Protein AF-0000000066065986 (afdb_homodimer)

Radius of gyration: 29.53 Å; Cα contacts (8 Å, |Δi|>4): 1581; chains: 2; bounding box: 66×91×66 Å

Sequence (728 aa):
MKKLAISIGDINSIGLEILVRSHEELSKICTPFYFIHESLLNKALKLLNLKLFNAKIVAFKDDKDYEFNFIKKENSLEIYSFCLPLGFKVDENFEIQAGEIDAKSGLYGFLSFKAASYFVYEKHAHALLTLPIHKKAWEDAGLKYKGHTDALRDFFKKNAIMMLGCKELFVGLFSEHIPLAKVSKKITFKNLSIFLKDFYKETHFKKMGLLGFNPHAGDYGVIGGEEEKIMEKAIAFVNAFLHSKKDEKFFKKALKDENLQKELLLNFKGKGVYLPYPLVADTAFTKTGLKNCNRLVAMYHDLALAPLKALYFDKSINVSLNLPIIRVSVDHGTAFDKAYKNAKINTKSYFEAAKFAINLHSKAMKKLAISIGDINSIGLEILVRSHEELSKICTPFYFIHESLLNKALKLLNLKLFNAKIVAFKDDKDYEFNFIKKENSLEIYSFCLPLGFKVDENFEIQAGEIDAKSGLYGFLSFKAASYFVYEKHAHALLTLPIHKKAWEDAGLKYKGHTDALRDFFKKNAIMMLGCKELFVGLFSEHIPLAKVSKKITFKNLSIFLKDFYKETHFKKMGLLGFNPHAGDYGVIGGEEEKIMEKAIAFVNAFLHSKKDEKFFKKALKDENLQKELLLNFKGKGVYLPYPLVADTAFTKTGLKNCNRLVAMYHDLALAPLKALYFDKSINVSLNLPIIRVSVDHGTAFDKAYKNAKINTKSYFEAAKFAINLHSKA

pLDDT: mean 95.21, std 4.47, range [52.62, 98.81]

Secondary structure (DSSP, 8-state):
--EEEEE---TTSSHHHHHHHHHHHHTTTSEEEEE--HHHHHHHHHHHT----SEEEEEEEE-SS-EEEEEEEETTEEEEEEEE--SS---------TTS--HHHHHHHHHHHHHHHHHHHTTSSSEEEEPP--HHHHHHTT---SSHHHHHHHHHTS-PEEEEEETTEEEEESS-SS-GGGHHHH--HHHHHHHHHHHHHHH--SSBEEBPSSGGGGGTTBTB-HHHHHHHHHHHHHHHHHHHT--HHHHHHHTT-HHHHHHHHHH--S--SB-SSPBPHHHHTSHHHHHH--EEEESSHHHHHHHHHHHHGGG-EEEEESSSS-EEEESS---TTTTTTT-----HHHHHHHHHHHHSPP--/--EEEEE---TTSSHHHHHHHHHHHHTTTSEEEEE--HHHHHHHHHHHT----SEEEEEEEE-SS-EEEEEEEETTEEEEEEEE--SS---------TTS--HHHHHHHHHHHHHHHHHHHTTSSSEEEEPP--HHHHHHTT---SSHHHHHHHHHTS-PEEEEEETTEEEEESS-SS-GGGHHHH--HHHHHHHHHHHHHHH--SSBEEBPSSGGGGGTTTT--HHHHHHHHHHHHHHHHHHHT--HHHHHHHTT-HHHHHHHHHT--S--SB-SSPBPHHHHTSHHHHHH--EEEESSHHHHHHHHHHHHGGG-EEEEESSSS-EEEESS---TTTTTTT-----HHHHHHHHHHHHSPP--

Structure (mmCIF, N/CA/C/O backbone):
data_AF-0000000066065986-model_v1
#
loop_
_entity.id
_entity.type
_entity.pdbx_description
1 polymer '4-hydroxythreonine-4-phosphate dehydrogenase'
#
loop_
_atom_site.group_PDB
_atom_site.id
_atom_site.type_symbol
_atom_site.label_atom_id
_atom_site.label_alt_id
_atom_site.label_comp_id
_atom_site.label_asym_id
_atom_site.label_entity_id
_atom_site.label_seq_id
_atom_site.pdbx_PDB_ins_code
_atom_site.Cartn_x
_atom_site.Cartn_y
_atom_site.Cartn_z
_atom_site.occupancy
_atom_site.B_iso_or_equiv
_atom_site.auth_seq_id
_atom_site.auth_comp_id
_atom_site.auth_asym_id
_atom_site.auth_atom_id
_atom_site.pdbx_PDB_model_num
ATOM 1 N N . MET A 1 1 ? -2.863 -39.375 1.196 1 88.81 1 MET A N 1
ATOM 2 C CA . MET A 1 1 ? -2.451 -37.969 1.182 1 88.81 1 MET A CA 1
ATOM 3 C C . MET A 1 1 ? -2.547 -37.406 -0.225 1 88.81 1 MET A C 1
ATOM 5 O O . MET A 1 1 ? -2.273 -38.094 -1.207 1 88.81 1 MET A O 1
ATOM 9 N N . LYS A 1 2 ? -2.893 -36.125 -0.32 1 95.62 2 LYS A N 1
ATOM 10 C CA . LYS A 1 2 ? -3.004 -35.469 -1.625 1 95.62 2 LYS A CA 1
ATOM 11 C C . LYS A 1 2 ? -1.639 -35.344 -2.297 1 95.62 2 LYS A C 1
ATOM 13 O O . LYS A 1 2 ? -0.636 -35.094 -1.635 1 95.62 2 LYS A O 1
ATOM 18 N N . LYS A 1 3 ? -1.626 -35.594 -3.561 1 97.81 3 LYS A N 1
ATOM 19 C CA . LYS A 1 3 ? -0.413 -35.5 -4.363 1 97.81 3 LYS A CA 1
ATOM 20 C C . LYS A 1 3 ? -0.21 -34.062 -4.844 1 97.81 3 LYS A C 1
ATOM 22 O O . LYS A 1 3 ? -1.145 -33.406 -5.344 1 97.81 3 LYS A O 1
ATOM 27 N N . LEU A 1 4 ? 0.998 -33.5 -4.676 1 98.25 4 LEU A N 1
ATOM 28 C CA . LEU A 1 4 ? 1.35 -32.188 -5.168 1 98.25 4 LEU A CA 1
ATOM 29 C C . LEU A 1 4 ? 2.441 -32.25 -6.23 1 98.25 4 LEU A C 1
ATOM 31 O O . LEU A 1 4 ? 3.469 -32.906 -6.02 1 98.25 4 LEU A O 1
ATOM 35 N N . ALA A 1 5 ? 2.146 -31.75 -7.371 1 98.75 5 ALA A N 1
ATOM 36 C CA . ALA A 1 5 ? 3.195 -31.562 -8.375 1 98.75 5 ALA A CA 1
ATOM 37 C C . ALA A 1 5 ? 4.008 -30.297 -8.086 1 98.75 5 ALA A C 1
ATOM 39 O O . ALA A 1 5 ? 3.445 -29.219 -7.957 1 98.75 5 ALA A O 1
ATOM 40 N N . ILE A 1 6 ? 5.305 -30.422 -7.996 1 98.81 6 ILE A N 1
ATOM 41 C CA . ILE A 1 6 ? 6.145 -29.281 -7.645 1 98.81 6 ILE A CA 1
ATOM 42 C C . ILE A 1 6 ? 7.152 -29.016 -8.758 1 98.81 6 ILE A C 1
ATOM 44 O O . ILE A 1 6 ? 7.992 -29.859 -9.062 1 98.81 6 ILE A O 1
ATOM 48 N N . SER A 1 7 ? 6.992 -27.906 -9.414 1 98.56 7 SER A N 1
ATOM 49 C CA . SER A 1 7 ? 8.008 -27.469 -10.359 1 98.56 7 SER A CA 1
ATOM 50 C C . SER A 1 7 ? 9.188 -26.812 -9.648 1 98.56 7 SER A C 1
ATOM 52 O O . SER A 1 7 ? 8.992 -26.109 -8.648 1 98.56 7 SER A O 1
ATOM 54 N N . ILE A 1 8 ? 10.359 -26.953 -10.094 1 96.69 8 ILE A N 1
ATOM 55 C CA . ILE A 1 8 ? 11.547 -26.594 -9.328 1 96.69 8 ILE A CA 1
ATOM 56 C C . ILE A 1 8 ? 11.906 -25.125 -9.578 1 96.69 8 ILE A C 1
ATOM 58 O O . ILE A 1 8 ? 12.703 -24.547 -8.852 1 96.69 8 ILE A O 1
ATOM 62 N N . GLY A 1 9 ? 11.344 -24.547 -10.656 1 97.12 9 GLY A N 1
ATOM 63 C CA . GLY A 1 9 ? 11.734 -23.188 -11 1 97.12 9 GLY A CA 1
ATOM 64 C C . GLY A 1 9 ? 13.133 -23.094 -11.57 1 97.12 9 GLY A C 1
ATOM 65 O O . GLY A 1 9 ? 13.578 -23.984 -12.297 1 97.12 9 GLY A O 1
ATOM 66 N N . ASP A 1 10 ? 13.773 -22 -11.305 1 97.56 10 ASP A N 1
ATOM 67 C CA . ASP A 1 10 ? 15.141 -21.812 -11.781 1 97.56 10 ASP A CA 1
ATOM 68 C C . ASP A 1 10 ? 16.125 -22.625 -10.961 1 97.56 10 ASP A C 1
ATOM 70 O O . ASP A 1 10 ? 16.25 -22.438 -9.75 1 97.56 10 ASP A O 1
ATOM 74 N N . ILE A 1 11 ? 16.844 -23.438 -11.664 1 96.94 11 ILE A N 1
ATOM 75 C CA . ILE A 1 11 ? 17.734 -24.375 -10.992 1 96.94 11 ILE A CA 1
ATOM 76 C C . ILE A 1 11 ? 18.859 -23.609 -10.281 1 96.94 11 ILE A C 1
ATOM 78 O O . ILE A 1 11 ? 19.438 -24.109 -9.32 1 96.94 11 ILE A O 1
ATOM 82 N N . ASN A 1 12 ? 19.141 -22.406 -10.719 1 97.75 12 ASN A N 1
ATOM 83 C CA . ASN A 1 12 ? 20.219 -21.594 -10.148 1 97.75 12 ASN A CA 1
ATOM 84 C C . ASN A 1 12 ? 19.75 -20.797 -8.945 1 97.75 12 ASN A C 1
ATOM 86 O O . ASN A 1 12 ? 20.516 -20.031 -8.359 1 97.75 12 ASN A O 1
ATOM 90 N N . SER A 1 13 ? 18.5 -20.922 -8.562 1 97.62 13 SER A N 1
ATOM 91 C CA . SER A 1 13 ? 17.891 -20.172 -7.469 1 97.62 13 SER A CA 1
ATOM 92 C C . SER A 1 13 ? 17.875 -20.984 -6.176 1 97.62 13 SER A C 1
ATOM 94 O O . SER A 1 13 ? 18.5 -22.047 -6.102 1 97.62 13 SER A O 1
ATOM 96 N N . ILE A 1 14 ? 17.188 -20.484 -5.176 1 96.56 14 ILE A N 1
ATOM 97 C CA . ILE A 1 14 ? 17.109 -21.141 -3.875 1 96.56 14 ILE A CA 1
ATOM 98 C C . ILE A 1 14 ? 16.031 -22.219 -3.914 1 96.56 14 ILE A C 1
ATOM 100 O O . ILE A 1 14 ? 15.859 -22.969 -2.943 1 96.56 14 ILE A O 1
ATOM 104 N N . GLY A 1 15 ? 15.344 -22.422 -4.996 1 96.12 15 GLY A N 1
ATOM 105 C CA . GLY A 1 15 ? 14.203 -23.312 -5.102 1 96.12 15 GLY A CA 1
ATOM 106 C C . GLY A 1 15 ? 14.516 -24.734 -4.695 1 96.12 15 GLY A C 1
ATOM 107 O O . GLY A 1 15 ? 13.844 -25.312 -3.836 1 96.12 15 GLY A O 1
ATOM 108 N N . LEU A 1 16 ? 15.555 -25.312 -5.281 1 96.31 16 LEU A N 1
ATOM 109 C CA . LEU A 1 16 ? 15.914 -26.703 -5.012 1 96.31 16 LEU A CA 1
ATOM 110 C C . LEU A 1 16 ? 16.312 -26.891 -3.551 1 96.31 16 LEU A C 1
ATOM 112 O O . LEU A 1 16 ? 16.016 -27.922 -2.943 1 96.31 16 LEU A O 1
ATOM 116 N N . GLU A 1 17 ? 17.016 -25.938 -3.041 1 96.94 17 GLU A N 1
ATOM 117 C CA . GLU A 1 17 ? 17.406 -26 -1.638 1 96.94 17 GLU A CA 1
ATOM 118 C C . GLU A 1 17 ? 16.188 -26.031 -0.721 1 96.94 17 GLU A C 1
ATOM 120 O O . GLU A 1 17 ? 16.141 -26.812 0.235 1 96.94 17 GLU A O 1
ATOM 125 N N . ILE A 1 18 ? 15.203 -25.188 -1.047 1 96.56 18 ILE A N 1
ATOM 126 C CA . ILE A 1 18 ? 13.969 -25.109 -0.279 1 96.56 18 ILE A CA 1
ATOM 127 C C . ILE A 1 18 ? 13.258 -26.469 -0.323 1 96.56 18 ILE A C 1
ATOM 129 O O . ILE A 1 18 ? 12.836 -26.984 0.711 1 96.56 18 ILE A O 1
ATOM 133 N N . LEU A 1 19 ? 13.18 -27.031 -1.468 1 96.19 19 LEU A N 1
ATOM 134 C CA . LEU A 1 19 ? 12.484 -28.297 -1.651 1 96.19 19 LEU A CA 1
ATOM 135 C C . LEU A 1 19 ? 13.172 -29.406 -0.876 1 96.19 19 LEU A C 1
ATOM 137 O O . LEU A 1 19 ? 12.508 -30.203 -0.204 1 96.19 19 LEU A O 1
ATOM 141 N N . VAL A 1 20 ? 14.5 -29.5 -0.947 1 96.69 20 VAL A N 1
ATOM 142 C CA . VAL A 1 20 ? 15.258 -30.578 -0.328 1 96.69 20 VAL A CA 1
ATOM 143 C C . VAL A 1 20 ? 15.18 -30.469 1.192 1 96.69 20 VAL A C 1
ATOM 145 O O . VAL A 1 20 ? 14.898 -31.453 1.881 1 96.69 20 VAL A O 1
ATOM 148 N N . ARG A 1 21 ? 15.328 -29.297 1.672 1 96.56 21 ARG A N 1
ATOM 149 C CA . ARG A 1 21 ? 15.336 -29.078 3.115 1 96.56 21 ARG A CA 1
ATOM 150 C C . ARG A 1 21 ? 13.945 -29.281 3.709 1 96.56 21 ARG A C 1
ATOM 152 O O . ARG A 1 21 ? 13.812 -29.609 4.887 1 96.56 21 ARG A O 1
ATOM 159 N N . SER A 1 22 ? 12.938 -29.109 2.914 1 97.75 22 SER A N 1
ATOM 160 C CA . SER A 1 22 ? 11.562 -29.141 3.414 1 97.75 22 SER A CA 1
ATOM 161 C C . SER A 1 22 ? 10.906 -30.484 3.158 1 97.75 22 SER A C 1
ATOM 163 O O . SER A 1 22 ? 9.797 -30.734 3.629 1 97.75 22 SER A O 1
ATOM 165 N N . HIS A 1 23 ? 11.531 -31.406 2.492 1 98.19 23 HIS A N 1
ATOM 166 C CA . HIS A 1 23 ? 10.891 -32.625 1.971 1 98.19 23 HIS A CA 1
ATOM 167 C C . HIS A 1 23 ? 10.352 -33.469 3.102 1 98.19 23 HIS A C 1
ATOM 169 O O . HIS A 1 23 ? 9.211 -33.969 3.031 1 98.19 23 HIS A O 1
ATOM 175 N N . GLU A 1 24 ? 11.141 -33.719 4.07 1 97.38 24 GLU A N 1
ATOM 176 C CA . GLU A 1 24 ? 10.727 -34.594 5.156 1 97.38 24 GLU A CA 1
ATOM 177 C C . GLU A 1 24 ? 9.453 -34.094 5.82 1 97.38 24 GLU A C 1
ATOM 179 O O . GLU A 1 24 ? 8.5 -34.844 6.02 1 97.38 24 GLU A O 1
ATOM 184 N N . GLU A 1 25 ? 9.492 -32.844 6.145 1 97.81 25 GLU A N 1
ATOM 185 C CA . GLU A 1 25 ? 8.336 -32.25 6.805 1 97.81 25 GLU A CA 1
ATOM 186 C C . GLU A 1 25 ? 7.141 -32.156 5.855 1 97.81 25 GLU A C 1
ATOM 188 O O . GLU A 1 25 ? 5.996 -32.375 6.266 1 97.81 25 GLU A O 1
ATOM 193 N N . LEU A 1 26 ? 7.395 -31.812 4.637 1 98.06 26 LEU A N 1
ATOM 194 C CA . LEU A 1 26 ? 6.328 -31.703 3.65 1 98.06 26 LEU A CA 1
ATOM 195 C C . LEU A 1 26 ? 5.664 -33.062 3.4 1 98.06 26 LEU A C 1
ATOM 197 O O . LEU A 1 26 ? 4.445 -33.125 3.227 1 98.06 26 LEU A O 1
ATOM 201 N N . SER A 1 27 ? 6.426 -34.094 3.406 1 97.94 27 SER A N 1
ATOM 202 C CA . SER A 1 27 ? 5.957 -35.438 3.107 1 97.94 27 SER A CA 1
ATOM 203 C C . SER A 1 27 ? 5.023 -35.938 4.195 1 97.94 27 SER A C 1
ATOM 205 O O . SER A 1 27 ? 4.312 -36.938 4 1 97.94 27 SER A O 1
ATOM 207 N N . LYS A 1 28 ? 4.977 -35.25 5.273 1 97.69 28 LYS A N 1
ATOM 208 C CA . LYS A 1 28 ? 4.078 -35.625 6.359 1 97.69 28 LYS A CA 1
ATOM 209 C C . LYS A 1 28 ? 2.646 -35.188 6.066 1 97.69 28 LYS A C 1
ATOM 211 O O . LYS A 1 28 ? 1.696 -35.719 6.648 1 97.69 28 LYS A O 1
ATOM 216 N N . ILE A 1 29 ? 2.486 -34.281 5.172 1 96.81 29 ILE A N 1
ATOM 217 C CA . ILE A 1 29 ? 1.15 -33.719 5.016 1 96.81 29 ILE A CA 1
ATOM 218 C C . ILE A 1 29 ? 0.665 -33.938 3.582 1 96.81 29 ILE A C 1
ATOM 220 O O . ILE A 1 29 ? -0.517 -33.75 3.285 1 96.81 29 ILE A O 1
ATOM 224 N N . CYS A 1 30 ? 1.562 -34.312 2.705 1 97.69 30 CYS A N 1
ATOM 225 C CA . CYS A 1 30 ? 1.198 -34.594 1.319 1 97.69 30 CYS A CA 1
ATOM 226 C C . CYS A 1 30 ? 2.227 -35.5 0.651 1 97.69 30 CYS A C 1
ATOM 228 O O . CYS A 1 30 ? 3.18 -35.938 1.294 1 97.69 30 CYS A O 1
ATOM 230 N N . THR A 1 31 ? 1.963 -35.844 -0.629 1 98.25 31 THR A N 1
ATOM 231 C CA . THR A 1 31 ? 2.898 -36.594 -1.446 1 98.25 31 THR A CA 1
ATOM 232 C C . THR A 1 31 ? 3.459 -35.75 -2.576 1 98.25 31 THR A C 1
ATOM 234 O O . THR A 1 31 ? 2.844 -35.625 -3.639 1 98.25 31 THR A O 1
ATOM 237 N N . PRO A 1 32 ? 4.633 -35.25 -2.348 1 98.5 32 PRO A N 1
ATOM 238 C CA . PRO A 1 32 ? 5.211 -34.375 -3.373 1 98.5 32 PRO A CA 1
ATOM 239 C C . PRO A 1 32 ? 5.816 -35.156 -4.539 1 98.5 32 PRO A C 1
ATOM 241 O O . PRO A 1 32 ? 6.441 -36.188 -4.328 1 98.5 32 PRO A O 1
ATOM 244 N N . PHE A 1 33 ? 5.527 -34.719 -5.727 1 98.75 33 PHE A N 1
ATOM 245 C CA . PHE A 1 33 ? 6.199 -35.125 -6.953 1 98.75 33 PHE A CA 1
ATOM 246 C C . PHE A 1 33 ? 7.047 -34 -7.512 1 98.75 33 PHE A C 1
ATOM 248 O O . PHE A 1 33 ? 6.516 -33 -7.969 1 98.75 33 PHE A O 1
ATOM 255 N N . TYR A 1 34 ? 8.375 -34.188 -7.449 1 98.81 34 TYR A N 1
ATOM 256 C CA . TYR A 1 34 ? 9.281 -33.125 -7.891 1 98.81 34 TYR A CA 1
ATOM 257 C C . TYR A 1 34 ? 9.641 -33.281 -9.359 1 98.81 34 TYR A C 1
ATOM 259 O O . TYR A 1 34 ? 10.133 -34.344 -9.773 1 98.81 34 TYR A O 1
ATOM 267 N N . PHE A 1 35 ? 9.453 -32.281 -10.109 1 98.75 35 PHE A N 1
ATOM 268 C CA . PHE A 1 35 ? 9.719 -32.344 -11.539 1 98.75 35 PHE A CA 1
ATOM 269 C C . PHE A 1 35 ? 11.156 -31.953 -11.844 1 98.75 35 PHE A C 1
ATOM 271 O O . PHE A 1 35 ? 11.422 -30.797 -12.188 1 98.75 35 PHE A O 1
ATOM 278 N N . ILE A 1 36 ? 11.992 -32.906 -11.844 1 98.5 36 ILE A N 1
ATOM 279 C CA . ILE A 1 36 ? 13.422 -32.719 -12.07 1 98.5 36 ILE A CA 1
ATOM 280 C C . ILE A 1 36 ? 14.062 -34.031 -12.484 1 98.5 36 ILE A C 1
ATOM 282 O O . ILE A 1 36 ? 13.656 -35.094 -12.016 1 98.5 36 ILE A O 1
ATOM 286 N N . HIS A 1 37 ? 15.023 -33.969 -13.391 1 97.69 37 HIS A N 1
ATOM 287 C CA . HIS A 1 37 ? 15.781 -35.125 -13.797 1 97.69 37 HIS A CA 1
ATOM 288 C C . HIS A 1 37 ? 16.844 -35.5 -12.758 1 97.69 37 HIS A C 1
ATOM 290 O O . HIS A 1 37 ? 17.438 -34.594 -12.141 1 97.69 37 HIS A O 1
ATOM 296 N N . GLU A 1 38 ? 17.078 -36.75 -12.664 1 96.25 38 GLU A N 1
ATOM 297 C CA . GLU A 1 38 ? 18.016 -37.281 -11.672 1 96.25 38 GLU A CA 1
ATOM 298 C C . GLU A 1 38 ? 19.406 -36.656 -11.836 1 96.25 38 GLU A C 1
ATOM 300 O O . GLU A 1 38 ? 20.062 -36.344 -10.844 1 96.25 38 GLU A O 1
ATOM 305 N N . SER A 1 39 ? 19.828 -36.469 -13.047 1 95.31 39 SER A N 1
ATOM 306 C CA . SER A 1 39 ? 21.156 -35.938 -13.328 1 95.31 39 SER A CA 1
ATOM 307 C C . SER A 1 39 ? 21.328 -34.531 -12.727 1 95.31 39 SER A C 1
ATOM 309 O O . SER A 1 39 ? 22.312 -34.281 -12.039 1 95.31 39 SER A O 1
ATOM 311 N N . LEU A 1 40 ? 20.375 -33.688 -12.953 1 96.44 40 LEU A N 1
ATOM 312 C CA . LEU A 1 40 ? 20.453 -32.312 -12.461 1 96.44 40 LEU A CA 1
ATOM 313 C C . LEU A 1 40 ? 20.25 -32.281 -10.945 1 96.44 40 LEU A C 1
ATOM 315 O O . LEU A 1 40 ? 20.875 -31.453 -10.258 1 96.44 40 LEU A O 1
ATOM 319 N N . LEU A 1 41 ? 19.359 -33.125 -10.453 1 97.12 41 LEU A N 1
ATOM 320 C CA . LEU A 1 41 ? 19.172 -33.219 -9.016 1 97.12 41 LEU A CA 1
ATOM 321 C C . LEU A 1 41 ? 20.484 -33.562 -8.312 1 97.12 41 LEU A C 1
ATOM 323 O O . LEU A 1 41 ? 20.844 -32.938 -7.32 1 97.12 41 LEU A O 1
ATOM 327 N N . ASN A 1 42 ? 21.188 -34.5 -8.852 1 95.88 42 ASN A N 1
ATOM 328 C CA . ASN A 1 42 ? 22.438 -34.969 -8.242 1 95.88 42 ASN A CA 1
ATOM 329 C C . ASN A 1 42 ? 23.484 -33.844 -8.242 1 95.88 42 ASN A C 1
ATOM 331 O O . ASN A 1 42 ? 24.219 -33.688 -7.266 1 95.88 42 ASN A O 1
ATOM 335 N N . LYS A 1 43 ? 23.531 -33.156 -9.328 1 96.62 43 LYS A N 1
ATOM 336 C CA . LYS A 1 43 ? 24.469 -32.031 -9.391 1 96.62 43 LYS A CA 1
ATOM 337 C C . LYS A 1 43 ? 24.141 -30.984 -8.32 1 96.62 43 LYS A C 1
ATOM 339 O O . LYS A 1 43 ? 25.047 -30.484 -7.645 1 96.62 43 LYS A O 1
ATOM 344 N N . ALA A 1 44 ? 22.891 -30.719 -8.203 1 96.81 44 ALA A N 1
ATOM 345 C CA . ALA A 1 44 ? 22.453 -29.734 -7.23 1 96.81 44 ALA A CA 1
ATOM 346 C C . ALA A 1 44 ? 22.734 -30.188 -5.805 1 96.81 44 ALA A C 1
ATOM 348 O O . ALA A 1 44 ? 2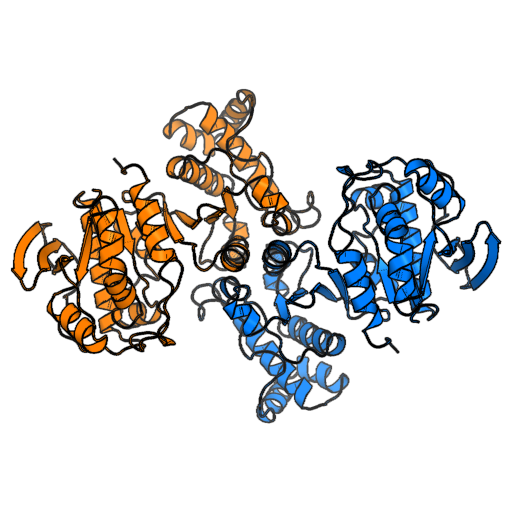3.234 -29.422 -4.977 1 96.81 44 ALA A O 1
ATOM 349 N N . LEU A 1 45 ? 22.453 -31.438 -5.488 1 96.69 45 LEU A N 1
ATOM 350 C CA . LEU A 1 45 ? 22.672 -32 -4.16 1 96.69 45 LEU A CA 1
ATOM 351 C C . LEU A 1 45 ? 24.141 -31.953 -3.787 1 96.69 45 LEU A C 1
ATOM 353 O O . LEU A 1 45 ? 24.5 -31.656 -2.643 1 96.69 45 LEU A O 1
ATOM 357 N N . LYS A 1 46 ? 24.922 -32.25 -4.746 1 96.56 46 LYS A N 1
ATOM 358 C CA . LYS A 1 46 ? 26.359 -32.188 -4.52 1 96.56 46 LYS A CA 1
ATOM 359 C C . LYS A 1 46 ? 26.812 -30.781 -4.18 1 96.56 46 LYS A C 1
ATOM 361 O O . LYS A 1 46 ? 27.562 -30.578 -3.229 1 96.56 46 LYS A O 1
ATOM 366 N N . LEU A 1 47 ? 26.359 -29.844 -4.938 1 96.44 47 LEU A N 1
ATOM 367 C CA . LEU A 1 47 ? 26.734 -28.453 -4.73 1 96.44 47 LEU A CA 1
ATOM 368 C C . LEU A 1 47 ? 26.25 -27.953 -3.377 1 96.44 47 LEU A C 1
ATOM 370 O O . LEU A 1 47 ? 26.906 -27.141 -2.725 1 96.44 47 LEU A O 1
ATOM 374 N N . LEU A 1 48 ? 25.078 -28.438 -2.975 1 96.69 48 LEU A N 1
ATOM 375 C CA . LEU A 1 48 ? 24.453 -27.984 -1.738 1 96.69 48 LEU A CA 1
ATOM 376 C C . LEU A 1 48 ? 24.969 -28.781 -0.544 1 96.69 48 LEU A C 1
ATOM 378 O O . LEU A 1 48 ? 24.766 -28.391 0.606 1 96.69 48 LEU A O 1
ATOM 382 N N . ASN A 1 49 ? 25.625 -29.859 -0.801 1 96.62 49 ASN A N 1
ATOM 383 C CA . ASN A 1 49 ? 26.031 -30.797 0.235 1 96.62 49 ASN A CA 1
ATOM 384 C C . ASN A 1 49 ? 24.828 -31.281 1.057 1 96.62 49 ASN A C 1
ATOM 386 O O . ASN A 1 49 ? 24.844 -31.203 2.287 1 96.62 49 ASN A O 1
ATOM 390 N N . LEU A 1 50 ? 23.781 -31.656 0.327 1 96.06 50 LEU A N 1
ATOM 391 C CA . LEU A 1 50 ? 22.562 -32.188 0.923 1 96.06 50 LEU A CA 1
ATOM 392 C C . LEU A 1 50 ? 22.188 -33.531 0.324 1 96.06 50 LEU A C 1
ATOM 394 O O . LEU A 1 50 ? 22.766 -33.938 -0.68 1 96.06 50 LEU A O 1
ATOM 398 N N . LYS A 1 51 ? 21.312 -34.156 1.003 1 95.5 51 LYS A N 1
ATOM 399 C CA . LYS A 1 51 ? 20.766 -35.438 0.525 1 95.5 51 LYS A CA 1
ATOM 400 C C . LYS A 1 51 ? 19.25 -35.406 0.509 1 95.5 51 LYS A C 1
ATOM 402 O O . LYS A 1 51 ? 18.625 -34.75 1.322 1 95.5 51 LYS A O 1
ATOM 407 N N . LEU A 1 52 ? 18.688 -36.031 -0.417 1 96.69 52 LEU A N 1
ATOM 408 C CA . LEU A 1 52 ? 17.234 -36.156 -0.536 1 96.69 52 LEU A CA 1
ATOM 409 C C . LEU A 1 52 ? 16.844 -37.625 -0.499 1 96.69 52 LEU A C 1
ATOM 411 O O . LEU A 1 52 ? 17.266 -38.438 -1.349 1 96.69 52 LEU A O 1
ATOM 415 N N . PHE A 1 53 ? 16.094 -37.969 0.521 1 95.5 53 PHE A N 1
ATOM 416 C CA . PHE A 1 53 ? 15.688 -39.344 0.698 1 95.5 53 PHE A CA 1
ATOM 417 C C . PHE A 1 53 ? 14.172 -39.5 0.58 1 95.5 53 PHE A C 1
ATOM 419 O O . PHE A 1 53 ? 13.43 -38.562 0.923 1 95.5 53 PHE A O 1
ATOM 426 N N . ASN A 1 54 ? 13.812 -40.688 0.065 1 97.06 54 ASN A N 1
ATOM 427 C CA . ASN A 1 54 ? 12.406 -41.062 0.039 1 97.06 54 ASN A CA 1
ATOM 428 C C . ASN A 1 54 ? 11.555 -40.031 -0.71 1 97.06 54 ASN A C 1
ATOM 430 O O . ASN A 1 54 ? 10.523 -39.594 -0.205 1 97.06 54 ASN A O 1
ATOM 434 N N . ALA A 1 55 ? 12.086 -39.625 -1.8 1 98.06 55 ALA A N 1
ATOM 435 C CA . ALA A 1 55 ? 11.391 -38.625 -2.602 1 98.06 55 ALA A CA 1
ATOM 436 C C . ALA A 1 55 ? 10.984 -39.188 -3.961 1 98.06 55 ALA A C 1
ATOM 438 O O . ALA A 1 55 ? 11.555 -40.188 -4.418 1 98.06 55 ALA A O 1
ATOM 439 N N . LYS A 1 56 ? 9.938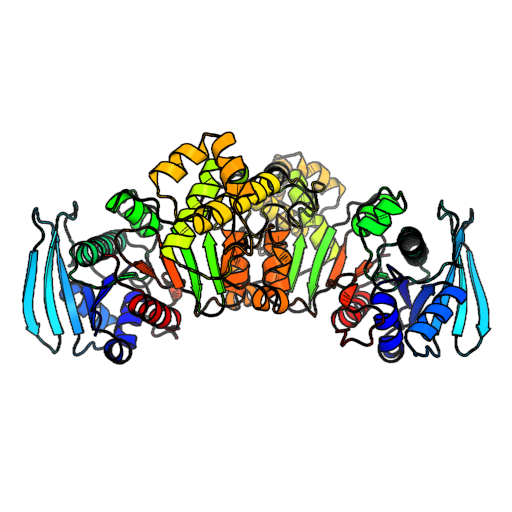 -38.656 -4.52 1 98.62 56 LYS A N 1
ATOM 440 C CA . LYS A 1 56 ? 9.5 -39 -5.871 1 98.62 56 LYS A CA 1
ATOM 441 C C . LYS A 1 56 ? 9.891 -37.906 -6.859 1 98.62 56 LYS A C 1
ATOM 443 O O . LYS A 1 56 ? 9.562 -36.719 -6.656 1 98.62 56 LYS A O 1
ATOM 448 N N . ILE A 1 57 ? 10.633 -38.25 -7.855 1 98.5 57 ILE A N 1
ATOM 449 C CA . ILE A 1 57 ? 11.008 -37.281 -8.883 1 98.5 57 ILE A CA 1
ATOM 450 C C . ILE A 1 57 ? 10.438 -37.719 -10.234 1 98.5 57 ILE A C 1
ATOM 452 O O . ILE A 1 57 ? 10.25 -38.906 -10.477 1 98.5 57 ILE A O 1
ATOM 456 N N . VAL A 1 58 ? 10.086 -36.75 -11.031 1 98.69 58 VAL A N 1
ATOM 457 C CA . VAL A 1 58 ? 9.469 -37.031 -12.328 1 98.69 58 VAL A CA 1
ATOM 458 C C . VAL A 1 58 ? 10.32 -36.406 -13.438 1 98.69 58 VAL A C 1
ATOM 460 O O . VAL A 1 58 ? 10.391 -35.188 -13.586 1 98.69 58 VAL A O 1
ATOM 463 N N . ALA A 1 59 ? 10.945 -37.281 -14.211 1 97.94 59 ALA A N 1
ATOM 464 C CA . ALA A 1 59 ? 11.609 -36.844 -15.438 1 97.94 59 ALA A CA 1
ATOM 465 C C . ALA A 1 59 ? 10.586 -36.531 -16.531 1 97.94 59 ALA A C 1
ATOM 467 O O . ALA A 1 59 ? 9.656 -37.312 -16.75 1 97.94 59 ALA A O 1
ATOM 468 N N . PHE A 1 60 ? 10.68 -35.375 -17.141 1 97.69 60 PHE A N 1
ATOM 469 C CA . PHE A 1 60 ? 9.742 -35 -18.203 1 97.69 60 PHE A CA 1
ATOM 470 C C . PHE A 1 60 ? 10.43 -35 -19.562 1 97.69 60 PHE A C 1
ATOM 472 O O . PHE A 1 60 ? 11.609 -34.656 -19.656 1 97.69 60 PHE A O 1
ATOM 479 N N . LYS A 1 61 ? 9.672 -35.406 -20.562 1 95.38 61 LYS A N 1
ATOM 480 C CA . LYS A 1 61 ? 10.195 -35.531 -21.922 1 95.38 61 LYS A CA 1
ATOM 481 C C . LYS A 1 61 ? 9.18 -35.094 -22.953 1 95.38 61 LYS A C 1
ATOM 483 O O . LYS A 1 61 ? 7.973 -35.219 -22.766 1 95.38 61 LYS A O 1
ATOM 488 N N . ASP A 1 62 ? 9.773 -34.5 -24 1 95.81 62 ASP A N 1
ATOM 489 C CA . ASP A 1 62 ? 8.922 -34.094 -25.109 1 95.81 62 ASP A CA 1
ATOM 490 C C . ASP A 1 62 ? 8.43 -35.312 -25.906 1 95.81 62 ASP A C 1
ATOM 492 O O . ASP A 1 62 ? 9.227 -36.125 -26.328 1 95.81 62 ASP A O 1
ATOM 496 N N . ASP A 1 63 ? 7.141 -35.438 -26 1 93.94 63 ASP A N 1
ATOM 497 C CA . ASP A 1 63 ? 6.473 -36.469 -26.766 1 93.94 63 ASP A CA 1
ATOM 498 C C . ASP A 1 63 ? 5.094 -36.031 -27.234 1 93.94 63 ASP A C 1
ATOM 500 O O . ASP A 1 63 ? 4.582 -35 -26.781 1 93.94 63 ASP A O 1
ATOM 504 N N . LYS A 1 64 ? 4.523 -36.75 -28.141 1 93.44 64 LYS A N 1
ATOM 505 C CA . LYS A 1 64 ? 3.227 -36.375 -28.688 1 93.44 64 LYS A CA 1
ATOM 506 C C . LYS A 1 64 ? 2.1 -36.688 -27.719 1 93.44 64 LYS A C 1
ATOM 508 O O . LYS A 1 64 ? 1.139 -35.938 -27.594 1 93.44 64 LYS A O 1
ATOM 513 N N . ASP A 1 65 ? 2.273 -37.812 -27 1 93.81 65 ASP A N 1
ATOM 514 C CA . ASP A 1 65 ? 1.192 -38.281 -26.141 1 93.81 65 ASP A CA 1
ATOM 515 C C . ASP A 1 65 ? 1.561 -38.125 -24.656 1 93.81 65 ASP A C 1
ATOM 517 O O . ASP A 1 65 ? 2.742 -38.125 -24.312 1 93.81 65 ASP A O 1
ATOM 521 N N . TYR A 1 66 ? 0.549 -37.938 -23.875 1 95.69 66 TYR A N 1
ATOM 522 C CA . TYR A 1 66 ? 0.727 -37.969 -22.422 1 95.69 66 TYR A CA 1
ATOM 523 C C . TYR A 1 66 ? 0.958 -39.375 -21.906 1 95.69 66 TYR A C 1
ATOM 525 O O . TYR A 1 66 ? 0.174 -40.281 -22.188 1 95.69 66 TYR A O 1
ATOM 533 N N . GLU A 1 67 ? 2.035 -39.562 -21.172 1 97.19 67 GLU A N 1
ATOM 534 C CA . GLU A 1 67 ? 2.314 -40.844 -20.562 1 97.19 67 GLU A CA 1
ATOM 535 C C . GLU A 1 67 ? 3.053 -40.688 -19.234 1 97.19 67 GLU A C 1
ATOM 537 O O . GLU A 1 67 ? 4.078 -40 -19.172 1 97.19 67 GLU A O 1
ATOM 542 N N . PHE A 1 68 ? 2.525 -41.188 -18.219 1 97.88 68 PHE A N 1
ATOM 543 C CA . PHE A 1 68 ? 3.129 -41.188 -16.891 1 97.88 68 PHE A CA 1
ATOM 544 C C . PHE A 1 68 ? 3.516 -42.594 -16.469 1 97.88 68 PHE A C 1
ATOM 546 O O . PHE A 1 68 ? 2.66 -43.5 -16.375 1 97.88 68 PHE A O 1
ATOM 553 N N . ASN A 1 69 ? 4.852 -42.844 -16.203 1 97.81 69 ASN A N 1
ATOM 554 C CA . ASN A 1 69 ? 5.324 -44.188 -15.914 1 97.81 69 ASN A CA 1
ATOM 555 C C . ASN A 1 69 ? 6.324 -44.188 -14.758 1 97.81 69 ASN A C 1
ATOM 557 O O . ASN A 1 69 ? 7.109 -43.25 -14.609 1 97.81 69 ASN A O 1
ATOM 561 N N . PHE A 1 70 ? 6.266 -45.219 -14.008 1 97.88 70 PHE A N 1
ATOM 562 C CA . PHE A 1 70 ? 7.332 -45.5 -13.055 1 97.88 70 PHE A CA 1
ATOM 563 C C . PHE A 1 70 ? 8.555 -46.062 -13.766 1 97.88 70 PHE A C 1
ATOM 565 O O . PHE A 1 70 ? 8.438 -46.938 -14.617 1 97.88 70 PHE A O 1
ATOM 572 N N . ILE A 1 71 ? 9.648 -45.594 -13.477 1 96.81 71 ILE A N 1
ATOM 573 C CA . ILE A 1 71 ? 10.875 -46.031 -14.141 1 96.81 71 ILE A CA 1
ATOM 574 C C . ILE A 1 71 ? 11.641 -46.969 -13.234 1 96.81 71 ILE A C 1
ATOM 576 O O . ILE A 1 71 ? 11.859 -48.125 -13.578 1 96.81 71 ILE A O 1
ATOM 580 N N . LYS A 1 72 ? 12.086 -46.438 -12.078 1 96.94 72 LYS A N 1
ATOM 581 C CA . LYS A 1 72 ? 12.883 -47.219 -11.156 1 96.94 72 LYS A CA 1
ATOM 582 C C . LYS A 1 72 ? 12.914 -46.594 -9.766 1 96.94 72 LYS A C 1
ATOM 584 O O . LYS A 1 72 ? 12.469 -45.469 -9.586 1 96.94 72 LYS A O 1
ATOM 589 N N . LYS A 1 73 ? 13.281 -47.406 -8.844 1 96.19 73 LYS A N 1
ATOM 590 C CA . LYS A 1 73 ? 13.633 -46.938 -7.508 1 96.19 73 LYS A CA 1
ATOM 591 C C . LYS A 1 73 ? 15.141 -47.062 -7.262 1 96.19 73 LYS A C 1
ATOM 593 O O . LYS A 1 73 ? 15.719 -48.125 -7.469 1 96.19 73 LYS A O 1
ATOM 598 N N . GLU A 1 74 ? 15.766 -45.938 -6.969 1 92.31 74 GLU A N 1
ATOM 599 C CA . GLU A 1 74 ? 17.203 -45.938 -6.762 1 92.31 74 GLU A CA 1
ATOM 600 C C . GLU A 1 74 ? 17.609 -44.906 -5.711 1 92.31 74 GLU A C 1
ATOM 602 O O . GLU A 1 74 ? 17.141 -43.75 -5.738 1 92.31 74 GLU A O 1
ATOM 607 N N . ASN A 1 75 ? 18.484 -45.281 -4.781 1 89.5 75 ASN A N 1
ATOM 608 C CA . ASN A 1 75 ? 19.031 -44.406 -3.762 1 89.5 75 ASN A CA 1
ATOM 609 C C . ASN A 1 75 ? 17.922 -43.688 -2.986 1 89.5 75 ASN A C 1
ATOM 611 O O . ASN A 1 75 ? 17.969 -42.469 -2.82 1 89.5 75 ASN A O 1
ATOM 615 N N . SER A 1 76 ? 16.844 -44.375 -2.672 1 92.19 76 SER A N 1
ATOM 616 C CA . SER A 1 76 ? 15.711 -43.938 -1.866 1 92.19 76 SER A CA 1
ATOM 617 C C . SER A 1 76 ? 14.836 -42.938 -2.643 1 92.19 76 SER A C 1
ATOM 619 O O . SER A 1 76 ? 14 -42.25 -2.057 1 92.19 76 SER A O 1
ATOM 621 N N . LEU A 1 77 ? 15.125 -42.875 -3.924 1 96.44 77 LEU A N 1
ATOM 622 C CA . LEU A 1 77 ? 14.297 -42.062 -4.797 1 96.44 77 LEU A CA 1
ATOM 623 C C . LEU A 1 77 ? 13.406 -42.938 -5.672 1 96.44 77 LEU A C 1
ATOM 625 O O . LEU A 1 77 ? 13.828 -43.969 -6.145 1 96.44 77 LEU A O 1
ATOM 629 N N . GLU A 1 78 ? 12.188 -42.594 -5.758 1 98.25 78 GLU A N 1
ATOM 630 C CA . GLU A 1 78 ? 11.32 -43.125 -6.801 1 98.25 78 GLU A CA 1
ATOM 631 C C . GLU A 1 78 ? 11.328 -42.25 -8.039 1 98.25 78 GLU A C 1
ATOM 633 O O . GLU A 1 78 ? 10.953 -41.062 -7.977 1 98.25 78 GLU A O 1
ATOM 638 N N . ILE A 1 79 ? 11.75 -42.812 -9.148 1 98 79 ILE A N 1
ATOM 639 C CA . ILE A 1 79 ? 11.914 -42.062 -10.375 1 98 79 ILE A CA 1
ATOM 640 C C . ILE A 1 79 ? 10.789 -42.406 -11.352 1 98 79 ILE A C 1
ATOM 642 O O . ILE A 1 79 ? 10.578 -43.562 -11.672 1 98 79 ILE A O 1
ATOM 646 N N . TYR A 1 80 ? 10.125 -41.375 -11.734 1 98.5 80 TYR A N 1
ATOM 647 C CA . TYR A 1 80 ? 9.039 -41.5 -12.711 1 98.5 80 TYR A CA 1
ATOM 648 C C . TYR A 1 80 ? 9.367 -40.719 -13.984 1 98.5 80 TYR A C 1
ATOM 650 O O . TYR A 1 80 ? 10.312 -39.938 -14.016 1 98.5 80 TYR A O 1
ATOM 658 N N . SER A 1 81 ? 8.617 -41.031 -15.016 1 97.94 81 SER A N 1
ATOM 659 C CA . SER A 1 81 ? 8.672 -40.25 -16.25 1 97.94 81 SER A CA 1
ATOM 660 C C . SER A 1 81 ? 7.297 -39.719 -16.641 1 97.94 81 SER A C 1
ATOM 662 O O . SER A 1 81 ? 6.281 -40.375 -16.391 1 97.94 81 SER A O 1
ATOM 664 N N . PHE A 1 82 ? 7.262 -38.562 -17.125 1 98.19 82 PHE A N 1
ATOM 665 C CA . PHE A 1 82 ? 6.047 -37.969 -17.672 1 98.19 82 PHE A CA 1
ATOM 666 C C . PHE A 1 82 ? 6.305 -37.375 -19.062 1 98.19 82 PHE A C 1
ATOM 668 O O . PHE A 1 82 ? 7.105 -36.469 -19.203 1 98.19 82 PHE A O 1
ATOM 675 N N . CYS A 1 83 ? 5.672 -38 -20.062 1 97 83 CYS A N 1
ATOM 676 C CA . CYS A 1 83 ? 5.793 -37.531 -21.453 1 97 83 CYS A CA 1
ATOM 677 C C . CYS A 1 83 ? 4.609 -36.656 -21.844 1 97 83 CYS A C 1
ATOM 679 O O . CYS A 1 83 ? 3.477 -36.938 -21.438 1 97 83 CYS A O 1
ATOM 681 N N . LEU A 1 84 ? 4.883 -35.594 -22.531 1 96.44 84 LEU A N 1
ATOM 682 C CA . LEU A 1 84 ? 3.867 -34.688 -23.031 1 96.44 84 LEU A CA 1
ATOM 683 C C . LEU A 1 84 ? 4.426 -33.812 -24.141 1 96.44 84 LEU A C 1
ATOM 685 O O . LEU A 1 84 ? 5.645 -33.719 -24.312 1 96.44 84 LEU A O 1
ATOM 689 N N . PRO A 1 85 ? 3.564 -33.125 -24.859 1 95.5 85 PRO A N 1
ATOM 690 C CA . PRO A 1 85 ? 4.062 -32.156 -25.844 1 95.5 85 PRO A CA 1
ATOM 691 C C . PRO A 1 85 ? 4.645 -30.906 -25.203 1 95.5 85 PRO A C 1
ATOM 693 O O . PRO A 1 85 ? 3.908 -29.953 -24.922 1 95.5 85 PRO A O 1
ATOM 696 N N . LEU A 1 86 ? 5.891 -30.875 -25 1 95.25 86 LEU A N 1
ATOM 697 C CA . LEU A 1 86 ? 6.57 -29.75 -24.359 1 95.25 86 LEU A CA 1
ATOM 698 C C . LEU A 1 86 ? 6.895 -28.656 -25.375 1 95.25 86 LEU A C 1
ATOM 700 O O . LEU A 1 86 ? 6.918 -27.469 -25.047 1 95.25 86 LEU A O 1
ATOM 704 N N . GLY A 1 87 ? 7.137 -29.031 -26.578 1 91.88 87 GLY A N 1
ATOM 705 C CA . GLY A 1 87 ? 7.449 -28.094 -27.625 1 91.88 87 GLY A CA 1
ATOM 706 C C . GLY A 1 87 ? 8.922 -27.703 -27.672 1 91.88 87 GLY A C 1
ATOM 707 O O . GLY A 1 87 ? 9.344 -26.953 -28.547 1 91.88 87 GLY A O 1
ATOM 708 N N . PHE A 1 88 ? 9.758 -28.109 -26.734 1 91.94 88 PHE A N 1
ATOM 709 C CA . PHE A 1 88 ? 11.195 -27.875 -26.672 1 91.94 88 PHE A CA 1
ATOM 710 C C . PHE A 1 88 ? 11.938 -29.156 -26.312 1 91.94 88 PHE A C 1
ATOM 712 O O . PHE A 1 88 ? 11.383 -30.047 -25.656 1 91.94 88 PHE A O 1
ATOM 719 N N . LYS A 1 89 ? 13.141 -29.156 -26.781 1 89.75 89 LYS A N 1
ATOM 720 C CA . LYS A 1 89 ? 14.008 -30.25 -26.344 1 89.75 89 LYS A CA 1
ATOM 721 C C . LYS A 1 89 ? 14.5 -30.031 -24.922 1 89.75 89 LYS A C 1
ATOM 723 O O . LYS A 1 89 ? 14.914 -28.922 -24.578 1 89.75 89 LYS A O 1
ATOM 728 N N . VAL A 1 90 ? 14.414 -31.031 -24.141 1 92.81 90 VAL A N 1
ATOM 729 C CA . VAL A 1 90 ? 14.836 -30.953 -22.734 1 92.81 90 VAL A CA 1
ATOM 730 C C . VAL A 1 90 ? 16.328 -31.203 -22.625 1 92.81 90 VAL A C 1
ATOM 732 O O . VAL A 1 90 ? 16.844 -32.219 -23.125 1 92.81 90 VAL A O 1
ATOM 735 N N . ASP A 1 91 ? 17.031 -30.25 -22.078 1 93.5 91 ASP A N 1
ATOM 736 C CA . ASP A 1 91 ? 18.438 -30.438 -21.719 1 93.5 91 ASP A CA 1
ATOM 737 C C . ASP A 1 91 ? 18.609 -30.609 -20.219 1 93.5 91 ASP A C 1
ATOM 739 O O . ASP A 1 91 ? 18.484 -29.641 -19.469 1 93.5 91 ASP A O 1
ATOM 743 N N . GLU A 1 92 ? 18.938 -31.797 -19.859 1 90.75 92 GLU A N 1
ATOM 744 C CA . GLU A 1 92 ? 19.094 -32.062 -18.438 1 90.75 92 GLU A CA 1
ATOM 745 C C . GLU A 1 92 ? 20.578 -32.188 -18.062 1 90.75 92 GLU A C 1
ATOM 747 O O . GLU A 1 92 ? 20.906 -32.594 -16.938 1 90.75 92 GLU A O 1
ATOM 752 N N . ASN A 1 93 ? 21.391 -31.922 -19.016 1 90.81 93 ASN A N 1
ATOM 753 C CA . ASN A 1 93 ? 22.812 -32.094 -18.781 1 90.81 93 ASN A CA 1
ATOM 754 C C . ASN A 1 93 ? 23.562 -30.766 -18.938 1 90.81 93 ASN A C 1
ATOM 756 O O . ASN A 1 93 ? 24.406 -30.625 -19.828 1 90.81 93 ASN A O 1
ATOM 760 N N . PHE A 1 94 ? 23.297 -29.812 -18.141 1 93.06 94 PHE A N 1
ATOM 761 C CA . PHE A 1 94 ? 24.047 -28.562 -18.109 1 93.06 94 PHE A CA 1
ATOM 762 C C . PHE A 1 94 ? 24.578 -28.266 -16.719 1 93.06 94 PHE A C 1
ATOM 764 O O . PHE A 1 94 ? 24.156 -28.906 -15.742 1 93.06 94 PHE A O 1
ATOM 771 N N . GLU A 1 95 ? 25.516 -27.375 -16.656 1 95.5 95 GLU A N 1
ATOM 772 C CA . GLU A 1 95 ? 26.125 -27.031 -15.383 1 95.5 95 GLU A CA 1
ATOM 773 C C . GLU A 1 95 ? 25.281 -26 -14.633 1 95.5 95 GLU A C 1
ATOM 775 O O . GLU A 1 95 ? 24.719 -25.094 -15.242 1 95.5 95 GLU A O 1
ATOM 780 N N . ILE A 1 96 ? 25.203 -26.219 -13.406 1 96.75 96 ILE A N 1
ATOM 781 C CA . ILE A 1 96 ? 24.5 -25.281 -12.547 1 96.75 96 ILE A CA 1
ATOM 782 C C . ILE A 1 96 ? 25.406 -24.062 -12.258 1 96.75 96 ILE A C 1
ATOM 784 O O . ILE A 1 96 ? 26.547 -24.219 -11.82 1 96.75 96 ILE A O 1
ATOM 788 N N . GLN A 1 97 ? 24.938 -22.922 -12.57 1 96.88 97 GLN A N 1
ATOM 789 C CA . GLN A 1 97 ? 25.609 -21.656 -12.25 1 96.88 97 GLN A CA 1
ATOM 790 C C . GLN A 1 97 ? 24.875 -20.906 -11.156 1 96.88 97 GLN A C 1
ATOM 792 O O . GLN A 1 97 ? 24.125 -19.969 -11.445 1 96.88 97 GLN A O 1
ATOM 797 N N . ALA A 1 98 ? 25.266 -21.203 -9.938 1 95.75 98 ALA A N 1
ATOM 798 C CA . ALA A 1 98 ? 24.516 -20.75 -8.766 1 95.75 98 ALA A CA 1
ATOM 799 C C . ALA A 1 98 ? 24.406 -19.219 -8.742 1 95.75 98 ALA A C 1
ATOM 801 O O . ALA A 1 98 ? 25.422 -18.516 -8.805 1 95.75 98 ALA A O 1
ATOM 802 N N . GLY A 1 99 ? 23.203 -18.812 -8.719 1 95.56 99 GLY A N 1
ATOM 803 C CA . GLY A 1 99 ? 22.953 -17.391 -8.531 1 95.56 99 GLY A CA 1
ATOM 804 C C . GLY A 1 99 ? 23.172 -16.578 -9.797 1 95.56 99 GLY A C 1
ATOM 805 O O . GLY A 1 99 ? 23.297 -15.359 -9.742 1 95.56 99 GLY A O 1
ATOM 806 N N . GLU A 1 100 ? 23.25 -17.219 -10.922 1 96 100 GLU A N 1
ATOM 807 C CA . GLU A 1 100 ? 23.484 -16.531 -12.188 1 96 100 GLU A CA 1
ATOM 808 C C . GLU A 1 100 ? 22.312 -16.719 -13.141 1 96 100 GLU A C 1
ATOM 810 O O . GLU A 1 100 ? 21.641 -17.75 -13.109 1 96 100 GLU A O 1
ATOM 815 N N . ILE A 1 101 ? 22.172 -15.688 -13.898 1 95.69 101 ILE A N 1
ATOM 816 C CA . ILE A 1 101 ? 21.188 -15.773 -14.961 1 95.69 101 ILE A CA 1
ATOM 817 C C . ILE A 1 101 ? 21.719 -16.656 -16.094 1 95.69 101 ILE A C 1
ATOM 819 O O . ILE A 1 101 ? 22.828 -16.453 -16.594 1 95.69 101 ILE A O 1
ATOM 823 N N . ASP A 1 102 ? 20.953 -17.656 -16.422 1 96.69 102 ASP A N 1
ATOM 824 C CA . ASP A 1 102 ? 21.359 -18.641 -17.438 1 96.69 102 ASP A CA 1
ATOM 825 C C . ASP A 1 102 ? 20.172 -19.094 -18.266 1 96.69 102 ASP A C 1
ATOM 827 O O . ASP A 1 102 ? 19.141 -19.484 -17.719 1 96.69 102 ASP A O 1
ATOM 831 N N . ALA A 1 103 ? 20.328 -19.047 -19.562 1 96.19 103 ALA A N 1
ATOM 832 C CA . ALA A 1 103 ? 19.234 -19.375 -20.484 1 96.19 103 ALA A CA 1
ATOM 833 C C . ALA A 1 103 ? 18.844 -20.844 -20.344 1 96.19 103 ALA A C 1
ATOM 835 O O . ALA A 1 103 ? 17.656 -21.188 -20.453 1 96.19 103 ALA A O 1
ATOM 836 N N . LYS A 1 104 ? 19.797 -21.672 -20.172 1 97 104 LYS A N 1
ATOM 837 C CA . LYS A 1 104 ? 19.5 -23.094 -20.047 1 97 104 LYS A CA 1
ATOM 838 C C . LYS A 1 104 ? 18.688 -23.375 -18.797 1 97 104 LYS A C 1
ATOM 840 O O . LYS A 1 104 ? 17.734 -24.172 -18.828 1 97 104 LYS A O 1
ATOM 845 N N . SER A 1 105 ? 19.047 -22.75 -17.719 1 96.88 105 SER A N 1
ATOM 846 C CA . SER A 1 105 ? 18.297 -22.891 -16.469 1 96.88 105 SER A CA 1
ATOM 847 C C . SER A 1 105 ? 16.875 -22.375 -16.625 1 96.88 105 SER A C 1
ATOM 849 O O . SER A 1 105 ? 15.93 -22.969 -16.109 1 96.88 105 SER A O 1
ATOM 851 N N . GLY A 1 106 ? 16.766 -21.266 -17.297 1 96.75 106 GLY A N 1
ATOM 852 C CA . GLY A 1 106 ? 15.461 -20.703 -17.562 1 96.75 106 GLY A CA 1
ATOM 853 C C . GLY A 1 106 ? 14.547 -21.641 -18.328 1 96.75 106 GLY A C 1
ATOM 854 O O . GLY A 1 106 ? 13.398 -21.844 -17.938 1 96.75 106 GLY A O 1
ATOM 855 N N . LEU A 1 107 ? 15.086 -22.109 -19.391 1 97.12 107 LEU A N 1
ATOM 856 C CA . LEU A 1 107 ? 14.305 -23.031 -20.219 1 97.12 107 LEU A CA 1
ATOM 857 C C . LEU A 1 107 ? 13.93 -24.281 -19.438 1 97.12 107 LEU A C 1
ATOM 859 O O . LEU A 1 107 ? 12.789 -24.75 -19.5 1 97.12 107 LEU A O 1
ATOM 863 N N . TYR A 1 108 ? 14.875 -24.828 -18.75 1 97.75 108 TYR A N 1
ATOM 864 C CA . TYR A 1 108 ? 14.625 -26.047 -17.953 1 97.75 108 TYR A CA 1
ATOM 865 C C . TYR A 1 108 ? 13.523 -25.797 -16.938 1 97.75 108 TYR A C 1
ATOM 867 O O . TYR A 1 108 ? 12.633 -26.641 -16.766 1 97.75 108 TYR A O 1
ATOM 875 N N . GLY A 1 109 ? 13.641 -24.703 -16.203 1 97.62 109 GLY A N 1
ATOM 876 C CA . GLY A 1 109 ? 12.609 -24.344 -15.242 1 97.62 109 GLY A CA 1
ATOM 877 C C . GLY A 1 109 ? 11.227 -24.234 -15.859 1 97.62 109 GLY A C 1
ATOM 878 O O . GLY A 1 109 ? 10.234 -24.641 -15.266 1 97.62 109 GLY A O 1
ATOM 879 N N . PHE A 1 110 ? 11.172 -23.656 -17.047 1 97.69 110 PHE A N 1
ATOM 880 C CA . PHE A 1 110 ? 9.914 -23.531 -17.766 1 97.69 110 PHE A CA 1
ATOM 881 C C . PHE A 1 110 ? 9.336 -24.891 -18.109 1 97.69 110 PHE A C 1
ATOM 883 O O . PHE A 1 110 ? 8.141 -25.125 -17.938 1 97.69 110 PHE A O 1
ATOM 890 N N . LEU A 1 111 ? 10.172 -25.719 -18.609 1 98.06 111 LEU A N 1
ATOM 891 C CA . LEU A 1 111 ? 9.719 -27.047 -19.016 1 98.06 111 LEU A CA 1
ATOM 892 C C . LEU A 1 111 ? 9.266 -27.859 -17.812 1 98.06 111 LEU A C 1
ATOM 894 O O . LEU A 1 111 ? 8.297 -28.625 -17.891 1 98.06 111 LEU A O 1
ATOM 898 N N . SER A 1 112 ? 10.008 -27.734 -16.688 1 98.31 112 SER A N 1
ATOM 899 C CA . SER A 1 112 ? 9.578 -28.328 -15.43 1 98.31 112 SER A CA 1
ATOM 900 C C . SER A 1 112 ? 8.172 -27.875 -15.055 1 98.31 112 SER A C 1
ATOM 902 O O . SER A 1 112 ? 7.316 -28.688 -14.703 1 98.31 112 SER A O 1
ATOM 904 N N . PHE A 1 113 ? 7.969 -26.594 -15.156 1 98.38 113 PHE A N 1
ATOM 905 C CA . PHE A 1 113 ? 6.699 -25.953 -14.852 1 98.38 113 PHE A CA 1
ATOM 906 C C . PHE A 1 113 ? 5.602 -26.422 -15.789 1 98.38 113 PHE A C 1
ATOM 908 O O . PHE A 1 113 ? 4.508 -26.781 -15.344 1 98.38 113 PHE A O 1
ATOM 915 N N . LYS A 1 114 ? 5.848 -26.422 -17.047 1 98.38 114 LYS A N 1
ATOM 916 C CA . LYS A 1 114 ? 4.871 -26.875 -18.031 1 98.38 114 LYS A CA 1
ATOM 917 C C . LYS A 1 114 ? 4.469 -28.328 -17.797 1 98.38 114 LYS A C 1
ATOM 919 O O . LYS A 1 114 ? 3.281 -28.656 -17.75 1 98.38 114 LYS A O 1
ATOM 924 N N . ALA A 1 115 ? 5.449 -29.172 -17.594 1 98.56 115 ALA A N 1
ATOM 925 C CA . ALA A 1 115 ? 5.188 -30.594 -17.344 1 98.56 115 ALA A CA 1
ATOM 926 C C . ALA A 1 115 ? 4.344 -30.781 -16.094 1 98.56 115 ALA A C 1
ATOM 928 O O . ALA A 1 115 ? 3.367 -31.531 -16.094 1 98.56 115 ALA A O 1
ATOM 929 N N . ALA A 1 116 ? 4.746 -30.109 -15.047 1 98.69 116 ALA A N 1
ATOM 930 C CA . ALA A 1 116 ? 4.016 -30.219 -13.781 1 98.69 116 ALA A CA 1
ATOM 931 C C . ALA A 1 116 ? 2.58 -29.719 -13.938 1 98.69 116 ALA A C 1
ATOM 933 O O . ALA A 1 116 ? 1.656 -30.281 -13.352 1 98.69 116 ALA A O 1
ATOM 934 N N . SER A 1 117 ? 2.385 -28.656 -14.68 1 98.38 117 SER A N 1
ATOM 935 C CA . SER A 1 117 ? 1.057 -28.109 -14.914 1 98.38 117 SER A CA 1
ATOM 936 C C . SER A 1 117 ? 0.137 -29.125 -15.57 1 98.38 117 SER A C 1
ATOM 938 O O . SER A 1 117 ? -0.988 -29.344 -15.117 1 98.38 117 SER A O 1
ATOM 940 N N . TYR A 1 118 ? 0.631 -29.719 -16.594 1 98.12 118 TYR A N 1
ATOM 941 C CA . TYR A 1 118 ? -0.188 -30.688 -17.328 1 98.12 118 TYR A CA 1
ATOM 942 C C . TYR A 1 118 ? -0.332 -31.984 -16.547 1 98.12 118 TYR A C 1
ATOM 944 O O . TYR A 1 118 ? -1.315 -32.719 -16.719 1 98.12 118 TYR A O 1
ATOM 952 N N . PHE A 1 119 ? 0.671 -32.312 -15.711 1 98.38 119 PHE A N 1
ATOM 953 C CA . PHE A 1 119 ? 0.555 -33.438 -14.805 1 98.38 119 PHE A CA 1
ATOM 954 C C . PHE A 1 119 ? -0.688 -33.312 -13.93 1 98.38 119 PHE A C 1
ATOM 956 O O . PHE A 1 119 ? -1.414 -34.281 -13.727 1 98.38 119 PHE A O 1
ATOM 963 N N . VAL A 1 120 ? -0.947 -32.125 -13.422 1 97.69 120 VAL A N 1
ATOM 964 C CA . VAL A 1 120 ? -2.125 -31.844 -12.609 1 97.69 120 VAL A CA 1
ATOM 965 C C . VAL A 1 120 ? -3.369 -31.812 -13.492 1 97.69 120 VAL A C 1
ATOM 967 O O . VAL A 1 120 ? -4.422 -32.344 -13.117 1 97.69 120 VAL A O 1
ATOM 970 N N . TYR A 1 121 ? -3.201 -31.219 -14.672 1 97 121 TYR A N 1
ATOM 971 C CA . TYR A 1 121 ? -4.312 -31.125 -15.609 1 97 121 TYR A CA 1
ATOM 972 C C . TYR A 1 121 ? -4.836 -32.531 -15.969 1 97 121 TYR A C 1
ATOM 974 O O . TYR A 1 121 ? -6.043 -32.719 -16.125 1 97 121 TYR A O 1
ATOM 982 N N . GLU A 1 122 ? -3.943 -33.5 -16.109 1 96.44 122 GLU A N 1
ATOM 983 C CA . GLU A 1 122 ? -4.289 -34.875 -16.438 1 96.44 122 GLU A CA 1
ATOM 984 C C . GLU A 1 122 ? -4.715 -35.656 -15.188 1 96.44 122 GLU A C 1
ATOM 986 O O . GLU A 1 122 ? -4.848 -36.875 -15.219 1 96.44 122 GLU A O 1
ATOM 991 N N . LYS A 1 123 ? -4.82 -35 -14.055 1 95.75 123 LYS A N 1
ATOM 992 C CA . LYS A 1 123 ? -5.387 -35.5 -12.805 1 95.75 123 LYS A CA 1
ATOM 993 C C . LYS A 1 123 ? -4.441 -36.5 -12.125 1 95.75 123 LYS A C 1
ATOM 995 O O . LYS A 1 123 ? -4.883 -37.406 -11.406 1 95.75 123 LYS A O 1
ATOM 1000 N N . HIS A 1 124 ? -3.133 -36.344 -12.398 1 97.25 124 HIS A N 1
ATOM 1001 C CA . HIS A 1 124 ? -2.16 -37.188 -11.719 1 97.25 124 HIS A CA 1
ATOM 1002 C C . HIS A 1 124 ? -1.797 -36.625 -10.352 1 97.25 124 HIS A C 1
ATOM 1004 O O . HIS A 1 124 ? -1.229 -37.344 -9.516 1 97.25 124 HIS A O 1
ATOM 1010 N N . ALA A 1 125 ? -2.092 -35.375 -10.141 1 97.56 125 ALA A N 1
ATOM 1011 C CA . ALA A 1 125 ? -1.874 -34.719 -8.852 1 97.56 125 ALA A CA 1
ATOM 1012 C C . ALA A 1 125 ? -3.01 -33.781 -8.523 1 97.56 125 ALA A C 1
ATOM 1014 O O . ALA A 1 125 ? -3.775 -33.375 -9.406 1 97.56 125 ALA A O 1
ATOM 1015 N N . HIS A 1 126 ? -3.066 -33.406 -7.285 1 96.88 126 HIS A N 1
ATOM 1016 C CA . HIS A 1 126 ? -4.145 -32.562 -6.777 1 96.88 126 HIS A CA 1
ATOM 1017 C C . HIS A 1 126 ? -3.92 -31.094 -7.137 1 96.88 126 HIS A C 1
ATOM 1019 O O . HIS A 1 126 ? -4.867 -30.375 -7.457 1 96.88 126 HIS A O 1
ATOM 1025 N N . ALA A 1 127 ? -2.691 -30.656 -7.039 1 97.56 127 ALA A N 1
ATOM 1026 C CA . ALA A 1 127 ? -2.373 -29.25 -7.238 1 97.56 127 ALA A CA 1
ATOM 1027 C C . ALA A 1 127 ? -0.936 -29.078 -7.719 1 97.56 127 ALA A C 1
ATOM 1029 O O . ALA A 1 127 ? -0.119 -29.984 -7.602 1 97.56 127 ALA A O 1
ATOM 1030 N N . LEU A 1 128 ? -0.709 -27.922 -8.281 1 98.31 128 LEU A N 1
ATOM 1031 C CA . LEU A 1 128 ? 0.612 -27.484 -8.719 1 98.31 128 LEU A CA 1
ATOM 1032 C C . LEU A 1 128 ? 1.206 -26.469 -7.75 1 98.31 128 LEU A C 1
ATOM 1034 O O . LEU A 1 128 ? 0.555 -25.484 -7.398 1 98.31 128 LEU A O 1
ATOM 1038 N N . LEU A 1 129 ? 2.359 -26.719 -7.227 1 98.5 129 LEU A N 1
ATOM 1039 C CA . LEU A 1 129 ? 3.148 -25.781 -6.445 1 98.5 129 LEU A CA 1
ATOM 1040 C C . LEU A 1 129 ? 4.406 -25.359 -7.199 1 98.5 129 LEU A C 1
ATOM 1042 O O . LEU A 1 129 ? 5.25 -26.203 -7.52 1 98.5 129 LEU A O 1
ATOM 1046 N N . THR A 1 130 ? 4.496 -24.125 -7.516 1 98.44 130 THR A N 1
ATOM 1047 C CA . THR A 1 130 ? 5.605 -23.656 -8.344 1 98.44 130 THR A CA 1
ATOM 1048 C C . THR A 1 130 ? 6.648 -22.938 -7.504 1 98.44 130 THR A C 1
ATOM 1050 O O . THR A 1 130 ? 6.301 -22.188 -6.586 1 98.44 130 THR A O 1
ATOM 1053 N N . LEU A 1 131 ? 7.859 -23.156 -7.781 1 97.94 131 LEU A N 1
ATOM 1054 C CA . LEU A 1 131 ? 8.977 -22.422 -7.191 1 97.94 131 LEU A CA 1
ATOM 1055 C C . LEU A 1 131 ? 9.445 -21.312 -8.125 1 97.94 131 LEU A C 1
ATOM 1057 O O . LEU A 1 131 ? 9.047 -21.266 -9.289 1 97.94 131 LEU A O 1
ATOM 1061 N N . PRO A 1 132 ? 10.234 -20.438 -7.676 1 95.75 132 PRO A N 1
ATOM 1062 C CA . PRO A 1 132 ? 10.477 -19.172 -8.383 1 95.75 132 PRO A CA 1
ATOM 1063 C C . PRO A 1 132 ? 11.258 -19.375 -9.68 1 95.75 132 PRO A C 1
ATOM 1065 O O . PRO A 1 132 ? 12.133 -20.234 -9.758 1 95.75 132 PRO A O 1
ATOM 1068 N N . ILE A 1 133 ? 10.93 -18.531 -10.609 1 95.38 133 ILE A N 1
ATOM 1069 C CA . ILE A 1 133 ? 11.648 -18.438 -11.875 1 95.38 133 ILE A CA 1
ATOM 1070 C C . ILE A 1 133 ? 12.25 -17.047 -12.023 1 95.38 133 ILE A C 1
ATOM 1072 O O . ILE A 1 133 ? 11.859 -16.109 -11.312 1 95.38 133 ILE A O 1
ATOM 1076 N N . HIS A 1 134 ? 13.195 -16.938 -12.898 1 92.19 134 HIS A N 1
ATOM 1077 C CA . HIS A 1 134 ? 13.781 -15.641 -13.227 1 92.19 134 HIS A CA 1
ATOM 1078 C C . HIS A 1 134 ? 13.32 -15.164 -14.602 1 92.19 134 HIS A C 1
ATOM 1080 O O . HIS A 1 134 ? 13.602 -15.805 -15.609 1 92.19 134 HIS A O 1
ATOM 1086 N N . LYS A 1 135 ? 12.656 -14.055 -14.688 1 86.25 135 LYS A N 1
ATOM 1087 C CA . LYS A 1 135 ? 12.039 -13.555 -15.906 1 86.25 135 LYS A CA 1
ATOM 1088 C C . LYS A 1 135 ? 13.078 -13.359 -17.016 1 86.25 135 LYS A C 1
ATOM 1090 O O . LYS A 1 135 ? 12.828 -13.711 -18.172 1 86.25 135 LYS A O 1
ATOM 1095 N N . LYS A 1 136 ? 14.219 -12.773 -16.672 1 89.06 136 LYS A N 1
ATOM 1096 C CA . LYS A 1 136 ? 15.266 -12.547 -17.672 1 89.06 136 LYS A CA 1
ATOM 1097 C C . LYS A 1 136 ? 15.805 -13.875 -18.203 1 89.06 136 LYS A C 1
ATOM 1099 O O . LYS A 1 136 ? 16.156 -13.977 -19.375 1 89.06 136 LYS A O 1
ATOM 1104 N N . ALA A 1 137 ? 15.938 -14.875 -17.359 1 94.56 137 ALA A N 1
ATOM 1105 C CA . ALA A 1 137 ? 16.375 -16.203 -17.812 1 94.56 137 ALA A CA 1
ATOM 1106 C C . ALA A 1 137 ? 15.398 -16.766 -18.828 1 94.56 137 ALA A C 1
ATOM 1108 O O . ALA A 1 137 ? 15.812 -17.406 -19.797 1 94.56 137 ALA A O 1
ATOM 1109 N N . TRP A 1 138 ? 14.078 -16.562 -18.594 1 95 138 TRP A N 1
ATOM 1110 C CA . TRP A 1 138 ? 13.062 -16.984 -19.562 1 95 138 TRP A CA 1
ATOM 1111 C C . TRP A 1 138 ? 13.219 -16.234 -20.875 1 95 138 TRP A C 1
ATOM 1113 O O . TRP A 1 138 ? 13.148 -16.844 -21.953 1 95 138 TRP A O 1
ATOM 1123 N N . GLU A 1 139 ? 13.438 -14.969 -20.781 1 91.62 139 GLU A N 1
ATOM 1124 C CA . GLU A 1 139 ? 13.625 -14.148 -21.969 1 91.62 139 GLU A CA 1
ATOM 1125 C C . GLU A 1 139 ? 14.852 -14.602 -22.766 1 91.62 139 GLU A C 1
ATOM 1127 O O . GLU A 1 139 ? 14.789 -14.75 -23.984 1 91.62 139 GLU A O 1
ATOM 1132 N N . ASP A 1 140 ? 15.945 -14.797 -22.062 1 94.12 140 ASP A N 1
ATOM 1133 C CA . ASP A 1 140 ? 17.188 -15.234 -22.688 1 94.12 140 ASP A CA 1
ATOM 1134 C C . ASP A 1 140 ? 17.016 -16.594 -23.359 1 94.12 140 ASP A C 1
ATOM 1136 O O . ASP A 1 140 ? 17.703 -16.906 -24.328 1 94.12 140 ASP A O 1
ATOM 1140 N N . ALA A 1 141 ? 16.109 -17.344 -22.844 1 95.19 141 ALA A N 1
ATOM 1141 C CA . ALA A 1 141 ? 15.82 -18.672 -23.391 1 95.19 141 ALA A CA 1
ATOM 1142 C C . ALA A 1 141 ? 14.891 -18.562 -24.609 1 95.19 141 ALA A C 1
ATOM 1144 O O . ALA A 1 141 ? 14.602 -19.578 -25.25 1 95.19 141 ALA A O 1
ATOM 1145 N N . GLY A 1 142 ? 14.352 -17.375 -24.891 1 94 142 GLY A N 1
ATOM 1146 C CA . GLY A 1 142 ? 13.492 -17.156 -26.031 1 94 142 GLY A CA 1
ATOM 1147 C C . GLY A 1 142 ? 12.031 -17.484 -25.766 1 94 142 GLY A C 1
ATOM 1148 O O . GLY A 1 142 ? 11.25 -17.672 -26.688 1 94 142 GLY A O 1
ATOM 1149 N N . LEU A 1 143 ? 11.703 -17.594 -24.531 1 94.44 143 LEU A N 1
ATOM 1150 C CA . LEU A 1 143 ? 10.32 -17.891 -24.172 1 94.44 143 LEU A CA 1
ATOM 1151 C C . LEU A 1 143 ? 9.453 -16.641 -24.312 1 94.44 143 LEU A C 1
ATOM 1153 O O . LEU A 1 143 ? 9.891 -15.531 -24 1 94.44 143 LEU A O 1
ATOM 1157 N N . LYS A 1 144 ? 8.203 -16.797 -24.703 1 91.94 144 LYS A N 1
ATOM 1158 C CA . LYS A 1 144 ? 7.328 -15.664 -25 1 91.94 144 LYS A CA 1
ATOM 1159 C C . LYS A 1 144 ? 6.566 -15.219 -23.75 1 91.94 144 LYS A C 1
ATOM 1161 O O . LYS A 1 144 ? 5.863 -14.203 -23.781 1 91.94 144 LYS A O 1
ATOM 1166 N N . TYR A 1 145 ? 6.66 -15.969 -22.703 1 91.56 145 TYR A N 1
ATOM 1167 C CA . TYR A 1 145 ? 5.859 -15.695 -21.516 1 91.56 145 TYR A CA 1
ATOM 1168 C C . TYR A 1 145 ? 6.633 -14.828 -20.531 1 91.56 145 TYR A C 1
ATOM 1170 O O . TYR A 1 145 ? 7.855 -14.945 -20.422 1 91.56 145 TYR A O 1
ATOM 1178 N N . LYS A 1 146 ? 5.934 -14.086 -19.734 1 80.94 146 LYS A N 1
ATOM 1179 C CA . LYS A 1 146 ? 6.531 -13.18 -18.75 1 80.94 146 LYS A CA 1
ATOM 1180 C C . LYS A 1 146 ? 6.629 -13.844 -17.391 1 80.94 146 LYS A C 1
ATOM 1182 O O . LYS A 1 146 ? 7.371 -13.375 -16.516 1 80.94 146 LYS A O 1
ATOM 1187 N N . GLY A 1 147 ? 5.891 -14.914 -17.25 1 89.5 147 GLY A N 1
ATOM 1188 C CA . GLY A 1 147 ? 5.871 -15.625 -15.984 1 89.5 147 GLY A CA 1
ATOM 1189 C C . GLY A 1 147 ? 4.879 -16.766 -15.961 1 89.5 147 GLY A C 1
ATOM 1190 O O . GLY A 1 147 ? 4.273 -17.094 -16.984 1 89.5 147 GLY A O 1
ATOM 1191 N N . HIS A 1 148 ? 4.707 -17.359 -14.781 1 94.56 148 HIS A N 1
ATOM 1192 C CA . HIS A 1 148 ? 3.875 -18.547 -14.625 1 94.56 148 HIS A CA 1
ATOM 1193 C C . HIS A 1 148 ? 2.424 -18.25 -14.992 1 94.56 148 HIS A C 1
ATOM 1195 O O . HIS A 1 148 ? 1.816 -18.984 -15.781 1 94.56 148 HIS A O 1
ATOM 1201 N N . THR A 1 149 ? 1.901 -17.188 -14.43 1 90.25 149 THR A N 1
ATOM 1202 C CA . THR A 1 149 ? 0.488 -16.891 -14.617 1 90.25 149 THR A CA 1
ATOM 1203 C C . THR A 1 149 ? 0.189 -16.594 -16.078 1 90.25 149 THR A C 1
ATOM 1205 O O . THR A 1 149 ? -0.834 -17.031 -16.609 1 90.25 149 THR A O 1
ATOM 1208 N N . ASP A 1 150 ? 1.053 -15.891 -16.672 1 89.81 150 ASP A N 1
ATOM 1209 C CA . ASP A 1 150 ? 0.937 -15.602 -18.094 1 89.81 150 ASP A CA 1
ATOM 1210 C C . ASP A 1 150 ? 0.94 -16.891 -18.922 1 89.81 150 ASP A C 1
ATOM 1212 O O . ASP A 1 150 ? 0.111 -17.062 -19.812 1 89.81 150 ASP A O 1
ATOM 1216 N N . ALA A 1 151 ? 1.794 -17.766 -18.656 1 95.25 151 ALA A N 1
ATOM 1217 C CA . ALA A 1 151 ? 1.886 -19.047 -19.359 1 95.25 151 ALA A CA 1
ATOM 1218 C C . ALA A 1 151 ? 0.639 -19.891 -19.109 1 95.25 151 ALA A C 1
ATOM 1220 O O . ALA A 1 151 ? 0.092 -20.484 -20.047 1 95.25 151 ALA A O 1
ATOM 1221 N N . LEU A 1 152 ? 0.184 -19.922 -17.891 1 96.75 152 LEU A N 1
ATOM 1222 C CA . LEU A 1 152 ? -0.979 -20.719 -17.516 1 96.75 152 LEU A CA 1
ATOM 1223 C C . LEU A 1 152 ? -2.223 -20.25 -18.266 1 96.75 152 LEU A C 1
ATOM 1225 O O . LEU A 1 152 ? -3.062 -21.062 -18.656 1 96.75 152 LEU A O 1
ATOM 1229 N N . ARG A 1 153 ? -2.391 -18.906 -18.422 1 94.62 153 ARG A N 1
ATOM 1230 C CA . ARG A 1 153 ? -3.498 -18.375 -19.203 1 94.62 153 ARG A CA 1
ATOM 1231 C C . ARG A 1 153 ? -3.494 -18.953 -20.609 1 94.62 153 ARG A C 1
ATOM 1233 O O . ARG A 1 153 ? -4.547 -19.281 -21.156 1 94.62 153 ARG A O 1
ATOM 1240 N N . ASP A 1 154 ? -2.312 -19.016 -21.125 1 95.38 154 ASP A N 1
ATOM 1241 C CA . ASP A 1 154 ? -2.162 -19.531 -22.484 1 95.38 154 ASP A CA 1
ATOM 1242 C C . ASP A 1 154 ? -2.375 -21.031 -22.531 1 95.38 154 ASP A C 1
ATOM 1244 O O . ASP A 1 154 ? -3.057 -21.547 -23.422 1 95.38 154 ASP A O 1
ATOM 1248 N N . PHE A 1 155 ? -1.762 -21.797 -21.562 1 96.56 155 PHE A N 1
ATOM 1249 C CA . PHE A 1 155 ? -1.878 -23.25 -21.5 1 96.56 155 PHE A CA 1
ATOM 1250 C C . PHE A 1 155 ? -3.342 -23.672 -21.516 1 96.56 155 PHE A C 1
ATOM 1252 O O . PHE A 1 155 ? -3.717 -24.594 -22.234 1 96.56 155 PHE A O 1
ATOM 1259 N N . PHE A 1 156 ? -4.172 -22.969 -20.734 1 96.31 156 PHE A N 1
ATOM 1260 C CA . PHE A 1 156 ? -5.512 -23.484 -20.453 1 96.31 156 PHE A CA 1
ATOM 1261 C C . PHE A 1 156 ? -6.57 -22.578 -21.078 1 96.31 156 PHE A C 1
ATOM 1263 O O . PHE A 1 156 ? -7.77 -22.812 -20.922 1 96.31 156 PHE A O 1
ATOM 1270 N N . LYS A 1 157 ? -6.141 -21.5 -21.734 1 94.94 157 LYS A N 1
ATOM 1271 C CA . LYS A 1 157 ? -7.035 -20.578 -22.422 1 94.94 157 LYS A CA 1
ATOM 1272 C C . LYS A 1 157 ? -8.109 -20.031 -21.484 1 94.94 157 LYS A C 1
ATOM 1274 O O . LYS A 1 157 ? -9.297 -20.078 -21.797 1 94.94 157 LYS A O 1
ATOM 1279 N N . LYS A 1 158 ? -7.707 -19.703 -20.266 1 93.06 158 LYS A N 1
ATOM 1280 C CA . LYS A 1 158 ? -8.547 -19.125 -19.234 1 93.06 158 LYS A CA 1
ATOM 1281 C C . LYS A 1 158 ? -7.938 -17.828 -18.703 1 93.06 158 LYS A C 1
ATOM 1283 O O . LYS A 1 158 ? -6.723 -17.641 -18.75 1 93.06 158 LYS A O 1
ATOM 1288 N N . ASN A 1 159 ? -8.805 -17.047 -18.234 1 91.44 159 ASN A N 1
ATOM 1289 C CA . ASN A 1 159 ? -8.328 -15.82 -17.578 1 91.44 159 ASN A CA 1
ATOM 1290 C C . ASN A 1 159 ? -7.996 -16.062 -16.109 1 91.44 159 ASN A C 1
ATOM 1292 O O . ASN A 1 159 ? -8.859 -15.906 -15.242 1 91.44 159 ASN A O 1
ATOM 1296 N N . ALA A 1 160 ? -6.797 -16.328 -15.906 1 93.75 160 ALA A N 1
ATOM 1297 C CA . ALA A 1 160 ? -6.355 -16.594 -14.539 1 93.75 160 ALA A CA 1
ATOM 1298 C C . ALA A 1 160 ? -6.488 -15.344 -13.672 1 93.75 160 ALA A C 1
ATOM 1300 O O . ALA A 1 160 ? -6.227 -14.227 -14.133 1 93.75 160 ALA A O 1
ATOM 1301 N N . ILE A 1 161 ? -6.977 -15.531 -12.508 1 94.69 161 ILE A N 1
ATOM 1302 C CA . ILE A 1 161 ? -7.047 -14.477 -11.508 1 94.69 161 ILE A CA 1
ATOM 1303 C C . ILE A 1 161 ? -5.934 -14.664 -10.477 1 94.69 161 ILE A C 1
ATOM 1305 O O . ILE A 1 161 ? -5.77 -15.758 -9.93 1 94.69 161 ILE A O 1
ATOM 1309 N N . MET A 1 162 ? -5.141 -13.641 -10.25 1 95.12 162 MET A N 1
ATOM 1310 C CA . MET A 1 162 ? -4.047 -13.688 -9.281 1 95.12 162 MET A CA 1
ATOM 1311 C C . MET A 1 162 ? -4.527 -13.266 -7.895 1 95.12 162 MET A C 1
ATOM 1313 O O . MET A 1 162 ? -5.129 -12.203 -7.738 1 95.12 162 MET A O 1
ATOM 1317 N N . MET A 1 163 ? -4.352 -14.125 -6.969 1 96.5 163 MET A N 1
ATOM 1318 C CA . MET A 1 163 ? -4.613 -13.828 -5.562 1 96.5 163 MET A CA 1
ATOM 1319 C C . MET A 1 163 ? -3.375 -14.086 -4.711 1 96.5 163 MET A C 1
ATOM 1321 O O . MET A 1 163 ? -2.688 -15.094 -4.898 1 96.5 163 MET A O 1
ATOM 1325 N N . LEU A 1 164 ? -3.006 -13.164 -3.863 1 97.75 164 LEU A N 1
ATOM 1326 C CA . LEU A 1 164 ? -1.879 -13.328 -2.953 1 97.75 164 LEU A CA 1
ATOM 1327 C C . LEU A 1 164 ? -2.328 -13.188 -1.502 1 97.75 164 LEU A C 1
ATOM 1329 O O . LEU A 1 164 ? -3.293 -12.477 -1.213 1 97.75 164 LEU A O 1
ATOM 1333 N N . GLY A 1 165 ? -1.646 -13.891 -0.638 1 97.38 165 GLY A N 1
ATOM 1334 C CA . GLY A 1 165 ? -1.931 -13.672 0.771 1 97.38 165 GLY A CA 1
ATOM 1335 C C . GLY A 1 165 ? -1.6 -14.867 1.643 1 97.38 165 GLY A C 1
ATOM 1336 O O . GLY A 1 165 ? -0.748 -15.688 1.287 1 97.38 165 GLY A O 1
ATOM 1337 N N . CYS A 1 166 ? -2.166 -14.891 2.744 1 96.25 166 CYS A N 1
ATOM 1338 C CA . CYS A 1 166 ? -2.119 -15.93 3.768 1 96.25 166 CYS A CA 1
ATOM 1339 C C . CYS A 1 166 ? -3.406 -15.945 4.582 1 96.25 166 CYS A C 1
ATOM 1341 O O . CYS A 1 166 ? -4.371 -15.266 4.242 1 96.25 166 CYS A O 1
ATOM 1343 N N . LYS A 1 167 ? -3.428 -16.75 5.551 1 94.31 167 LYS A N 1
ATOM 1344 C CA . LYS A 1 167 ? -4.637 -16.938 6.348 1 94.31 167 LYS A CA 1
ATOM 1345 C C . LYS A 1 167 ? -5.16 -15.602 6.871 1 94.31 167 LYS A C 1
ATOM 1347 O O . LYS A 1 167 ? -6.371 -15.375 6.902 1 94.31 167 LYS A O 1
ATOM 1352 N N . GLU A 1 168 ? -4.301 -14.633 7.195 1 96.5 168 GLU A N 1
ATOM 1353 C CA . GLU A 1 168 ? -4.656 -13.375 7.832 1 96.5 168 GLU A CA 1
ATOM 1354 C C . GLU A 1 168 ? -5.211 -12.375 6.816 1 96.5 168 GLU A C 1
ATOM 1356 O O . GLU A 1 168 ? -6.012 -11.508 7.168 1 96.5 168 GLU A O 1
ATOM 1361 N N . LEU A 1 169 ? -4.828 -12.562 5.57 1 98.12 169 LEU A N 1
ATOM 1362 C CA . LEU A 1 169 ? -5.203 -11.609 4.535 1 98.12 169 LEU A CA 1
ATOM 1363 C C . LEU A 1 169 ? -5.012 -12.211 3.146 1 98.12 169 LEU A C 1
ATOM 1365 O O . LEU A 1 169 ? -3.939 -12.727 2.834 1 98.12 169 LEU A O 1
ATOM 1369 N N . PHE A 1 170 ? -6.039 -12.195 2.34 1 98.19 170 PHE A N 1
ATOM 1370 C CA . PHE A 1 170 ? -5.93 -12.5 0.919 1 98.19 170 PHE A CA 1
ATOM 1371 C C . PHE A 1 170 ? -6.395 -11.328 0.071 1 98.19 170 PHE A C 1
ATOM 1373 O O . PHE A 1 170 ? -7.379 -10.664 0.406 1 98.19 170 PHE A O 1
ATOM 1380 N N . VAL A 1 171 ? -5.688 -11.094 -0.975 1 98.38 171 VAL A N 1
ATOM 1381 C CA . VAL A 1 171 ? -6.043 -10.016 -1.892 1 98.38 171 VAL A CA 1
ATOM 1382 C C . VAL A 1 171 ? -6.102 -10.547 -3.32 1 98.38 171 VAL A C 1
ATOM 1384 O O . VAL A 1 171 ? -5.156 -11.18 -3.793 1 98.38 171 VAL A O 1
ATOM 1387 N N . GLY A 1 172 ? -7.203 -10.398 -3.945 1 98 172 GLY A N 1
ATOM 1388 C CA . GLY A 1 172 ? -7.32 -10.641 -5.375 1 98 172 GLY A CA 1
ATOM 1389 C C . GLY A 1 172 ? -7.016 -9.422 -6.219 1 98 172 GLY A C 1
ATOM 1390 O O . GLY A 1 172 ? -7.375 -8.297 -5.852 1 98 172 GLY A O 1
ATOM 1391 N N . LEU A 1 173 ? -6.379 -9.617 -7.359 1 97.62 173 LEU A N 1
ATOM 1392 C CA . LEU A 1 173 ? -5.98 -8.5 -8.203 1 97.62 173 LEU A CA 1
ATOM 1393 C C . LEU A 1 173 ? -6.855 -8.422 -9.453 1 97.62 173 LEU A C 1
ATOM 1395 O O . LEU A 1 173 ? -6.832 -9.328 -10.289 1 97.62 173 LEU A O 1
ATOM 1399 N N . PHE A 1 174 ? -7.602 -7.34 -9.609 1 97.94 174 PHE A N 1
ATOM 1400 C CA . PHE A 1 174 ? -8.383 -7.086 -10.812 1 97.94 174 PHE A CA 1
ATOM 1401 C C . PHE A 1 174 ? -7.473 -6.828 -12.008 1 97.94 174 PHE A C 1
ATOM 1403 O O . PHE A 1 174 ? -7.773 -7.25 -13.125 1 97.94 174 PHE A O 1
ATOM 1410 N N . SER A 1 175 ? -6.438 -6.043 -11.688 1 95.31 175 SER A N 1
ATOM 1411 C CA . SER A 1 175 ? -5.367 -5.859 -12.656 1 95.31 175 SER A CA 1
ATOM 1412 C C . SER A 1 175 ? -4.004 -6.172 -12.047 1 95.31 175 SER A C 1
ATOM 1414 O O . SER A 1 175 ? -3.789 -5.953 -10.852 1 95.31 175 SER A O 1
ATOM 1416 N N . GLU A 1 176 ? -3.141 -6.688 -12.859 1 92.19 176 GLU A N 1
ATOM 1417 C CA . GLU A 1 176 ? -1.842 -7.145 -12.367 1 92.19 176 GLU A CA 1
ATOM 1418 C C . GLU A 1 176 ? -0.708 -6.316 -12.969 1 92.19 176 GLU A C 1
ATOM 1420 O O . GLU A 1 176 ? -0.548 -5.141 -12.633 1 92.19 176 GLU A O 1
ATOM 1425 N N . HIS A 1 177 ? -0.029 -6.875 -13.961 1 89.75 177 HIS A N 1
ATOM 1426 C CA . HIS A 1 177 ? 1.168 -6.258 -14.523 1 89.75 177 HIS A CA 1
ATOM 1427 C C . HIS A 1 177 ? 0.83 -5.395 -15.734 1 89.75 177 HIS A C 1
ATOM 1429 O O . HIS A 1 177 ? 1.325 -5.645 -16.844 1 89.75 177 HIS A O 1
ATOM 1435 N N . ILE A 1 178 ? 0.064 -4.328 -15.57 1 91.81 178 ILE A N 1
ATOM 1436 C CA . ILE A 1 178 ? -0.216 -3.348 -16.609 1 91.81 178 ILE A CA 1
ATOM 1437 C C . ILE A 1 178 ? 0.163 -1.952 -16.125 1 91.81 178 ILE A C 1
ATOM 1439 O O . ILE A 1 178 ? 0.21 -1.702 -14.914 1 91.81 178 ILE A O 1
ATOM 1443 N N . PRO A 1 179 ? 0.486 -1.097 -17.125 1 94.31 179 PRO A N 1
ATOM 1444 C CA . PRO A 1 179 ? 0.787 0.272 -16.688 1 94.31 179 PRO A CA 1
ATOM 1445 C C . PRO A 1 179 ? -0.346 0.9 -15.883 1 94.31 179 PRO A C 1
ATOM 1447 O O . PRO A 1 179 ? -1.516 0.776 -16.25 1 94.31 179 PRO A O 1
ATOM 1450 N N . LEU A 1 180 ? -0.014 1.543 -14.805 1 95.81 180 LEU A N 1
ATOM 1451 C CA . LEU A 1 180 ? -1.005 2.092 -13.883 1 95.81 180 LEU A CA 1
ATOM 1452 C C . LEU A 1 180 ? -1.939 3.059 -14.609 1 95.81 180 LEU A C 1
ATOM 1454 O O . LEU A 1 180 ? -3.143 3.084 -14.336 1 95.81 180 LEU A O 1
ATOM 1458 N N . ALA A 1 181 ? -1.472 3.803 -15.586 1 94.75 181 ALA A N 1
ATOM 1459 C CA . ALA A 1 181 ? -2.252 4.793 -16.328 1 94.75 181 ALA A CA 1
ATOM 1460 C C . ALA A 1 181 ? -3.365 4.125 -17.125 1 94.75 181 ALA A C 1
ATOM 1462 O O . ALA A 1 181 ? -4.32 4.785 -17.547 1 94.75 181 ALA A O 1
ATOM 1463 N N . LYS A 1 182 ? -3.311 2.838 -17.328 1 95.19 182 LYS A N 1
ATOM 1464 C CA . LYS A 1 182 ? -4.277 2.123 -18.156 1 95.19 182 LYS A CA 1
ATOM 1465 C C . LYS A 1 182 ? -5.344 1.45 -17.297 1 95.19 182 LYS A C 1
ATOM 1467 O O . LYS A 1 182 ? -6.352 0.963 -17.812 1 95.19 182 LYS A O 1
ATOM 1472 N N . VAL A 1 183 ? -5.184 1.426 -16.016 1 96.88 183 VAL A N 1
ATOM 1473 C CA . VAL A 1 183 ? -6.059 0.669 -15.133 1 96.88 183 VAL A CA 1
ATOM 1474 C C . VAL A 1 183 ? -7.453 1.294 -15.125 1 96.88 183 VAL A C 1
ATOM 1476 O O . VAL A 1 183 ? -8.461 0.582 -15.117 1 96.88 183 VAL A O 1
ATOM 1479 N N . SER A 1 184 ? -7.516 2.635 -15.094 1 96.94 184 SER A N 1
ATOM 1480 C CA . SER A 1 184 ? -8.797 3.326 -15.094 1 96.94 184 SER A CA 1
ATOM 1481 C C . SER A 1 184 ? -9.68 2.865 -16.25 1 96.94 184 SER A C 1
ATOM 1483 O O . SER A 1 184 ? -10.875 2.621 -16.062 1 96.94 184 SER A O 1
ATOM 1485 N N . LYS A 1 185 ? -9.102 2.707 -17.453 1 96.44 185 LYS A N 1
ATOM 1486 C CA . LYS A 1 185 ? -9.836 2.312 -18.656 1 96.44 185 LYS A CA 1
ATOM 1487 C C . LYS A 1 185 ? -10.312 0.868 -18.547 1 96.44 185 LYS A C 1
ATOM 1489 O O . LYS A 1 185 ? -11.328 0.502 -19.156 1 96.44 185 LYS A O 1
ATOM 1494 N N . LYS A 1 186 ? -9.617 0.05 -17.828 1 97.06 186 LYS A N 1
ATOM 1495 C CA . LYS A 1 186 ? -9.977 -1.356 -17.656 1 97.06 186 LYS A CA 1
ATOM 1496 C C . LYS A 1 186 ? -11.18 -1.517 -16.734 1 97.06 186 LYS A C 1
ATOM 1498 O O . LYS A 1 186 ? -11.906 -2.508 -16.828 1 97.06 186 LYS A O 1
ATOM 1503 N N . ILE A 1 187 ? -11.359 -0.54 -15.844 1 98.12 187 ILE A N 1
ATOM 1504 C CA . ILE A 1 187 ? -12.453 -0.605 -14.883 1 98.12 187 ILE A CA 1
ATOM 1505 C C . ILE A 1 187 ? -13.773 -0.258 -15.578 1 98.12 187 ILE A C 1
ATOM 1507 O O . ILE A 1 187 ? -14.172 0.906 -15.609 1 98.12 187 ILE A O 1
ATOM 1511 N N . THR A 1 188 ? -14.438 -1.212 -16.109 1 98.12 188 THR A N 1
ATOM 1512 C CA . THR A 1 188 ? -15.773 -1.104 -16.672 1 98.12 188 THR A CA 1
ATOM 1513 C C . THR A 1 188 ? -16.75 -2.002 -15.938 1 98.12 188 THR A C 1
ATOM 1515 O O . THR A 1 188 ? -16.344 -2.934 -15.234 1 98.12 188 THR A O 1
ATOM 1518 N N . PHE A 1 189 ? -18.016 -1.713 -16.125 1 98.25 189 PHE A N 1
ATOM 1519 C CA . PHE A 1 189 ? -19.078 -2.5 -15.477 1 98.25 189 PHE A CA 1
ATOM 1520 C C . PHE A 1 189 ? -18.953 -3.969 -15.875 1 98.25 189 PHE A C 1
ATOM 1522 O O . PHE A 1 189 ? -19 -4.852 -15.016 1 98.25 189 PHE A O 1
ATOM 1529 N N . LYS A 1 190 ? -18.766 -4.215 -17.125 1 98.12 190 LYS A N 1
ATOM 1530 C CA . LYS A 1 190 ? -18.703 -5.574 -17.656 1 98.12 190 LYS A CA 1
ATOM 1531 C C . LYS A 1 190 ? -17.5 -6.324 -17.109 1 98.12 190 LYS A C 1
ATOM 1533 O O . LYS A 1 190 ? -17.641 -7.391 -16.516 1 98.12 190 LYS A O 1
ATOM 1538 N N . ASN A 1 191 ? -16.281 -5.73 -17.234 1 98.06 191 ASN A N 1
ATOM 1539 C CA . ASN A 1 191 ? -15.047 -6.391 -16.812 1 98.06 191 ASN A CA 1
ATOM 1540 C C . ASN A 1 191 ? -15.047 -6.695 -15.328 1 98.06 191 ASN A C 1
ATOM 1542 O O . ASN A 1 191 ? -14.68 -7.793 -14.906 1 98.06 191 ASN A O 1
ATOM 1546 N N . LEU A 1 192 ? -15.477 -5.727 -14.555 1 98.62 192 LEU A N 1
ATOM 1547 C CA . LEU A 1 192 ? -15.438 -5.871 -13.109 1 98.62 192 LEU A CA 1
ATOM 1548 C C . LEU A 1 192 ? -16.484 -6.879 -12.633 1 98.62 192 LEU A C 1
ATOM 1550 O O . LEU A 1 192 ? -16.219 -7.676 -11.727 1 98.62 192 LEU A O 1
ATOM 1554 N N . SER A 1 193 ? -17.672 -6.863 -13.242 1 98.62 193 SER A N 1
ATOM 1555 C CA . SER A 1 193 ? -18.719 -7.805 -12.859 1 98.62 193 SER A CA 1
ATOM 1556 C C . SER A 1 193 ? -18.297 -9.242 -13.117 1 98.62 193 SER A C 1
ATOM 1558 O O . SER A 1 193 ? -18.5 -10.117 -12.273 1 98.62 193 SER A O 1
ATOM 1560 N N . ILE A 1 194 ? -17.703 -9.445 -14.25 1 97.94 194 ILE A N 1
ATOM 1561 C CA . ILE A 1 194 ? -17.203 -10.781 -14.586 1 97.94 194 ILE A CA 1
ATOM 1562 C C . ILE A 1 194 ? -16.141 -11.211 -13.578 1 97.94 194 ILE A C 1
ATOM 1564 O O . ILE A 1 194 ? -16.203 -12.32 -13.047 1 97.94 194 ILE A O 1
ATOM 1568 N N . PHE A 1 195 ? -15.242 -10.359 -13.281 1 97.88 195 PHE A N 1
ATOM 1569 C CA . PHE A 1 195 ? -14.156 -10.648 -12.352 1 97.88 195 PHE A CA 1
ATOM 1570 C C . PHE A 1 195 ? -14.703 -11.016 -10.977 1 97.88 195 PHE A C 1
ATOM 1572 O O . PHE A 1 195 ? -14.305 -12.016 -10.383 1 97.88 195 PHE A O 1
ATOM 1579 N N . LEU A 1 196 ? -15.57 -10.156 -10.453 1 98.5 196 LEU A N 1
ATOM 1580 C CA . LEU A 1 196 ? -16.094 -10.352 -9.109 1 98.5 196 LEU A CA 1
ATOM 1581 C C . LEU A 1 196 ? -16.859 -11.68 -9.008 1 98.5 196 LEU A C 1
ATOM 1583 O O . LEU A 1 196 ? -16.719 -12.398 -8.023 1 98.5 196 LEU A O 1
ATOM 1587 N N . LYS A 1 197 ? -17.641 -11.961 -10.031 1 97.5 197 LYS A N 1
ATOM 1588 C CA . LYS A 1 197 ? -18.359 -13.234 -10.062 1 97.5 197 LYS A CA 1
ATOM 1589 C C . LYS A 1 197 ? -17.391 -14.414 -10.039 1 97.5 197 LYS A C 1
ATOM 1591 O O . LYS A 1 197 ? -17.547 -15.328 -9.219 1 97.5 197 LYS A O 1
ATOM 1596 N N . ASP A 1 198 ? -16.391 -14.367 -10.938 1 95.5 198 ASP A N 1
ATOM 1597 C CA . ASP A 1 198 ? -15.445 -15.477 -11.047 1 95.5 198 ASP A CA 1
ATOM 1598 C C . ASP A 1 198 ? -14.609 -15.609 -9.773 1 95.5 198 ASP A C 1
ATOM 1600 O O . ASP A 1 198 ? -14.305 -16.734 -9.344 1 95.5 198 ASP A O 1
ATOM 1604 N N . PHE A 1 199 ? -14.25 -14.531 -9.156 1 96.62 199 PHE A N 1
ATOM 1605 C CA . PHE A 1 199 ? -13.461 -14.539 -7.926 1 96.62 199 PHE A CA 1
ATOM 1606 C C . PHE A 1 199 ? -14.219 -15.234 -6.801 1 96.62 199 PHE A C 1
ATOM 1608 O O . PHE A 1 199 ? -13.656 -16.062 -6.086 1 96.62 199 PHE A O 1
ATOM 1615 N N . TYR A 1 200 ? -15.484 -14.93 -6.688 1 96.31 200 TYR A N 1
ATOM 1616 C CA . TYR A 1 200 ? -16.297 -15.578 -5.672 1 96.31 200 TYR A CA 1
ATOM 1617 C C . TYR A 1 200 ? -16.438 -17.078 -5.961 1 96.31 200 TYR A C 1
ATOM 1619 O O . TYR A 1 200 ? -16.328 -17.906 -5.055 1 96.31 200 TYR A O 1
ATOM 1627 N N . LYS A 1 201 ? -16.688 -17.391 -7.188 1 92.44 201 LYS A N 1
ATOM 1628 C CA . LYS A 1 201 ? -16.875 -18.781 -7.559 1 92.44 201 LYS A CA 1
ATOM 1629 C C . LYS A 1 201 ? -15.641 -19.609 -7.223 1 92.44 201 LYS A C 1
ATOM 1631 O O . LYS A 1 201 ? -15.75 -20.797 -6.875 1 92.44 201 LYS A O 1
ATOM 1636 N N . GLU A 1 202 ? -14.477 -18.922 -7.301 1 92 202 GLU A N 1
ATOM 1637 C CA . GLU A 1 202 ? -13.211 -19.609 -7.074 1 92 202 GLU A CA 1
ATOM 1638 C C . GLU A 1 202 ? -12.867 -19.656 -5.59 1 92 202 GLU A C 1
ATOM 1640 O O . GLU A 1 202 ? -12.195 -20.578 -5.129 1 92 202 GLU A O 1
ATOM 1645 N N . THR A 1 203 ? -13.289 -18.719 -4.781 1 92.94 203 THR A N 1
ATOM 1646 C CA . THR A 1 203 ? -12.797 -18.609 -3.414 1 92.94 203 THR A CA 1
ATOM 1647 C C . THR A 1 203 ? -13.883 -18.969 -2.41 1 92.94 203 THR A C 1
ATOM 1649 O O . THR A 1 203 ? -13.594 -19.484 -1.327 1 92.94 203 THR A O 1
ATOM 1652 N N . HIS A 1 204 ? -15.172 -18.562 -2.715 1 93.5 204 HIS A N 1
ATOM 1653 C CA . HIS A 1 204 ? -16.328 -18.734 -1.856 1 93.5 204 HIS A CA 1
ATOM 1654 C C . HIS A 1 204 ? -16.156 -18.016 -0.528 1 93.5 204 HIS A C 1
ATOM 1656 O O . HIS A 1 204 ? -16.625 -18.484 0.51 1 93.5 204 HIS A O 1
ATOM 1662 N N . PHE A 1 205 ? -15.312 -17 -0.538 1 94.81 205 PHE A N 1
ATOM 1663 C CA . PHE A 1 205 ? -15.18 -16.172 0.654 1 94.81 205 PHE A CA 1
ATOM 1664 C C . PHE A 1 205 ? -16.531 -15.602 1.079 1 94.81 205 PHE A C 1
ATOM 1666 O O . PHE A 1 205 ? -17.328 -15.211 0.235 1 94.81 205 PHE A O 1
ATOM 1673 N N . LYS A 1 206 ? -16.781 -15.461 2.336 1 95.25 206 LYS A N 1
ATOM 1674 C CA . LYS A 1 206 ? -18.094 -15.102 2.861 1 95.25 206 LYS A CA 1
ATOM 1675 C C . LYS A 1 206 ? -18.266 -13.586 2.93 1 95.25 206 LYS A C 1
ATOM 1677 O O . LYS A 1 206 ? -19.391 -13.086 2.971 1 95.25 206 LYS A O 1
ATOM 1682 N N . LYS A 1 207 ? -17.188 -12.875 3.074 1 97.75 207 LYS A N 1
ATOM 1683 C CA . LYS A 1 207 ? -17.172 -11.422 3.164 1 97.75 207 LYS A CA 1
ATOM 1684 C C . LYS A 1 207 ? -15.93 -10.844 2.473 1 97.75 207 LYS A C 1
ATOM 1686 O O . LYS A 1 207 ? -14.805 -11.094 2.893 1 97.75 207 LYS A O 1
ATOM 1691 N N . MET A 1 208 ? -16.188 -10.102 1.427 1 98.38 208 MET A N 1
ATOM 1692 C CA . MET A 1 208 ? -15.094 -9.547 0.645 1 98.38 208 MET A CA 1
ATOM 1693 C C . MET A 1 208 ? -15.258 -8.039 0.469 1 98.38 208 MET A C 1
ATOM 1695 O O . MET A 1 208 ? -16.375 -7.535 0.433 1 98.38 208 MET A O 1
ATOM 1699 N N . GLY A 1 209 ? -14.195 -7.297 0.436 1 98.56 209 GLY A N 1
ATOM 1700 C CA . GLY A 1 209 ? -14.203 -5.863 0.208 1 98.56 209 GLY A CA 1
ATOM 1701 C C . GLY A 1 209 ? -13.398 -5.453 -1.016 1 98.56 209 GLY A C 1
ATOM 1702 O O . GLY A 1 209 ? -12.336 -6.016 -1.288 1 98.56 209 GLY A O 1
ATOM 1703 N N . LEU A 1 210 ? -13.961 -4.543 -1.78 1 98.62 210 LEU A N 1
ATOM 1704 C CA . LEU A 1 210 ? -13.242 -3.939 -2.895 1 98.62 210 LEU A CA 1
ATOM 1705 C C . LEU A 1 210 ? -12.547 -2.652 -2.463 1 98.62 210 LEU A C 1
ATOM 1707 O O . LEU A 1 210 ? -13.172 -1.773 -1.868 1 98.62 210 LEU A O 1
ATOM 1711 N N . LEU A 1 211 ? -11.25 -2.578 -2.73 1 98.31 211 LEU A N 1
ATOM 1712 C CA . LEU A 1 211 ? -10.516 -1.354 -2.443 1 98.31 211 LEU A CA 1
ATOM 1713 C C . LEU A 1 211 ? -10.797 -0.287 -3.494 1 98.31 211 LEU A C 1
ATOM 1715 O O . LEU A 1 211 ? -10.828 -0.581 -4.691 1 98.31 211 LEU A O 1
ATOM 1719 N N . GLY A 1 212 ? -11.039 0.898 -3.035 1 97.88 212 GLY A N 1
ATOM 1720 C CA . GLY A 1 212 ? -11.25 1.998 -3.963 1 97.88 212 GLY A CA 1
ATOM 1721 C C . GLY A 1 212 ? -10.07 2.236 -4.887 1 97.88 212 GLY A C 1
ATOM 1722 O O . GLY A 1 212 ? -8.93 1.952 -4.523 1 97.88 212 GLY A O 1
ATOM 1723 N N . PHE A 1 213 ? -10.414 2.758 -6.082 1 97.56 213 PHE A N 1
ATOM 1724 C CA . PHE A 1 213 ? -9.406 3.057 -7.09 1 97.56 213 PHE A CA 1
ATOM 1725 C C . PHE A 1 213 ? -8.695 4.367 -6.77 1 97.56 213 PHE A C 1
ATOM 1727 O O . PHE A 1 213 ? -7.465 4.434 -6.785 1 97.56 213 PHE A O 1
ATOM 1734 N N . ASN A 1 214 ? -9.445 5.379 -6.438 1 96.31 214 ASN A N 1
ATOM 1735 C CA . ASN A 1 214 ? -8.922 6.703 -6.133 1 96.31 214 ASN A CA 1
ATOM 1736 C C . ASN A 1 214 ? -8.688 6.887 -4.637 1 96.31 214 ASN A C 1
ATOM 1738 O O . ASN A 1 214 ? -9.258 6.156 -3.822 1 96.31 214 ASN A O 1
ATOM 1742 N N . PRO A 1 215 ? -7.816 7.832 -4.293 1 93.69 215 PRO A N 1
ATOM 1743 C CA . PRO A 1 215 ? -7.676 8.164 -2.873 1 93.69 215 PRO A CA 1
ATOM 1744 C C . PRO A 1 215 ? -9.016 8.391 -2.184 1 93.69 215 PRO A C 1
ATOM 1746 O O . PRO A 1 215 ? -9.922 9 -2.764 1 93.69 215 PRO A O 1
ATOM 1749 N N . HIS A 1 216 ? -9.156 7.801 -0.977 1 90.81 216 HIS A N 1
ATOM 1750 C CA . HIS A 1 216 ? -10.367 7.934 -0.174 1 90.81 216 HIS A CA 1
ATOM 1751 C C . HIS A 1 216 ? -11.594 7.43 -0.933 1 90.81 216 HIS A C 1
ATOM 1753 O O . HIS A 1 216 ? -12.688 7.977 -0.785 1 90.81 216 HIS A O 1
ATOM 1759 N N . ALA A 1 217 ? -11.352 6.543 -1.876 1 90.69 217 ALA A N 1
ATOM 1760 C CA . ALA A 1 217 ? -12.414 5.965 -2.697 1 90.69 217 ALA A CA 1
ATOM 1761 C C . ALA A 1 217 ? -13.188 7.055 -3.428 1 90.69 217 ALA A C 1
ATOM 1763 O O . ALA A 1 217 ? -14.422 7.027 -3.465 1 90.69 217 ALA A O 1
ATOM 1764 N N . GLY A 1 218 ? -12.492 8.039 -3.844 1 85.25 218 GLY A N 1
ATOM 1765 C CA . GLY A 1 218 ? -13.086 9.117 -4.617 1 85.25 218 GLY A CA 1
ATOM 1766 C C . GLY A 1 218 ? -13.664 10.227 -3.756 1 85.25 218 GLY A C 1
ATOM 1767 O O . GLY A 1 218 ? -13.992 11.305 -4.258 1 85.25 218 GLY A O 1
ATOM 1768 N N . ASP A 1 219 ? -13.766 9.992 -2.449 1 81.81 219 ASP A N 1
ATOM 1769 C CA . ASP A 1 219 ? -14.289 10.977 -1.499 1 81.81 219 ASP A CA 1
ATOM 1770 C C . ASP A 1 219 ? -15.57 11.617 -2.018 1 81.81 219 ASP A C 1
ATOM 1772 O O . ASP A 1 219 ? -15.664 12.844 -2.115 1 81.81 219 ASP A O 1
ATOM 1776 N N . TYR A 1 220 ? -16.516 10.766 -2.432 1 78.12 220 TYR A N 1
ATOM 1777 C CA . TYR A 1 220 ? -17.844 11.164 -2.912 1 78.12 220 TYR A CA 1
ATOM 1778 C C . TYR A 1 220 ? -17.719 12.047 -4.152 1 78.12 220 TYR A C 1
ATOM 1780 O O . TYR A 1 220 ? -18.469 13.023 -4.297 1 78.12 220 TYR A O 1
ATOM 1788 N N . GLY A 1 221 ? -16.703 11.805 -4.949 1 78.44 221 GLY A N 1
ATOM 1789 C CA . GLY A 1 221 ? -16.609 12.469 -6.238 1 78.44 221 GLY A CA 1
ATOM 1790 C C . GLY A 1 221 ? -15.625 13.625 -6.238 1 78.44 221 GLY A C 1
ATOM 1791 O O . GLY A 1 221 ? -15.25 14.133 -7.297 1 78.44 221 GLY A O 1
ATOM 1792 N N . VAL A 1 222 ? -15 14.031 -5.133 1 78.31 222 VAL A N 1
ATOM 1793 C CA . VAL A 1 222 ? -14.109 15.188 -5 1 78.31 222 VAL A CA 1
ATOM 1794 C C . VAL A 1 222 ? -12.734 14.852 -5.574 1 78.31 222 VAL A C 1
ATOM 1796 O O . VAL A 1 222 ? -12.055 15.727 -6.117 1 78.31 222 VAL A O 1
ATOM 1799 N N . ILE A 1 223 ? -12.367 13.656 -5.469 1 87.56 223 ILE A N 1
ATOM 1800 C CA . ILE A 1 223 ? -11.078 13.172 -5.961 1 87.56 223 ILE A CA 1
ATOM 1801 C C . ILE A 1 223 ? -11.305 12.109 -7.035 1 87.56 223 ILE A C 1
ATOM 1803 O O . ILE A 1 223 ? -10.906 10.953 -6.867 1 87.56 223 ILE A O 1
ATOM 1807 N N . GLY A 1 224 ? -11.938 12.57 -8.031 1 84.19 224 GLY A N 1
ATOM 1808 C CA . GLY A 1 224 ? -12.391 11.578 -8.992 1 84.19 224 GLY A CA 1
ATOM 1809 C C . GLY A 1 224 ? -13.594 10.789 -8.508 1 84.19 224 GLY A C 1
ATOM 1810 O O . GLY A 1 224 ? -14.297 11.219 -7.594 1 84.19 224 GLY A O 1
ATOM 1811 N N . GLY A 1 225 ? -13.93 9.711 -9.18 1 87.81 225 GLY A N 1
ATOM 1812 C CA . GLY A 1 225 ? -15.055 8.953 -8.664 1 87.81 225 GLY A CA 1
ATOM 1813 C C . GLY A 1 225 ? -15.781 8.164 -9.727 1 87.81 225 GLY A C 1
ATOM 1814 O O . GLY A 1 225 ? -16.609 7.297 -9.406 1 87.81 225 GLY A O 1
ATOM 1815 N N . GLU A 1 226 ? -15.398 8.391 -10.883 1 94.44 226 GLU A N 1
ATOM 1816 C CA . GLU A 1 226 ? -16.062 7.648 -11.953 1 94.44 226 GLU A CA 1
ATOM 1817 C C . GLU A 1 226 ? -15.836 6.148 -11.82 1 94.44 226 GLU A C 1
ATOM 1819 O O . GLU A 1 226 ? -16.766 5.355 -11.992 1 94.44 226 GLU A O 1
ATOM 1824 N N . GLU A 1 227 ? -14.648 5.789 -11.539 1 97 227 GLU A N 1
ATOM 1825 C CA . GLU A 1 227 ? -14.344 4.375 -11.336 1 97 227 GLU A CA 1
ATOM 1826 C C . GLU A 1 227 ? -15.117 3.811 -10.148 1 97 227 GLU A C 1
ATOM 1828 O O . GLU A 1 227 ? -15.648 2.699 -10.219 1 97 227 GLU A O 1
ATOM 1833 N N . GLU A 1 228 ? -15.188 4.59 -9.039 1 97.44 228 GLU A N 1
ATOM 1834 C CA . GLU A 1 228 ? -15.891 4.125 -7.852 1 97.44 228 GLU A CA 1
ATOM 1835 C C . GLU A 1 228 ? -17.375 3.926 -8.133 1 97.44 228 GLU A C 1
ATOM 1837 O O . GLU A 1 228 ? -18 3.008 -7.594 1 97.44 228 GLU A O 1
ATOM 1842 N N . LYS A 1 229 ? -17.953 4.785 -8.945 1 96.62 229 LYS A N 1
ATOM 1843 C CA . LYS A 1 229 ? -19.359 4.605 -9.328 1 96.62 229 LYS A CA 1
ATOM 1844 C C . LYS A 1 229 ? -19.547 3.293 -10.078 1 96.62 229 LYS A C 1
ATOM 1846 O O . LYS A 1 229 ? -20.531 2.572 -9.828 1 96.62 229 LYS A O 1
ATOM 1851 N N . ILE A 1 230 ? -18.688 3.02 -10.992 1 97.75 230 ILE A N 1
ATOM 1852 C CA . ILE A 1 230 ? -18.719 1.763 -11.727 1 97.75 230 ILE A CA 1
ATOM 1853 C C . ILE A 1 230 ? -18.578 0.59 -10.758 1 97.75 230 ILE A C 1
ATOM 1855 O O . ILE A 1 230 ? -19.297 -0.409 -10.875 1 97.75 230 ILE A O 1
ATOM 1859 N N . MET A 1 231 ? -17.656 0.731 -9.82 1 98.25 231 MET A N 1
ATOM 1860 C CA . MET A 1 231 ? -17.406 -0.312 -8.828 1 98.25 231 MET A CA 1
ATOM 1861 C C . MET A 1 231 ? -18.672 -0.592 -8.008 1 98.25 231 MET A C 1
ATOM 1863 O O . MET A 1 231 ? -19.031 -1.751 -7.793 1 98.25 231 MET A O 1
ATOM 1867 N N . GLU A 1 232 ? -19.312 0.431 -7.531 1 97.44 232 GLU A N 1
ATOM 1868 C CA . GLU A 1 232 ? -20.531 0.277 -6.738 1 97.44 232 GLU A CA 1
ATOM 1869 C C . GLU A 1 232 ? -21.609 -0.446 -7.531 1 97.44 232 GLU A C 1
ATOM 1871 O O . GLU A 1 232 ? -22.297 -1.321 -7 1 97.44 232 GLU A O 1
ATOM 1876 N N . LYS A 1 233 ? -21.766 -0.062 -8.781 1 97.5 233 LYS A N 1
ATOM 1877 C CA . LYS A 1 233 ? -22.75 -0.708 -9.641 1 97.5 233 LYS A CA 1
ATOM 1878 C C . LYS A 1 233 ? -22.438 -2.189 -9.828 1 97.5 233 LYS A C 1
ATOM 1880 O O . LYS A 1 233 ? -23.328 -3.033 -9.758 1 97.5 233 LYS A O 1
ATOM 1885 N N . ALA A 1 234 ? -21.188 -2.514 -10.094 1 98.38 234 ALA A N 1
ATOM 1886 C CA . ALA A 1 234 ? -20.766 -3.898 -10.297 1 98.38 234 ALA A CA 1
ATOM 1887 C C . ALA A 1 234 ? -20.984 -4.727 -9.031 1 98.38 234 ALA A C 1
ATOM 1889 O O . ALA A 1 234 ? -21.469 -5.863 -9.102 1 98.38 234 ALA A O 1
ATOM 1890 N N . ILE A 1 235 ? -20.656 -4.141 -7.855 1 98.25 235 ILE A N 1
ATOM 1891 C CA . ILE A 1 235 ? -20.828 -4.812 -6.574 1 98.25 235 ILE A CA 1
ATOM 1892 C C . ILE A 1 235 ? -22.312 -5.172 -6.371 1 98.25 235 ILE A C 1
ATOM 1894 O O . ILE A 1 235 ? -22.641 -6.316 -6.059 1 98.25 235 ILE A O 1
ATOM 1898 N N . ALA A 1 236 ? -23.125 -4.203 -6.562 1 97.56 236 ALA A N 1
ATOM 1899 C CA . ALA A 1 236 ? -24.562 -4.41 -6.379 1 97.56 236 ALA A CA 1
ATOM 1900 C C . ALA A 1 236 ? -25.078 -5.496 -7.316 1 97.56 236 ALA A C 1
ATOM 1902 O O . ALA A 1 236 ? -25.812 -6.391 -6.891 1 97.56 236 ALA A O 1
ATOM 1903 N N . PHE A 1 237 ? -24.703 -5.434 -8.555 1 97.94 237 PHE A N 1
A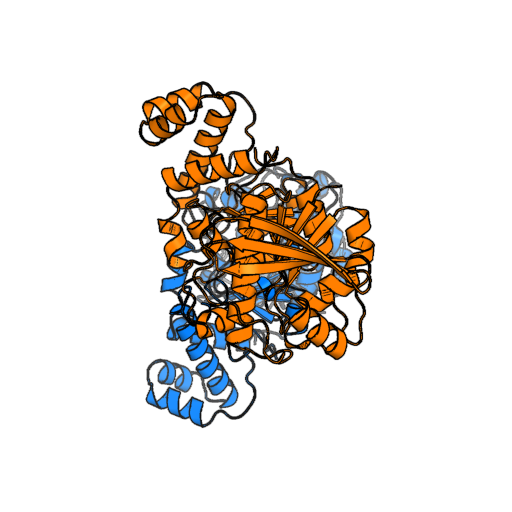TOM 1904 C CA . PHE A 1 237 ? -25.141 -6.371 -9.586 1 97.94 237 PHE A CA 1
ATOM 1905 C C . PHE A 1 237 ? -24.703 -7.789 -9.25 1 97.94 237 PHE A C 1
ATOM 1907 O O . PHE A 1 237 ? -25.516 -8.719 -9.273 1 97.94 237 PHE A O 1
ATOM 1914 N N . VAL A 1 238 ? -23.453 -7.965 -8.906 1 98 238 VAL A N 1
ATOM 1915 C CA . VAL A 1 238 ? -22.891 -9.289 -8.672 1 98 238 VAL A CA 1
ATOM 1916 C C . VAL A 1 238 ? -23.469 -9.875 -7.383 1 98 238 VAL A C 1
ATOM 1918 O O . VAL A 1 238 ? -23.797 -11.062 -7.32 1 98 238 VAL A O 1
ATOM 1921 N N . ASN A 1 239 ? -23.578 -9 -6.332 1 97.88 239 ASN A N 1
ATOM 1922 C CA . ASN A 1 239 ? -24.219 -9.453 -5.109 1 97.88 239 ASN A CA 1
ATOM 1923 C C . ASN A 1 239 ? -25.625 -9.992 -5.383 1 97.88 239 ASN A C 1
ATOM 1925 O O . ASN A 1 239 ? -25.984 -11.07 -4.91 1 97.88 239 ASN A O 1
ATOM 1929 N N . ALA A 1 240 ? -26.344 -9.281 -6.141 1 97.38 240 ALA A N 1
ATOM 1930 C CA . ALA A 1 240 ? -27.719 -9.68 -6.469 1 97.38 240 ALA A CA 1
ATOM 1931 C C . ALA A 1 240 ? -27.734 -10.969 -7.289 1 97.38 240 ALA A C 1
ATOM 1933 O O . ALA A 1 240 ? -28.547 -11.852 -7.039 1 97.38 240 ALA A O 1
ATOM 1934 N N . PHE A 1 241 ? -26.953 -11.07 -8.25 1 97.5 241 PHE A N 1
ATOM 1935 C CA . PHE A 1 241 ? -26.875 -12.258 -9.102 1 97.5 241 PHE A CA 1
ATOM 1936 C C . PHE A 1 241 ? -26.531 -13.492 -8.273 1 97.5 241 PHE A C 1
ATOM 1938 O O . PHE A 1 241 ? -27.172 -14.531 -8.414 1 97.5 241 PHE A O 1
ATOM 1945 N N . LEU A 1 242 ? -25.484 -13.336 -7.453 1 95.69 242 LEU A N 1
ATOM 1946 C CA . LEU A 1 242 ? -25.031 -14.477 -6.656 1 95.69 242 LEU A CA 1
ATOM 1947 C C . LEU A 1 242 ? -26.125 -14.953 -5.719 1 95.69 242 LEU A C 1
ATOM 1949 O O . LEU A 1 242 ? -26.234 -16.156 -5.441 1 95.69 242 LEU A O 1
ATOM 1953 N N . HIS A 1 243 ? -26.969 -14.039 -5.281 1 93.5 243 HIS A N 1
ATOM 1954 C CA . HIS A 1 243 ? -28.078 -14.375 -4.402 1 93.5 243 HIS A CA 1
ATOM 1955 C C . HIS A 1 243 ? -29.203 -15.055 -5.172 1 93.5 243 HIS A C 1
ATOM 1957 O O . HIS A 1 243 ? -29.922 -15.891 -4.617 1 93.5 243 HIS A O 1
ATOM 1963 N N . SER A 1 244 ? -29.469 -14.703 -6.406 1 93.12 244 SER A N 1
ATOM 1964 C CA . SER A 1 244 ? -30.578 -15.203 -7.223 1 93.12 244 SER A CA 1
ATOM 1965 C C . SER A 1 244 ? -30.359 -16.656 -7.625 1 93.12 244 SER A C 1
ATOM 1967 O O . SER A 1 244 ? -31.312 -17.359 -7.98 1 93.12 244 SER A O 1
ATOM 1969 N N . LYS A 1 245 ? -29.25 -17.156 -7.742 1 85.5 245 LYS A N 1
ATOM 1970 C CA . LYS A 1 245 ? -28.875 -18.516 -8.125 1 85.5 245 LYS A CA 1
ATOM 1971 C C . LYS A 1 245 ? -29.172 -18.766 -9.602 1 85.5 245 LYS A C 1
ATOM 1973 O O . LYS A 1 245 ? -29.391 -19.922 -10.008 1 85.5 245 LYS A O 1
ATOM 1978 N N . LYS A 1 246 ? -29.359 -17.656 -10.32 1 93.12 246 LYS A N 1
ATOM 1979 C CA . LYS A 1 246 ? -29.484 -17.781 -11.766 1 93.12 246 LYS A CA 1
ATOM 1980 C C . LYS A 1 246 ? -28.188 -18.312 -12.383 1 93.12 246 LYS A C 1
ATOM 1982 O O . LYS A 1 246 ? -27.156 -18.359 -11.719 1 93.12 246 LYS A O 1
ATOM 1987 N N . ASP A 1 247 ? -28.281 -18.75 -13.672 1 94.81 247 ASP A N 1
ATOM 1988 C CA . ASP A 1 247 ? -27.141 -19.453 -14.258 1 94.81 247 ASP A CA 1
ATOM 1989 C C . ASP A 1 247 ? -26.266 -18.484 -15.055 1 94.81 247 ASP A C 1
ATOM 1991 O O . ASP A 1 247 ? -26.531 -17.281 -15.109 1 94.81 247 ASP A O 1
ATOM 1995 N N . GLU A 1 248 ? -25.25 -19.016 -15.625 1 95.56 248 GLU A N 1
ATOM 1996 C CA . GLU A 1 248 ? -24.234 -18.25 -16.344 1 95.56 248 GLU A CA 1
ATOM 1997 C C . GLU A 1 248 ? -24.844 -17.578 -17.578 1 95.56 248 GLU A C 1
ATOM 1999 O O . GLU A 1 248 ? -24.453 -16.469 -17.938 1 95.56 248 GLU A O 1
ATOM 2004 N N . LYS A 1 249 ? -25.766 -18.25 -18.219 1 96.06 249 LYS A N 1
ATOM 2005 C CA . LYS A 1 249 ? -26.438 -17.703 -19.391 1 96.06 249 LYS A CA 1
ATOM 2006 C C . LYS A 1 249 ? -27.188 -16.422 -19.047 1 96.06 249 LYS A C 1
ATOM 2008 O O . LYS A 1 249 ? -27.125 -15.438 -19.781 1 96.06 249 LYS A O 1
ATOM 2013 N N . PHE A 1 250 ? -27.875 -16.469 -17.953 1 96.44 250 PHE A N 1
ATOM 2014 C CA . PHE A 1 250 ? -28.594 -15.289 -17.484 1 96.44 250 PHE A CA 1
ATOM 2015 C C . PHE A 1 250 ? -27.609 -14.156 -17.188 1 96.44 250 PHE A C 1
ATOM 2017 O O . PHE A 1 250 ? -27.875 -13.008 -17.547 1 96.44 250 PHE A O 1
ATOM 2024 N N . PHE A 1 251 ? -26.5 -14.469 -16.5 1 97.56 251 PHE A N 1
ATOM 2025 C CA . PHE A 1 251 ? -25.5 -13.469 -16.156 1 97.56 251 PHE A CA 1
ATOM 2026 C C . PHE A 1 251 ? -25.016 -12.727 -17.391 1 97.56 251 PHE A C 1
ATOM 2028 O O . PHE A 1 251 ? -24.969 -11.492 -17.406 1 97.56 251 PHE A O 1
ATOM 2035 N N . LYS A 1 252 ? -24.688 -13.469 -18.438 1 97.06 252 LYS A N 1
ATOM 2036 C CA . LYS A 1 252 ? -24.172 -12.898 -19.672 1 97.06 252 LYS A CA 1
ATOM 2037 C C . LYS A 1 252 ? -25.203 -11.992 -20.344 1 97.06 252 LYS A C 1
ATOM 2039 O O . LYS A 1 252 ? -24.859 -10.938 -20.891 1 97.06 252 LYS A O 1
ATOM 2044 N N . LYS A 1 253 ? -26.422 -12.406 -20.281 1 96.94 253 LYS A N 1
ATOM 2045 C CA . LYS A 1 253 ? -27.516 -11.602 -20.828 1 96.94 253 LYS A CA 1
ATOM 2046 C C . LYS A 1 253 ? -27.734 -10.328 -20.016 1 96.94 253 LYS A C 1
ATOM 2048 O O . LYS A 1 253 ? -27.891 -9.242 -20.578 1 96.94 253 LYS A O 1
ATOM 2053 N N . ALA A 1 254 ? -27.672 -10.484 -18.734 1 97.31 254 ALA A N 1
ATOM 2054 C CA . ALA A 1 254 ? -27.938 -9.375 -17.828 1 97.31 254 ALA A CA 1
ATOM 2055 C C . ALA A 1 254 ? -26.828 -8.336 -17.891 1 97.31 254 ALA A C 1
ATOM 2057 O O . ALA A 1 254 ? -27.062 -7.148 -17.656 1 97.31 254 ALA A O 1
ATOM 2058 N N . LEU A 1 255 ? -25.641 -8.75 -18.203 1 97.5 255 LEU A N 1
ATOM 2059 C CA . LEU A 1 255 ? -24.516 -7.828 -18.312 1 97.5 255 LEU A CA 1
ATOM 2060 C C . LEU A 1 255 ? -24.812 -6.75 -19.359 1 97.5 255 LEU A C 1
ATOM 2062 O O . LEU A 1 255 ? -24.328 -5.621 -19.234 1 97.5 255 LEU A O 1
ATOM 2066 N N . LYS A 1 256 ? -25.703 -7.102 -20.312 1 96.81 256 LYS A N 1
ATOM 2067 C CA . LYS A 1 256 ? -25.938 -6.211 -21.438 1 96.81 256 LYS A CA 1
ATOM 2068 C C . LYS A 1 256 ? -27.359 -5.66 -21.422 1 96.81 256 LYS A C 1
ATOM 2070 O O . LYS A 1 256 ? -27.766 -4.93 -22.328 1 96.81 256 LYS A O 1
ATOM 2075 N N . ASP A 1 257 ? -28.141 -6.008 -20.438 1 97.25 257 ASP A N 1
ATOM 2076 C CA . ASP A 1 257 ? -29.547 -5.648 -20.391 1 97.25 257 ASP A CA 1
ATOM 2077 C C . ASP A 1 257 ? -29.891 -4.926 -19.078 1 97.25 257 ASP A C 1
ATOM 2079 O O . ASP A 1 257 ? -30.062 -5.559 -18.047 1 97.25 257 ASP A O 1
ATOM 2083 N N . GLU A 1 258 ? -30.156 -3.723 -19.141 1 96.25 258 GLU A N 1
ATOM 2084 C CA . GLU A 1 258 ? -30.391 -2.893 -17.969 1 96.25 258 GLU A CA 1
ATOM 2085 C C . GLU A 1 258 ? -31.672 -3.301 -17.25 1 96.25 258 GLU A C 1
ATOM 2087 O O . GLU A 1 258 ? -31.781 -3.182 -16.031 1 96.25 258 GLU A O 1
ATOM 2092 N N . ASN A 1 259 ? -32.594 -3.762 -18 1 96.5 259 ASN A N 1
ATOM 2093 C CA . ASN A 1 259 ? -33.844 -4.195 -17.406 1 96.5 259 ASN A CA 1
ATOM 2094 C C . ASN A 1 259 ? -33.656 -5.438 -16.531 1 96.5 259 ASN A C 1
ATOM 2096 O O . ASN A 1 259 ? -34.219 -5.539 -15.453 1 96.5 259 ASN A O 1
ATOM 2100 N N . LEU A 1 260 ? -32.906 -6.305 -17.078 1 96.31 260 LEU A N 1
ATOM 2101 C CA . LEU A 1 260 ? -32.594 -7.5 -16.297 1 96.31 260 LEU A CA 1
ATOM 2102 C C . LEU A 1 260 ? -31.797 -7.148 -15.055 1 96.31 260 LEU A C 1
ATOM 2104 O O . LEU A 1 260 ? -31.984 -7.75 -13.992 1 96.31 260 LEU A O 1
ATOM 2108 N N . GLN A 1 261 ? -30.891 -6.25 -15.188 1 96.75 261 GLN A N 1
ATOM 2109 C CA . GLN A 1 261 ? -30.125 -5.781 -14.039 1 96.75 261 GLN A CA 1
ATOM 2110 C C . GLN A 1 261 ? -31.031 -5.195 -12.961 1 96.75 261 GLN A C 1
ATOM 2112 O O . GLN A 1 261 ? -30.891 -5.52 -11.781 1 96.75 261 GLN A O 1
ATOM 2117 N N . LYS A 1 262 ? -31.953 -4.328 -13.336 1 95.56 262 LYS A N 1
ATOM 2118 C CA . LYS A 1 262 ? -32.906 -3.697 -12.414 1 95.56 262 LYS A CA 1
ATOM 2119 C C . LYS A 1 262 ? -33.75 -4.742 -11.703 1 95.56 262 LYS A C 1
ATOM 2121 O O . LYS A 1 262 ? -34.031 -4.621 -10.508 1 95.56 262 LYS A O 1
ATOM 2126 N N . GLU A 1 263 ? -34.156 -5.688 -12.453 1 94.62 263 GLU A N 1
ATOM 2127 C CA . GLU A 1 263 ? -34.938 -6.773 -11.891 1 94.62 263 GLU A CA 1
ATOM 2128 C C . GLU A 1 263 ? -34.156 -7.52 -10.805 1 94.62 263 GLU A C 1
ATOM 2130 O O . GLU A 1 263 ? -34.719 -7.801 -9.734 1 94.62 263 GLU A O 1
ATOM 2135 N N . LEU A 1 264 ? -32.969 -7.832 -11.133 1 94.88 264 LEU A N 1
ATOM 2136 C CA . LEU A 1 264 ? -32.125 -8.523 -10.164 1 94.88 264 LEU A CA 1
ATOM 2137 C C . LEU A 1 264 ? -31.984 -7.699 -8.891 1 94.88 264 LEU A C 1
ATOM 2139 O O . LEU A 1 264 ? -32.062 -8.242 -7.785 1 94.88 264 LEU A O 1
ATOM 2143 N N . LEU A 1 265 ? -31.781 -6.43 -9.031 1 95.44 265 LEU A N 1
ATOM 2144 C CA . LEU A 1 265 ? -31.531 -5.539 -7.902 1 95.44 265 LEU A CA 1
ATOM 2145 C C . LEU A 1 265 ? -32.781 -5.395 -7.047 1 95.44 265 LEU A C 1
ATOM 2147 O O . LEU A 1 265 ? -32.688 -5.332 -5.816 1 95.44 265 LEU A O 1
ATOM 2151 N N . LEU A 1 266 ? -33.875 -5.355 -7.652 1 93.75 266 LEU A N 1
ATOM 2152 C CA . LEU A 1 266 ? -35.156 -5.211 -6.949 1 93.75 266 LEU A CA 1
ATOM 2153 C C . LEU A 1 266 ? -35.438 -6.445 -6.102 1 93.75 266 LEU A C 1
ATOM 2155 O O . LEU A 1 266 ? -36.062 -6.344 -5.039 1 93.75 266 LEU A O 1
ATOM 2159 N N . ASN A 1 267 ? -35.031 -7.523 -6.562 1 92.19 267 ASN A N 1
ATOM 2160 C CA . ASN A 1 267 ? -35.312 -8.789 -5.887 1 92.19 267 ASN A CA 1
ATOM 2161 C C . ASN A 1 267 ? -34.25 -9.102 -4.824 1 92.19 267 ASN A C 1
ATOM 2163 O O . ASN A 1 267 ? -34.375 -10.078 -4.086 1 92.19 267 ASN A O 1
ATOM 2167 N N . PHE A 1 268 ? -33.219 -8.391 -4.848 1 91.88 268 PHE A N 1
ATOM 2168 C CA . PHE A 1 268 ? -32.125 -8.641 -3.92 1 91.88 268 PHE A CA 1
ATOM 2169 C C . PHE A 1 268 ? -32.438 -8.055 -2.549 1 91.88 268 PHE A C 1
ATOM 2171 O O . PHE A 1 268 ? -32.594 -6.84 -2.408 1 91.88 268 PHE A O 1
ATOM 2178 N N . LYS A 1 269 ? -32.656 -9.031 -1.58 1 85.19 269 LYS A N 1
ATOM 2179 C CA . LYS A 1 269 ? -32.906 -8.648 -0.191 1 85.19 269 LYS A CA 1
ATOM 2180 C C . LYS A 1 269 ? -31.797 -9.164 0.722 1 85.19 269 LYS A C 1
ATOM 2182 O O . LYS A 1 269 ? -31.266 -10.266 0.513 1 85.19 269 LYS A O 1
ATOM 2187 N N . GLY A 1 270 ? -31.141 -8.359 1.444 1 84.19 270 GLY A N 1
ATOM 2188 C CA . GLY A 1 270 ? -30.203 -8.836 2.441 1 84.19 270 GLY A CA 1
ATOM 2189 C C . GLY A 1 270 ? -28.781 -8.352 2.205 1 84.19 270 GLY A C 1
ATOM 2190 O O . GLY A 1 270 ? -28.578 -7.258 1.68 1 84.19 270 GLY A O 1
ATOM 2191 N N . LYS A 1 271 ? -27.812 -9.266 2.842 1 90.25 271 LYS A N 1
ATOM 2192 C CA . LYS A 1 271 ? -26.406 -8.898 2.801 1 90.25 271 LYS A CA 1
ATOM 2193 C C . LYS A 1 271 ? -25.656 -9.688 1.73 1 90.25 271 LYS A C 1
ATOM 2195 O O . LYS A 1 271 ? -25.844 -10.898 1.599 1 90.25 271 LYS A O 1
ATOM 2200 N N . GLY A 1 272 ? -24.953 -9.039 0.876 1 94.5 272 GLY A N 1
ATOM 2201 C CA . GLY A 1 272 ? -24.125 -9.672 -0.146 1 94.5 272 GLY A CA 1
ATOM 2202 C C . GLY A 1 272 ? -22.797 -10.172 0.381 1 94.5 272 GLY A C 1
ATOM 2203 O O . GLY A 1 272 ? -22.453 -9.922 1.538 1 94.5 272 GLY A O 1
ATOM 2204 N N . VAL A 1 273 ? -22.109 -10.906 -0.47 1 96.38 273 VAL A N 1
ATOM 2205 C CA . VAL A 1 273 ? -20.797 -11.406 -0.111 1 96.38 273 VAL A CA 1
ATOM 2206 C C . VAL A 1 273 ? -19.766 -10.281 -0.22 1 96.38 273 VAL A C 1
ATOM 2208 O O . VAL A 1 273 ? -18.75 -10.289 0.48 1 96.38 273 VAL A O 1
ATOM 2211 N N . TYR A 1 274 ? -20.062 -9.367 -1.132 1 98 274 TYR A N 1
ATOM 2212 C CA . TYR A 1 274 ? -19.234 -8.172 -1.232 1 98 274 TYR A CA 1
ATOM 2213 C C . TYR A 1 274 ? -19.828 -7.031 -0.413 1 98 274 TYR A C 1
ATOM 2215 O O . TYR A 1 274 ? -21.047 -6.824 -0.407 1 98 274 TYR A O 1
ATOM 2223 N N . LEU A 1 275 ? -18.969 -6.344 0.343 1 97.62 275 LEU A N 1
ATOM 2224 C CA . LEU A 1 275 ? -19.406 -5.109 0.979 1 97.62 275 LEU A CA 1
ATOM 2225 C C . LEU A 1 275 ? -19.984 -4.145 -0.051 1 97.62 275 LEU A C 1
ATOM 2227 O O . LEU A 1 275 ? -19.453 -4.016 -1.156 1 97.62 275 LEU A O 1
ATOM 2231 N N . PRO A 1 276 ? -21.031 -3.461 0.227 1 95.62 276 PRO A N 1
ATOM 2232 C CA . PRO A 1 276 ? -21.812 -2.73 -0.766 1 95.62 276 PRO A CA 1
ATOM 2233 C C . PRO A 1 276 ? -21.141 -1.44 -1.224 1 95.62 276 PRO A C 1
ATOM 2235 O O . PRO A 1 276 ? -21.688 -0.712 -2.055 1 95.62 276 PRO A O 1
ATOM 2238 N N . TYR A 1 277 ? -19.969 -1.047 -0.727 1 95.12 277 TYR A N 1
ATOM 2239 C CA . TYR A 1 277 ? -19.234 0.15 -1.108 1 95.12 277 TYR A CA 1
ATOM 2240 C C . TYR A 1 277 ? -17.734 -0.139 -1.202 1 95.12 277 TYR A C 1
ATOM 2242 O O . TYR A 1 277 ? -17.234 -1.042 -0.532 1 95.12 277 TYR A O 1
ATOM 2250 N N . PRO A 1 278 ? -17.047 0.632 -2.119 1 97.12 278 PRO A N 1
ATOM 2251 C CA . PRO A 1 278 ? -15.594 0.514 -2.113 1 97.12 278 PRO A CA 1
ATOM 2252 C C . PRO A 1 278 ? -14.969 0.97 -0.796 1 97.12 278 PRO A C 1
ATOM 2254 O O . PRO A 1 278 ? -15.398 1.974 -0.221 1 97.12 278 PRO A O 1
ATOM 2257 N N . LEU A 1 279 ? -14.031 0.25 -0.337 1 97.25 279 LEU A N 1
ATOM 2258 C CA . LEU A 1 279 ? -13.328 0.576 0.9 1 97.25 279 LEU A CA 1
ATOM 2259 C C . LEU A 1 279 ? -12.258 1.635 0.655 1 97.25 279 LEU A C 1
ATOM 2261 O O . LEU A 1 279 ? -11.664 1.683 -0.423 1 97.25 279 LEU A O 1
ATOM 2265 N N . VAL A 1 280 ? -12.055 2.494 1.611 1 95 280 VAL A N 1
ATOM 2266 C CA . VAL A 1 280 ? -10.922 3.418 1.573 1 95 280 VAL A CA 1
ATOM 2267 C C . VAL A 1 280 ? -9.617 2.645 1.74 1 95 280 VAL A C 1
ATOM 2269 O O . VAL A 1 280 ? -9.367 2.055 2.795 1 95 280 VAL A O 1
ATOM 2272 N N . ALA A 1 281 ? -8.75 2.668 0.75 1 95.75 281 ALA A N 1
ATOM 2273 C CA . ALA A 1 281 ? -7.617 1.751 0.642 1 95.75 281 ALA A CA 1
ATOM 2274 C C . ALA A 1 281 ? -6.586 2.025 1.731 1 95.75 281 ALA A C 1
ATOM 2276 O O . ALA A 1 281 ? -5.992 1.095 2.283 1 95.75 281 ALA A O 1
ATOM 2277 N N . ASP A 1 282 ? -6.316 3.256 2.043 1 93.75 282 ASP A N 1
ATOM 2278 C CA . ASP A 1 282 ? -5.223 3.566 2.955 1 93.75 282 ASP A CA 1
ATOM 2279 C C . ASP A 1 282 ? -5.531 3.084 4.371 1 93.75 282 ASP A C 1
ATOM 2281 O O . ASP A 1 282 ? -4.621 2.889 5.18 1 93.75 282 ASP A O 1
ATOM 2285 N N . THR A 1 283 ? -6.836 2.877 4.707 1 94.25 283 THR A N 1
ATOM 2286 C CA . THR A 1 283 ? -7.152 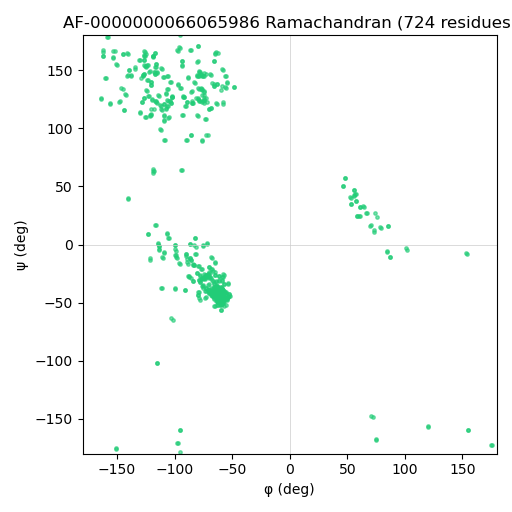2.434 6.059 1 94.25 283 THR A CA 1
ATOM 2287 C C . THR A 1 283 ? -7.629 0.983 6.055 1 94.25 283 THR A C 1
ATOM 2289 O O . THR A 1 283 ? -7.781 0.373 7.117 1 94.25 283 THR A O 1
ATOM 2292 N N . ALA A 1 284 ? -7.812 0.422 4.902 1 97.44 284 ALA A N 1
ATOM 2293 C CA . ALA A 1 284 ? -8.352 -0.929 4.777 1 97.44 284 ALA A CA 1
ATOM 2294 C C . ALA A 1 284 ? -7.395 -1.958 5.379 1 97.44 284 ALA A C 1
ATOM 2296 O O . ALA A 1 284 ? -7.828 -3.012 5.852 1 97.44 284 ALA A O 1
ATOM 2297 N N . PHE A 1 285 ? -6.09 -1.663 5.418 1 98.12 285 PHE A N 1
ATOM 2298 C CA . PHE A 1 285 ? -5.086 -2.643 5.82 1 98.12 285 PHE A CA 1
ATOM 2299 C C . PHE A 1 285 ? -4.676 -2.434 7.273 1 98.12 285 PHE A C 1
ATOM 2301 O O . PHE A 1 285 ? -3.818 -3.15 7.789 1 98.12 285 PHE A O 1
ATOM 2308 N N . THR A 1 286 ? -5.242 -1.426 7.969 1 96.31 286 THR A N 1
ATOM 2309 C CA . THR A 1 286 ? -4.992 -1.25 9.398 1 96.31 286 THR A CA 1
ATOM 2310 C C . THR A 1 286 ? -5.551 -2.424 10.195 1 96.31 286 THR A C 1
ATOM 2312 O O . THR A 1 286 ? -6.344 -3.211 9.672 1 96.31 286 THR A O 1
ATOM 2315 N N . LYS A 1 287 ? -5.105 -2.551 11.469 1 95.12 287 LYS A N 1
ATOM 2316 C CA . LYS A 1 287 ? -5.602 -3.621 12.328 1 95.12 287 LYS A CA 1
ATOM 2317 C C . LYS A 1 287 ? -7.129 -3.617 12.383 1 95.12 287 LYS A C 1
ATOM 2319 O O . LYS A 1 287 ? -7.766 -4.66 12.227 1 95.12 287 LYS A O 1
ATOM 2324 N N . THR A 1 288 ? -7.727 -2.457 12.539 1 92.88 288 THR A N 1
ATOM 2325 C CA . THR A 1 288 ? -9.172 -2.318 12.602 1 92.88 288 THR A CA 1
ATOM 2326 C C . THR A 1 288 ? -9.805 -2.654 11.258 1 92.88 288 THR A C 1
ATOM 2328 O O . THR A 1 288 ? -10.852 -3.312 11.195 1 92.88 288 THR A O 1
ATOM 2331 N N . GLY A 1 289 ? -9.203 -2.207 10.172 1 96 289 GLY A N 1
ATOM 2332 C CA . GLY A 1 289 ? -9.703 -2.508 8.844 1 96 289 GLY A CA 1
ATOM 2333 C C . GLY A 1 289 ? -9.734 -3.992 8.539 1 96 289 GLY A C 1
ATOM 2334 O O . GLY A 1 289 ? -10.742 -4.508 8.039 1 96 289 GLY A O 1
ATOM 2335 N N . LEU A 1 290 ? -8.672 -4.684 8.914 1 97.31 290 LEU A N 1
ATOM 2336 C CA . LEU A 1 290 ? -8.539 -6.102 8.609 1 97.31 290 LEU A CA 1
ATOM 2337 C C . LEU A 1 290 ? -9.43 -6.941 9.516 1 97.31 290 LEU A C 1
ATOM 2339 O O . LEU A 1 290 ? -9.844 -8.047 9.141 1 97.31 290 LEU A O 1
ATOM 2343 N N . LYS A 1 291 ? -9.695 -6.434 10.734 1 96.5 291 LYS A N 1
ATOM 2344 C CA . LYS A 1 291 ? -10.68 -7.102 11.586 1 96.5 291 LYS A CA 1
ATOM 2345 C C . LYS A 1 291 ? -12.07 -7.066 10.969 1 96.5 291 LYS A C 1
ATOM 2347 O O . LYS A 1 291 ? -12.844 -8.016 11.109 1 96.5 291 LYS A O 1
ATOM 2352 N N . ASN A 1 292 ? -12.273 -6.047 10.273 1 95.56 292 ASN A N 1
ATOM 2353 C CA . ASN A 1 292 ? -13.57 -5.883 9.617 1 95.56 292 ASN A CA 1
ATOM 2354 C C . ASN A 1 292 ? -13.664 -6.719 8.344 1 95.56 292 ASN A C 1
ATOM 2356 O O . ASN A 1 292 ? -14.688 -7.34 8.078 1 95.56 292 ASN A O 1
ATOM 2360 N N . CYS A 1 293 ? -12.641 -6.727 7.535 1 97.94 293 CYS A N 1
ATOM 2361 C CA . CYS A 1 293 ? -12.609 -7.453 6.27 1 97.94 293 CYS A CA 1
ATOM 2362 C C . CYS A 1 293 ? -11.18 -7.766 5.852 1 97.94 293 CYS A C 1
ATOM 2364 O O . CYS A 1 293 ? -10.367 -6.855 5.688 1 97.94 293 CYS A O 1
ATOM 2366 N N . ASN A 1 294 ? -10.875 -9.031 5.684 1 98.44 294 ASN A N 1
ATOM 2367 C CA . ASN A 1 294 ? -9.5 -9.398 5.363 1 98.44 294 ASN A CA 1
ATOM 2368 C C . ASN A 1 294 ? -9.422 -10.195 4.066 1 98.44 294 ASN A C 1
ATOM 2370 O O . ASN A 1 294 ? -8.406 -10.836 3.785 1 98.44 294 ASN A O 1
ATOM 2374 N N . ARG A 1 295 ? -10.516 -10.281 3.34 1 98.69 295 ARG A N 1
ATOM 2375 C CA . ARG A 1 295 ? -10.57 -10.742 1.956 1 98.69 295 ARG A CA 1
ATOM 2376 C C . ARG A 1 295 ? -10.867 -9.578 1.008 1 98.69 295 ARG A C 1
ATOM 2378 O O . ARG A 1 295 ? -11.992 -9.078 0.969 1 98.69 295 ARG A O 1
ATOM 2385 N N . LEU A 1 296 ? -9.867 -9.164 0.287 1 98.75 296 LEU A N 1
ATOM 2386 C CA . LEU A 1 296 ? -9.969 -7.898 -0.435 1 98.75 296 LEU A CA 1
ATOM 2387 C C . LEU A 1 296 ? -9.719 -8.102 -1.927 1 98.75 296 LEU A C 1
ATOM 2389 O O . LEU A 1 296 ? -9.102 -9.094 -2.328 1 98.75 296 LEU A O 1
ATOM 2393 N N . VAL A 1 297 ? -10.242 -7.246 -2.709 1 98.69 297 VAL A N 1
ATOM 2394 C CA . VAL A 1 297 ? -9.961 -7.137 -4.137 1 98.69 297 VAL A CA 1
ATOM 2395 C C . VAL A 1 297 ? -9.375 -5.762 -4.449 1 98.69 297 VAL A C 1
ATOM 2397 O O . VAL A 1 297 ? -9.93 -4.738 -4.043 1 98.69 297 VAL A O 1
ATOM 2400 N N . ALA A 1 298 ? -8.266 -5.754 -5.043 1 98.5 298 ALA A N 1
ATOM 2401 C CA . ALA A 1 298 ? -7.613 -4.5 -5.414 1 98.5 298 ALA A CA 1
ATOM 2402 C C . ALA A 1 298 ? -7.699 -4.262 -6.922 1 98.5 298 ALA A C 1
ATOM 2404 O O . ALA A 1 298 ? -7.562 -5.199 -7.711 1 98.5 298 ALA A O 1
ATOM 2405 N N . MET A 1 299 ? -7.824 -3.025 -7.289 1 97.94 299 MET A N 1
ATOM 2406 C CA . MET A 1 299 ? -7.957 -2.668 -8.695 1 97.94 299 MET A CA 1
ATOM 2407 C C . MET A 1 299 ? -6.605 -2.711 -9.398 1 97.94 299 MET A C 1
ATOM 2409 O O . MET A 1 299 ? -6.539 -2.854 -10.625 1 97.94 299 MET A O 1
ATOM 2413 N N . TYR A 1 300 ? -5.535 -2.502 -8.617 1 97.12 300 TYR A N 1
ATOM 2414 C CA . TYR A 1 300 ? -4.227 -2.494 -9.258 1 97.12 300 TYR A CA 1
ATOM 2415 C C . TYR A 1 300 ? -3.166 -3.094 -8.344 1 97.12 300 TYR A C 1
ATOM 2417 O O . TYR A 1 300 ? -3.377 -3.207 -7.129 1 97.12 300 TYR A O 1
ATOM 2425 N N . HIS A 1 301 ? -2.074 -3.428 -8.852 1 96.62 301 HIS A N 1
ATOM 2426 C CA . HIS A 1 301 ? -1.036 -4.312 -8.336 1 96.62 301 HIS A CA 1
ATOM 2427 C C . HIS A 1 301 ? -0.493 -3.809 -7 1 96.62 301 HIS A C 1
ATOM 2429 O O . HIS A 1 301 ? -0.666 -4.461 -5.969 1 96.62 301 HIS A O 1
ATOM 2435 N N . ASP A 1 302 ? 0.008 -2.602 -6.898 1 96.81 302 ASP A N 1
ATOM 2436 C CA . ASP A 1 302 ? 0.781 -2.154 -5.742 1 96.81 302 ASP A CA 1
ATOM 2437 C C . ASP A 1 302 ? -0.137 -1.695 -4.613 1 96.81 302 ASP A C 1
ATOM 2439 O O . ASP A 1 302 ? 0.3 -1.559 -3.469 1 96.81 302 ASP A O 1
ATOM 2443 N N . LEU A 1 303 ? -1.39 -1.423 -4.945 1 96.19 303 LEU A N 1
ATOM 2444 C CA . LEU A 1 303 ? -2.348 -1.049 -3.91 1 96.19 303 LEU A CA 1
ATOM 2445 C C . LEU A 1 303 ? -2.469 -2.146 -2.857 1 96.19 303 LEU A C 1
ATOM 2447 O O . LEU A 1 303 ? -2.598 -1.856 -1.665 1 96.19 303 LEU A O 1
ATOM 2451 N N . ALA A 1 304 ? -2.426 -3.35 -3.322 1 95.12 304 ALA A N 1
ATOM 2452 C CA . ALA A 1 304 ? -2.637 -4.48 -2.424 1 95.12 304 ALA A CA 1
ATOM 2453 C C . ALA A 1 304 ? -1.309 -5.105 -2.006 1 95.12 304 ALA A C 1
ATOM 2455 O O . ALA A 1 304 ? -1.129 -5.477 -0.844 1 95.12 304 ALA A O 1
ATOM 2456 N N . LEU A 1 305 ? -0.391 -5.152 -2.941 1 97.19 305 LEU A N 1
ATOM 2457 C CA . LEU A 1 305 ? 0.792 -5.965 -2.678 1 97.19 305 LEU A CA 1
ATOM 2458 C C . LEU A 1 305 ? 1.763 -5.23 -1.759 1 97.19 305 LEU A C 1
ATOM 2460 O O . LEU A 1 305 ? 2.467 -5.859 -0.964 1 97.19 305 LEU A O 1
ATOM 2464 N N . ALA A 1 306 ? 1.782 -3.926 -1.831 1 97.88 306 ALA A N 1
ATOM 2465 C CA . ALA A 1 306 ? 2.666 -3.178 -0.942 1 97.88 306 ALA A CA 1
ATOM 2466 C C . ALA A 1 306 ? 2.283 -3.389 0.52 1 97.88 306 ALA A C 1
ATOM 2468 O O . ALA A 1 306 ? 3.109 -3.816 1.33 1 97.88 306 ALA A O 1
ATOM 2469 N N . PRO A 1 307 ? 1.02 -3.195 0.894 1 98.31 307 PRO A N 1
ATOM 2470 C CA . PRO A 1 307 ? 0.662 -3.424 2.297 1 98.31 307 PRO A CA 1
ATOM 2471 C C . PRO A 1 307 ? 0.685 -4.902 2.678 1 98.31 307 PRO A C 1
ATOM 2473 O O . PRO A 1 307 ? 1.039 -5.246 3.809 1 98.31 307 PRO A O 1
ATOM 2476 N N . LEU A 1 308 ? 0.319 -5.805 1.749 1 98.19 308 LEU A N 1
ATOM 2477 C CA . LEU A 1 308 ? 0.364 -7.234 2.041 1 98.19 308 LEU A CA 1
ATOM 2478 C C . LEU A 1 308 ? 1.78 -7.672 2.4 1 98.19 308 LEU A C 1
ATOM 2480 O O . LEU A 1 308 ? 1.99 -8.336 3.416 1 98.19 308 LEU A O 1
ATOM 2484 N N . LYS A 1 309 ? 2.705 -7.285 1.574 1 97.06 309 LYS A N 1
ATOM 2485 C CA . LYS A 1 309 ? 4.082 -7.727 1.789 1 97.06 309 LYS A CA 1
ATOM 2486 C C . LYS A 1 309 ? 4.719 -6.992 2.963 1 97.06 309 LYS A C 1
ATOM 2488 O O . LYS A 1 309 ? 5.605 -7.527 3.629 1 97.06 309 LYS A O 1
ATOM 2493 N N . ALA A 1 310 ? 4.262 -5.77 3.182 1 97.62 310 ALA A N 1
ATOM 2494 C CA . ALA A 1 310 ? 4.703 -5.07 4.383 1 97.62 310 ALA A CA 1
ATOM 2495 C C . ALA A 1 310 ? 4.324 -5.848 5.641 1 97.62 310 ALA A C 1
ATOM 2497 O O . ALA A 1 310 ? 5.105 -5.922 6.594 1 97.62 310 ALA A O 1
ATOM 2498 N N . LEU A 1 311 ? 3.152 -6.484 5.641 1 97.62 311 LEU A N 1
ATOM 2499 C CA . LEU A 1 311 ? 2.609 -7.137 6.828 1 97.62 311 LEU A CA 1
ATOM 2500 C C . LEU A 1 311 ? 3.039 -8.602 6.891 1 97.62 311 LEU A C 1
ATOM 2502 O O . LEU A 1 311 ? 3.369 -9.109 7.965 1 97.62 311 LEU A O 1
ATOM 2506 N N . TYR A 1 312 ? 3.061 -9.297 5.664 1 96.44 312 TYR A N 1
ATOM 2507 C CA . TYR A 1 312 ? 3.102 -10.75 5.707 1 96.44 312 TYR A CA 1
ATOM 2508 C C . TYR A 1 312 ? 4.02 -11.305 4.625 1 96.44 312 TYR A C 1
ATOM 2510 O O . TYR A 1 312 ? 3.732 -12.344 4.027 1 96.44 312 TYR A O 1
ATOM 2518 N N . PHE A 1 313 ? 5.082 -10.719 4.383 1 93.31 313 PHE A N 1
ATOM 2519 C CA . PHE A 1 313 ? 5.961 -11.094 3.285 1 93.31 313 PHE A CA 1
ATOM 2520 C C . PHE A 1 313 ? 6.348 -12.57 3.385 1 93.31 313 PHE A C 1
ATOM 2522 O O . PHE A 1 313 ? 6.141 -13.328 2.439 1 93.31 313 PHE A O 1
ATOM 2529 N N . ASP A 1 314 ? 6.723 -13.031 4.504 1 91.62 314 ASP A N 1
ATOM 2530 C CA . ASP A 1 314 ? 7.344 -14.336 4.684 1 91.62 314 ASP A CA 1
ATOM 2531 C C . ASP A 1 314 ? 6.309 -15.461 4.605 1 91.62 314 ASP A C 1
ATOM 2533 O O . ASP A 1 314 ? 6.645 -16.609 4.301 1 91.62 314 ASP A O 1
ATOM 2537 N N . LYS A 1 315 ? 5.078 -15.133 4.828 1 93.88 315 LYS A N 1
ATOM 2538 C CA . LYS A 1 315 ? 4.094 -16.203 4.883 1 93.88 315 LYS A CA 1
ATOM 2539 C C . LYS A 1 315 ? 3.113 -16.109 3.717 1 93.88 315 LYS A C 1
ATOM 2541 O O . LYS A 1 315 ? 2.262 -16.984 3.543 1 93.88 315 LYS A O 1
ATOM 2546 N N . SER A 1 316 ? 3.23 -15.117 2.941 1 96.25 316 SER A N 1
ATOM 2547 C CA . SER A 1 316 ? 2.295 -14.922 1.837 1 96.25 316 SER A CA 1
ATOM 2548 C C . SER A 1 316 ? 2.566 -15.906 0.704 1 96.25 316 SER A C 1
ATOM 2550 O O . SER A 1 316 ? 3.709 -16.312 0.488 1 96.25 316 SER A O 1
ATOM 2552 N N . ILE A 1 317 ? 1.52 -16.297 0.031 1 97.56 317 ILE A N 1
ATOM 2553 C CA . ILE A 1 317 ? 1.597 -17.188 -1.124 1 97.56 317 ILE A CA 1
ATOM 2554 C C . ILE A 1 317 ? 0.876 -16.547 -2.312 1 97.56 317 ILE A C 1
ATOM 2556 O O . ILE A 1 317 ? 0.146 -15.57 -2.15 1 97.56 317 ILE A O 1
ATOM 2560 N N . ASN A 1 318 ? 1.149 -17.016 -3.473 1 96.19 318 ASN A N 1
ATOM 2561 C CA . ASN A 1 318 ? 0.461 -16.656 -4.707 1 96.19 318 ASN A CA 1
ATOM 2562 C C . ASN A 1 318 ? -0.43 -17.797 -5.203 1 96.19 318 ASN A C 1
ATOM 2564 O O . ASN A 1 318 ? -0.011 -18.953 -5.227 1 96.19 318 ASN A O 1
ATOM 2568 N N . VAL A 1 319 ? -1.656 -17.516 -5.5 1 95.81 319 VAL A N 1
ATOM 2569 C CA . VAL A 1 319 ? -2.621 -18.5 -5.996 1 95.81 319 VAL A CA 1
ATOM 2570 C C . VAL A 1 319 ? -3.164 -18.047 -7.352 1 95.81 319 VAL A C 1
ATOM 2572 O O . VAL A 1 319 ? -3.551 -16.875 -7.512 1 95.81 319 VAL A O 1
ATOM 2575 N N . SER A 1 320 ? -3.125 -18.859 -8.32 1 95 320 SER A N 1
ATOM 2576 C CA . SER A 1 320 ? -3.793 -18.609 -9.594 1 95 320 SER A CA 1
ATOM 2577 C C . SER A 1 320 ? -5.188 -19.219 -9.617 1 95 320 SER A C 1
ATOM 2579 O O . SER A 1 320 ? -5.336 -20.438 -9.641 1 95 320 SER A O 1
ATOM 2581 N N . LEU A 1 321 ? -6.137 -18.406 -9.625 1 93.31 321 LEU A N 1
ATOM 2582 C CA . LEU A 1 321 ? -7.527 -18.828 -9.617 1 93.31 321 LEU A CA 1
ATOM 2583 C C . LEU A 1 321 ? -8.094 -18.875 -11.031 1 93.31 321 LEU A C 1
ATOM 2585 O O . LEU A 1 321 ? -7.449 -18.422 -11.977 1 93.31 321 LEU A O 1
ATOM 2589 N N . ASN A 1 322 ? -9.227 -19.422 -11.172 1 94.19 322 ASN A N 1
ATOM 2590 C CA . ASN A 1 322 ? -9.984 -19.469 -12.422 1 94.19 322 ASN A CA 1
ATOM 2591 C C . ASN A 1 322 ? -9.258 -20.266 -13.492 1 94.19 322 ASN A C 1
ATOM 2593 O O . ASN A 1 322 ? -9.211 -19.859 -14.656 1 94.19 322 ASN A O 1
ATOM 2597 N N . LEU A 1 323 ? -8.555 -21.25 -13.086 1 94.94 323 LEU A N 1
ATOM 2598 C CA . LEU A 1 323 ? -7.879 -22.234 -13.922 1 94.94 323 LEU A CA 1
ATOM 2599 C C . LEU A 1 323 ? -8.461 -23.625 -13.703 1 94.94 323 LEU A C 1
ATOM 2601 O O . LEU A 1 323 ? -9.109 -23.875 -12.68 1 94.94 323 LEU A O 1
ATOM 2605 N N . PRO A 1 324 ? -8.344 -24.516 -14.672 1 95.25 324 PRO A N 1
ATOM 2606 C CA . PRO A 1 324 ? -8.836 -25.891 -14.469 1 95.25 324 PRO A CA 1
ATOM 2607 C C . PRO A 1 324 ? -7.969 -26.688 -13.508 1 95.25 324 PRO A C 1
ATOM 2609 O O . PRO A 1 324 ? -8.289 -27.844 -13.188 1 95.25 324 PRO A O 1
ATOM 2612 N N . ILE A 1 325 ? -6.902 -26.125 -12.945 1 95.44 325 ILE A N 1
ATOM 2613 C CA . ILE A 1 325 ? -6.047 -26.75 -11.945 1 95.44 325 ILE A CA 1
ATOM 2614 C C . ILE A 1 325 ? -5.859 -25.797 -10.758 1 95.44 325 ILE A C 1
ATOM 2616 O O . ILE A 1 325 ? -6.082 -24.594 -10.875 1 95.44 325 ILE A O 1
ATOM 2620 N N . ILE A 1 326 ? -5.512 -26.359 -9.672 1 94.44 326 ILE A N 1
ATOM 2621 C CA . ILE A 1 326 ? -5.078 -25.562 -8.531 1 94.44 326 ILE A CA 1
ATOM 2622 C C . ILE A 1 326 ? -3.598 -25.219 -8.664 1 94.44 326 ILE A C 1
ATOM 2624 O O . ILE A 1 326 ? -2.76 -26.125 -8.812 1 94.44 326 ILE A O 1
ATOM 2628 N N . ARG A 1 327 ? -3.285 -24.016 -8.672 1 97.38 327 ARG A N 1
ATOM 2629 C CA . ARG A 1 327 ? -1.886 -23.609 -8.734 1 97.38 327 ARG A CA 1
ATOM 2630 C C . ARG A 1 327 ? -1.555 -22.641 -7.602 1 97.38 327 ARG A C 1
ATOM 2632 O O . ARG A 1 327 ? -2.221 -21.609 -7.441 1 97.38 327 ARG A O 1
ATOM 2639 N N . VAL A 1 328 ? -0.577 -22.938 -6.855 1 97.38 328 VAL A N 1
ATOM 2640 C CA . VAL A 1 328 ? -0.061 -22.094 -5.785 1 97.38 328 VAL A CA 1
ATOM 2641 C C . VAL A 1 328 ? 1.438 -21.875 -5.973 1 97.38 328 VAL A C 1
ATOM 2643 O O . VAL A 1 328 ? 2.098 -22.641 -6.684 1 97.38 328 VAL A O 1
ATOM 2646 N N . SER A 1 329 ? 1.934 -20.859 -5.398 1 97.62 329 SER A N 1
ATOM 2647 C CA . SER A 1 329 ? 3.354 -20.531 -5.484 1 97.62 329 SER A CA 1
ATOM 2648 C C . SER A 1 329 ? 3.83 -19.812 -4.227 1 97.62 329 SER A C 1
ATOM 2650 O O . SER A 1 329 ? 3.027 -19.219 -3.502 1 97.62 329 SER A O 1
ATOM 2652 N N . VAL A 1 330 ? 5.102 -19.938 -3.973 1 95.06 330 VAL A N 1
ATOM 2653 C CA . VAL A 1 330 ? 5.715 -19.078 -2.969 1 95.06 330 VAL A CA 1
ATOM 2654 C C . VAL A 1 330 ? 5.68 -17.625 -3.443 1 95.06 330 VAL A C 1
ATOM 2656 O O . VAL A 1 330 ? 5.531 -17.359 -4.637 1 95.06 330 VAL A O 1
ATOM 2659 N N . ASP A 1 331 ? 5.77 -16.703 -2.518 1 90.62 331 ASP A N 1
ATOM 2660 C CA . ASP A 1 331 ? 5.676 -15.297 -2.883 1 90.62 331 ASP A CA 1
ATOM 2661 C C . ASP A 1 331 ? 7.059 -14.664 -2.996 1 90.62 331 ASP A C 1
ATOM 2663 O O . ASP A 1 331 ? 7.203 -13.57 -3.543 1 90.62 331 ASP A O 1
ATOM 2667 N N . HIS A 1 332 ? 8.117 -15.391 -2.539 1 88.25 332 HIS A N 1
ATOM 2668 C CA . HIS A 1 332 ? 9.461 -14.836 -2.662 1 88.25 332 HIS A CA 1
ATOM 2669 C C . HIS A 1 332 ? 10.062 -15.164 -4.023 1 88.25 332 HIS A C 1
ATOM 2671 O O . HIS A 1 332 ? 9.555 -16.031 -4.746 1 88.25 332 HIS A O 1
ATOM 2677 N N . GLY A 1 333 ? 11.141 -14.531 -4.371 1 89.94 333 GLY A N 1
ATOM 2678 C CA . GLY A 1 333 ? 11.781 -14.703 -5.664 1 89.94 333 GLY A CA 1
ATOM 2679 C C . GLY A 1 333 ? 12.914 -15.711 -5.641 1 89.94 333 GLY A C 1
ATOM 2680 O O . GLY A 1 333 ? 12.938 -16.609 -4.801 1 89.94 333 GLY A O 1
ATOM 2681 N N . THR A 1 334 ? 13.781 -15.602 -6.621 1 93.62 334 THR A N 1
ATOM 2682 C CA . THR A 1 334 ? 14.836 -16.578 -6.84 1 93.62 334 THR A CA 1
ATOM 2683 C C . THR A 1 334 ? 15.93 -16.453 -5.777 1 93.62 334 THR A C 1
ATOM 2685 O O . THR A 1 334 ? 16.672 -17.391 -5.516 1 93.62 334 THR A O 1
ATOM 2688 N N . ALA A 1 335 ? 16.062 -15.242 -5.234 1 92.06 335 ALA A N 1
ATOM 2689 C CA . ALA A 1 335 ? 17.094 -14.953 -4.23 1 92.06 335 ALA A CA 1
ATOM 2690 C C . ALA A 1 335 ? 18.453 -15.477 -4.672 1 92.06 335 ALA A C 1
ATOM 2692 O O . ALA A 1 335 ? 19.109 -16.203 -3.924 1 92.06 335 ALA A O 1
ATOM 2693 N N . PHE A 1 336 ? 18.922 -15.078 -5.773 1 93.5 336 PHE A N 1
ATOM 2694 C CA . PHE A 1 336 ? 20.188 -15.516 -6.363 1 93.5 336 PHE A CA 1
ATOM 2695 C C . PHE A 1 336 ? 21.344 -15.227 -5.426 1 93.5 336 PHE A C 1
ATOM 2697 O O . PHE A 1 336 ? 22.328 -15.969 -5.402 1 93.5 336 PHE A O 1
ATOM 2704 N N . ASP A 1 337 ? 21.203 -14.258 -4.633 1 91.81 337 ASP A N 1
ATOM 2705 C CA . ASP A 1 337 ? 22.266 -13.836 -3.725 1 91.81 337 ASP A CA 1
ATOM 2706 C C . ASP A 1 337 ? 22.484 -14.867 -2.615 1 91.81 337 ASP A C 1
ATOM 2708 O O . ASP A 1 337 ? 23.547 -14.914 -2.006 1 91.81 337 ASP A O 1
ATOM 2712 N N . LYS A 1 338 ? 21.562 -15.688 -2.381 1 95 338 LYS A N 1
ATOM 2713 C CA . LYS A 1 338 ? 21.625 -16.688 -1.312 1 95 338 LYS A CA 1
ATOM 2714 C C . LYS A 1 338 ? 21.766 -18.094 -1.88 1 95 338 LYS A C 1
ATOM 2716 O O . LYS A 1 338 ? 22.094 -19.031 -1.153 1 95 338 LYS A O 1
ATOM 2721 N N . ALA A 1 339 ? 21.578 -18.25 -3.178 1 96.12 339 ALA A N 1
ATOM 2722 C CA . ALA A 1 339 ? 21.484 -19.562 -3.807 1 96.12 339 ALA A CA 1
ATOM 2723 C C . ALA A 1 339 ? 22.781 -20.328 -3.664 1 96.12 339 ALA A C 1
ATOM 2725 O O . ALA A 1 339 ? 23.844 -19.844 -4.051 1 96.12 339 ALA A O 1
ATOM 2726 N N . TYR A 1 340 ? 22.734 -21.484 -3.041 1 96.19 340 TYR A N 1
ATOM 2727 C CA . TYR A 1 340 ? 23.828 -22.438 -2.91 1 96.19 340 TYR A CA 1
ATOM 2728 C C . TYR A 1 340 ? 24.953 -21.875 -2.037 1 96.19 340 TYR A C 1
ATOM 2730 O O . TYR A 1 340 ? 26.125 -22.172 -2.258 1 96.19 340 TYR A O 1
ATOM 2738 N N . LYS A 1 341 ? 24.625 -21.016 -1.156 1 94.62 341 LYS A N 1
ATOM 2739 C CA . LYS A 1 341 ? 25.625 -20.391 -0.294 1 94.62 341 LYS A CA 1
ATOM 2740 C C . LYS A 1 341 ? 25.391 -20.75 1.17 1 94.62 341 LYS A C 1
ATOM 2742 O O . LYS A 1 341 ? 25.922 -20.094 2.068 1 94.62 341 LYS A O 1
ATOM 2747 N N . ASN A 1 342 ? 24.641 -21.734 1.386 1 88.81 342 ASN A N 1
ATOM 2748 C CA . ASN A 1 342 ? 24.312 -22.156 2.742 1 88.81 342 ASN A CA 1
ATOM 2749 C C . ASN A 1 342 ? 23.766 -21 3.574 1 88.81 342 ASN A C 1
ATOM 2751 O O . ASN A 1 342 ? 24.141 -20.844 4.742 1 88.81 342 ASN A O 1
ATOM 2755 N N . ALA A 1 343 ? 23.016 -20.109 2.938 1 91.19 343 ALA A N 1
ATOM 2756 C CA . ALA A 1 343 ? 22.391 -18.984 3.625 1 91.19 343 ALA A CA 1
ATOM 2757 C C . ALA A 1 343 ? 21.109 -19.422 4.328 1 91.19 343 ALA A C 1
ATOM 2759 O O . ALA A 1 343 ? 20.562 -20.484 4.02 1 91.19 343 ALA A O 1
ATOM 2760 N N . LYS A 1 344 ? 20.766 -18.594 5.34 1 90.12 344 LYS A N 1
ATOM 2761 C CA . LYS A 1 344 ? 19.484 -18.859 5.996 1 90.12 344 LYS A CA 1
ATOM 2762 C C . LYS A 1 344 ? 18.312 -18.531 5.07 1 90.12 344 LYS A C 1
ATOM 2764 O O . LYS A 1 344 ? 18.172 -17.391 4.629 1 90.12 344 LYS A O 1
ATOM 2769 N N . ILE A 1 345 ? 17.547 -19.531 4.719 1 93.06 345 ILE A N 1
ATOM 2770 C CA . ILE A 1 345 ? 16.406 -19.391 3.822 1 93.06 345 ILE A CA 1
ATOM 2771 C C . ILE A 1 345 ? 15.102 -19.672 4.578 1 93.06 345 ILE A C 1
ATOM 2773 O O . ILE A 1 345 ? 15 -20.656 5.297 1 93.06 345 ILE A O 1
ATOM 2777 N N . ASN A 1 346 ? 14.172 -18.781 4.504 1 92.62 346 ASN A N 1
ATOM 2778 C CA . ASN A 1 346 ? 12.859 -18.969 5.109 1 92.62 346 ASN A CA 1
ATOM 2779 C C . ASN A 1 346 ? 11.969 -19.859 4.25 1 92.62 346 ASN A C 1
ATOM 2781 O O . ASN A 1 346 ? 11.758 -19.578 3.068 1 92.62 346 ASN A O 1
ATOM 2785 N N . THR A 1 347 ? 11.422 -20.953 4.781 1 95.31 347 THR A N 1
ATOM 2786 C CA . THR A 1 347 ? 10.633 -21.906 4.012 1 95.31 347 THR A CA 1
ATOM 2787 C C . THR A 1 347 ? 9.148 -21.781 4.336 1 95.31 347 THR A C 1
ATOM 2789 O O . THR A 1 347 ? 8.336 -22.594 3.883 1 95.31 347 THR A O 1
ATOM 2792 N N . LYS A 1 348 ? 8.758 -20.781 5.059 1 94.56 348 LYS A N 1
ATOM 2793 C CA . LYS A 1 348 ? 7.387 -20.656 5.547 1 94.56 348 LYS A CA 1
ATOM 2794 C C . LYS A 1 348 ? 6.402 -20.531 4.387 1 94.56 348 LYS A C 1
ATOM 2796 O O . LYS A 1 348 ? 5.344 -21.156 4.391 1 94.56 348 LYS A O 1
ATOM 2801 N N . SER A 1 349 ? 6.73 -19.719 3.438 1 96.38 349 SER A N 1
ATOM 2802 C CA . SER A 1 349 ? 5.855 -19.516 2.285 1 96.38 349 SER A CA 1
ATOM 2803 C C . SER A 1 349 ? 5.621 -20.828 1.538 1 96.38 349 SER A C 1
ATOM 2805 O O . SER A 1 349 ? 4.512 -21.094 1.071 1 96.38 349 SER A O 1
ATOM 2807 N N . TYR A 1 350 ? 6.652 -21.672 1.463 1 97.25 350 TYR A N 1
ATOM 2808 C CA . TYR A 1 350 ? 6.574 -22.953 0.785 1 97.25 350 TYR A CA 1
ATOM 2809 C C . TYR A 1 350 ? 5.586 -23.891 1.483 1 97.25 350 TYR A C 1
ATOM 2811 O O . TYR A 1 350 ? 4.715 -24.469 0.838 1 97.25 350 TYR A O 1
ATOM 2819 N N . PHE A 1 351 ? 5.648 -23.953 2.723 1 97.62 351 PHE A N 1
ATOM 2820 C CA . PHE A 1 351 ? 4.75 -24.797 3.504 1 97.62 351 PHE A CA 1
ATOM 2821 C C . PHE A 1 351 ? 3.328 -24.25 3.473 1 97.62 351 PHE A C 1
ATOM 2823 O O . PHE A 1 351 ? 2.367 -25.016 3.354 1 97.62 351 PHE A O 1
ATOM 2830 N N . GLU A 1 352 ? 3.23 -22.906 3.537 1 96.81 352 GLU A N 1
ATOM 2831 C CA . GLU A 1 352 ? 1.909 -22.281 3.477 1 96.81 352 GLU A CA 1
ATOM 2832 C C . GLU A 1 352 ? 1.233 -22.562 2.137 1 96.81 352 GLU A C 1
ATOM 2834 O O . GLU A 1 352 ? 0.026 -22.797 2.082 1 96.81 352 GLU A O 1
ATOM 2839 N N . ALA A 1 353 ? 2.027 -22.5 1.13 1 97.31 353 ALA A N 1
ATOM 2840 C CA . ALA A 1 353 ? 1.499 -22.766 -0.203 1 97.31 353 ALA A CA 1
ATOM 2841 C C . ALA A 1 353 ? 0.985 -24.203 -0.302 1 97.31 353 ALA A C 1
ATOM 2843 O O . ALA A 1 353 ? -0.12 -24.438 -0.796 1 97.31 353 ALA A O 1
ATOM 2844 N N . ALA A 1 354 ? 1.727 -25.156 0.2 1 97.31 354 ALA A N 1
ATOM 2845 C CA . ALA A 1 354 ? 1.337 -26.562 0.175 1 97.31 354 ALA A CA 1
ATOM 2846 C C . ALA A 1 354 ? 0.067 -26.781 0.989 1 97.31 354 ALA A C 1
ATOM 2848 O O . ALA A 1 354 ? -0.872 -27.438 0.517 1 97.31 354 ALA A O 1
ATOM 2849 N N . LYS A 1 355 ? 0.051 -26.25 2.139 1 96.25 355 LYS A N 1
ATOM 2850 C CA . LYS A 1 355 ? -1.1 -26.422 3.021 1 96.25 355 LYS A CA 1
ATOM 2851 C C . LYS A 1 355 ? -2.363 -25.844 2.396 1 96.25 355 LYS A C 1
ATOM 2853 O O . LYS A 1 355 ? -3.432 -26.453 2.461 1 96.25 355 LYS A O 1
ATOM 2858 N N . PHE A 1 356 ? -2.176 -24.703 1.828 1 94.88 356 PHE A N 1
ATOM 2859 C CA . PHE A 1 356 ? -3.316 -24.062 1.18 1 94.88 356 PHE A CA 1
ATOM 2860 C C . PHE A 1 356 ? -3.859 -24.938 0.056 1 94.88 356 PHE A C 1
ATOM 2862 O O . PHE A 1 356 ? -5.07 -25.125 -0.057 1 94.88 356 PHE A O 1
ATOM 2869 N N . ALA A 1 357 ? -2.986 -25.438 -0.718 1 94.75 357 ALA A N 1
ATOM 2870 C CA . ALA A 1 357 ? -3.363 -26.266 -1.863 1 94.75 357 ALA A CA 1
ATOM 2871 C C . ALA A 1 357 ? -4.102 -27.516 -1.414 1 94.75 357 ALA A C 1
ATOM 2873 O O . ALA A 1 357 ? -5.117 -27.891 -2.006 1 94.75 357 ALA A O 1
ATOM 2874 N N . ILE A 1 358 ? -3.635 -28.156 -0.403 1 94.38 358 ILE A N 1
ATOM 2875 C CA . ILE A 1 358 ? -4.18 -29.422 0.048 1 94.38 358 ILE A CA 1
ATOM 2876 C C . ILE A 1 358 ? -5.57 -29.219 0.637 1 94.38 358 ILE A C 1
ATOM 2878 O O . ILE A 1 358 ? -6.418 -30.109 0.576 1 94.38 358 ILE A O 1
ATOM 2882 N N . ASN A 1 359 ? -5.824 -28.031 1.087 1 89.56 359 ASN A N 1
ATOM 2883 C CA . ASN A 1 359 ? -7.094 -27.766 1.756 1 89.56 359 ASN A CA 1
ATOM 2884 C C . ASN A 1 359 ? -8.164 -27.312 0.765 1 89.56 359 ASN A C 1
ATOM 2886 O O . ASN A 1 359 ? -9.336 -27.203 1.123 1 89.56 359 ASN A O 1
ATOM 2890 N N . LEU A 1 360 ? -7.777 -27.047 -0.381 1 86.69 360 LEU A N 1
ATOM 2891 C CA . LEU A 1 360 ? -8.75 -26.688 -1.404 1 86.69 360 LEU A CA 1
ATOM 2892 C C . LEU A 1 360 ? -9.438 -27.922 -1.965 1 86.69 360 LEU A C 1
ATOM 2894 O O . LEU A 1 360 ? -8.859 -29.016 -1.954 1 86.69 360 LEU A O 1
ATOM 2898 N N . HIS A 1 361 ? -10.68 -27.688 -2.342 1 79.38 361 HIS A N 1
ATOM 2899 C CA . HIS A 1 361 ? -11.383 -28.781 -2.996 1 79.38 361 HIS A CA 1
ATOM 2900 C C . HIS A 1 361 ? -10.891 -28.984 -4.426 1 79.38 361 HIS A C 1
ATOM 2902 O O . HIS A 1 361 ? -10.484 -28.016 -5.086 1 79.38 361 HIS A O 1
ATOM 2908 N N . SER A 1 362 ? -10.883 -30.234 -4.82 1 72.75 362 SER A N 1
ATOM 2909 C CA . SER A 1 362 ? -10.43 -30.562 -6.164 1 72.75 362 SER A CA 1
ATOM 2910 C C . SER A 1 362 ? -11.273 -29.875 -7.227 1 72.75 362 SER A C 1
ATOM 2912 O O . SER A 1 362 ? -12.492 -29.719 -7.059 1 72.75 362 SER A O 1
ATOM 2914 N N . LYS A 1 363 ? -10.445 -29.312 -8.125 1 68.06 363 LYS A N 1
ATOM 2915 C CA . LYS A 1 363 ? -11.172 -28.781 -9.266 1 68.06 363 LYS A CA 1
ATOM 2916 C C . LYS A 1 363 ? -11.695 -29.906 -10.164 1 68.06 363 LYS A C 1
ATOM 2918 O O . LYS A 1 363 ? -11.047 -30.938 -10.297 1 68.06 363 LYS A O 1
ATOM 2923 N N . ALA A 1 364 ? -12.961 -30.203 -10.219 1 53.38 364 ALA A N 1
ATOM 2924 C CA . ALA A 1 364 ? -13.586 -31.281 -10.984 1 53.38 364 ALA A CA 1
ATOM 2925 C C . ALA A 1 364 ? -13.125 -31.266 -12.438 1 53.38 364 ALA A C 1
ATOM 2927 O O . ALA A 1 364 ? -12.797 -30.203 -12.977 1 53.38 364 ALA A O 1
ATOM 2928 N N . MET B 1 1 ? 11.133 25.984 27.219 1 88.81 1 MET B N 1
ATOM 2929 C CA . MET B 1 1 ? 10.516 24.969 26.391 1 88.81 1 MET B CA 1
ATOM 2930 C C . MET B 1 1 ? 9.875 25.578 25.141 1 88.81 1 MET B C 1
ATOM 2932 O O . MET B 1 1 ? 9.344 26.688 25.203 1 88.81 1 MET B O 1
ATOM 2936 N N . LYS B 1 2 ? 9.898 24.844 24.016 1 95.69 2 LYS B N 1
ATOM 2937 C CA . LYS B 1 2 ? 9.312 25.344 22.781 1 95.69 2 LYS B CA 1
ATOM 2938 C C . LYS B 1 2 ? 7.797 25.484 22.906 1 95.69 2 LYS B C 1
ATOM 2940 O O . LYS B 1 2 ? 7.145 24.625 23.531 1 95.69 2 LYS B O 1
ATOM 2945 N N . LYS B 1 3 ? 7.297 26.547 22.391 1 97.88 3 LYS B N 1
ATOM 2946 C CA . LYS B 1 3 ? 5.859 26.797 22.391 1 97.88 3 LYS B CA 1
ATOM 2947 C C . LYS B 1 3 ? 5.191 26.125 21.188 1 97.88 3 LYS B C 1
ATOM 2949 O O . LYS B 1 3 ? 5.68 26.25 20.062 1 97.88 3 LYS B O 1
ATOM 2954 N N . LEU B 1 4 ? 4.094 25.406 21.406 1 98.31 4 LEU B N 1
ATOM 2955 C CA . LEU B 1 4 ? 3.309 24.797 20.344 1 98.31 4 LEU B CA 1
ATOM 2956 C C . LEU B 1 4 ? 1.908 25.391 20.281 1 98.31 4 LEU B C 1
ATOM 2958 O O . LEU B 1 4 ? 1.225 25.484 21.297 1 98.31 4 LEU B O 1
ATOM 2962 N N . ALA B 1 5 ? 1.57 25.906 19.156 1 98.75 5 ALA B N 1
ATOM 2963 C CA . ALA B 1 5 ? 0.18 26.297 18.922 1 98.75 5 ALA B CA 1
ATOM 2964 C C . ALA B 1 5 ? -0.661 25.078 18.531 1 98.75 5 ALA B C 1
ATOM 2966 O O . ALA B 1 5 ? -0.327 24.359 17.578 1 98.75 5 ALA B O 1
ATOM 2967 N N . ILE B 1 6 ? -1.738 24.828 19.219 1 98.81 6 ILE B N 1
ATOM 2968 C CA . ILE B 1 6 ? -2.553 23.641 18.969 1 98.81 6 ILE B CA 1
ATOM 2969 C C . ILE B 1 6 ? -3.973 24.062 18.594 1 98.81 6 ILE B C 1
ATOM 2971 O O . ILE B 1 6 ? -4.672 24.688 19.391 1 98.81 6 ILE B O 1
ATOM 2975 N N . SER B 1 7 ? -4.328 23.828 17.375 1 98.56 7 SER B N 1
ATOM 2976 C CA . SER B 1 7 ? -5.719 24 16.969 1 98.56 7 SER B CA 1
ATOM 2977 C C . SER B 1 7 ? -6.578 22.812 17.391 1 98.56 7 SER B C 1
ATOM 2979 O O . SER B 1 7 ? -6.121 21.672 17.375 1 98.56 7 SER B O 1
ATOM 2981 N N . ILE B 1 8 ? -7.777 23 17.75 1 96.69 8 ILE B N 1
ATOM 2982 C CA . ILE B 1 8 ? -8.562 21.984 18.438 1 96.69 8 ILE B CA 1
ATOM 2983 C C . ILE B 1 8 ? -9.281 21.109 17.406 1 96.69 8 ILE B C 1
ATOM 2985 O O . ILE B 1 8 ? -9.789 20.031 17.75 1 96.69 8 ILE B O 1
ATOM 2989 N N . GLY B 1 9 ? -9.352 21.578 16.141 1 97.12 9 GLY B N 1
ATOM 2990 C CA . GLY B 1 9 ? -10.117 20.844 15.156 1 97.12 9 GLY B CA 1
ATOM 2991 C C . GLY B 1 9 ? -11.617 20.906 15.383 1 97.12 9 GLY B C 1
ATOM 2992 O O . GLY B 1 9 ? -12.141 21.938 15.797 1 97.12 9 GLY B O 1
ATOM 2993 N N . ASP B 1 10 ? -12.281 19.844 15.031 1 97.56 10 ASP B N 1
ATOM 2994 C CA . ASP B 1 10 ? -13.727 19.797 15.211 1 97.56 10 ASP B CA 1
ATOM 2995 C C . ASP B 1 10 ? -14.094 19.562 16.672 1 97.56 10 ASP B C 1
ATOM 2997 O O . ASP B 1 10 ? -13.719 18.547 17.266 1 97.56 10 ASP B O 1
ATOM 3001 N N . ILE B 1 11 ? -14.859 20.484 17.172 1 97 11 ILE B N 1
ATOM 3002 C CA . ILE B 1 11 ? -15.18 20.469 18.594 1 97 11 ILE B CA 1
ATOM 3003 C C . ILE B 1 11 ? -16 19.219 18.922 1 97 11 ILE B C 1
ATOM 3005 O O . ILE B 1 11 ? -16.016 18.75 20.062 1 97 11 ILE B O 1
ATOM 3009 N N . ASN B 1 12 ? -16.672 18.656 17.953 1 97.81 12 ASN B N 1
ATOM 3010 C CA . ASN B 1 12 ? -17.547 17.5 18.156 1 97.81 12 ASN B CA 1
ATOM 3011 C C . ASN B 1 12 ? -16.766 16.188 18.062 1 97.81 12 ASN B C 1
ATOM 3013 O O . ASN B 1 12 ? -17.344 15.102 18.172 1 97.81 12 ASN B O 1
ATOM 3017 N N . SER B 1 13 ? -15.469 16.25 17.828 1 97.62 13 SER B N 1
ATOM 3018 C CA . SER B 1 13 ? -14.609 15.086 17.641 1 97.62 13 SER B CA 1
ATOM 3019 C C . SER B 1 13 ? -13.891 14.719 18.922 1 97.62 13 SER B C 1
ATOM 3021 O O . SER B 1 13 ? -14.203 15.25 20 1 97.62 13 SER B O 1
ATOM 3023 N N . ILE B 1 14 ? -12.953 13.797 18.812 1 96.56 14 ILE B N 1
ATOM 3024 C CA . ILE B 1 14 ? -12.188 13.336 19.969 1 96.56 14 ILE B CA 1
ATOM 3025 C C . ILE B 1 14 ? -11.055 14.312 20.266 1 96.56 14 ILE B C 1
ATOM 3027 O O . ILE B 1 14 ? -10.336 14.148 21.266 1 96.56 14 ILE B O 1
ATOM 3031 N N . GLY B 1 15 ? -10.875 15.344 19.5 1 96.12 15 GLY B N 1
ATOM 3032 C CA . GLY B 1 15 ? -9.734 16.25 19.594 1 96.12 15 GLY B CA 1
ATOM 3033 C C . GLY B 1 15 ? -9.555 16.859 20.969 1 96.12 15 GLY B C 1
ATOM 3034 O O . GLY B 1 15 ? -8.477 16.766 21.562 1 96.12 15 GLY B O 1
ATOM 3035 N N . LEU B 1 16 ? -10.617 17.453 21.516 1 96.38 16 LEU B N 1
ATOM 3036 C CA . LEU B 1 16 ? -10.547 18.125 22.812 1 96.38 16 LEU B CA 1
ATOM 3037 C C . LEU B 1 16 ? -10.234 17.125 23.922 1 96.38 16 LEU B C 1
ATOM 3039 O O . LEU B 1 16 ? -9.508 17.453 24.859 1 96.38 16 LEU B O 1
ATOM 3043 N N . GLU B 1 17 ? -10.812 15.984 23.812 1 96.94 17 GLU B N 1
ATOM 3044 C CA . GLU B 1 17 ? -10.547 14.953 24.812 1 96.94 17 GLU B CA 1
ATOM 3045 C C . GLU B 1 17 ? -9.07 14.562 24.812 1 96.94 17 GLU B C 1
ATOM 3047 O O . GLU B 1 17 ? -8.461 14.406 25.875 1 96.94 17 GLU B O 1
ATOM 3052 N N . ILE B 1 18 ? -8.508 14.414 23.609 1 96.56 18 ILE B N 1
ATOM 3053 C CA . ILE B 1 18 ? -7.098 14.07 23.453 1 96.56 18 ILE B CA 1
ATOM 3054 C C . ILE B 1 18 ? -6.227 15.156 24.094 1 96.56 18 ILE B C 1
ATOM 3056 O O . ILE B 1 18 ? -5.305 14.852 24.844 1 96.56 18 ILE B O 1
ATOM 3060 N N . LEU B 1 19 ? -6.535 16.359 23.812 1 96.19 19 LEU B N 1
ATOM 3061 C CA . LEU B 1 19 ? -5.746 17.484 24.312 1 96.19 19 LEU B CA 1
ATOM 3062 C C . LEU B 1 19 ? -5.801 17.547 25.844 1 96.19 19 LEU B C 1
ATOM 3064 O O . LEU B 1 19 ? -4.773 17.734 26.5 1 96.19 19 LEU B O 1
ATOM 3068 N N . VAL B 1 20 ? -6.984 17.406 26.438 1 96.69 20 VAL B N 1
ATOM 3069 C CA . VAL B 1 20 ? -7.176 17.531 27.875 1 96.69 20 VAL B CA 1
ATOM 3070 C C . VAL B 1 20 ? -6.473 16.391 28.609 1 96.69 20 VAL B C 1
ATOM 3072 O O . VAL B 1 20 ? -5.738 16.625 29.562 1 96.69 20 VAL B O 1
ATOM 3075 N N . ARG B 1 21 ? -6.629 15.242 28.094 1 96.56 21 ARG B N 1
ATOM 3076 C CA . ARG B 1 21 ? -6.062 14.062 28.75 1 96.56 21 ARG B CA 1
ATOM 3077 C C . ARG B 1 21 ? -4.543 14.047 28.625 1 96.56 21 ARG B C 1
ATOM 3079 O O . ARG B 1 21 ? -3.852 13.469 29.469 1 96.56 21 ARG B O 1
ATOM 3086 N N . SER B 1 22 ? -4.023 14.688 27.625 1 97.75 22 SER B N 1
ATOM 3087 C CA . SER B 1 22 ? -2.596 14.617 27.328 1 97.75 22 SER B CA 1
ATOM 3088 C C . SER B 1 22 ? -1.858 15.836 27.875 1 97.75 22 SER B C 1
ATOM 3090 O O . SER B 1 22 ? -0.627 15.891 27.844 1 97.75 22 SER B O 1
ATOM 3092 N N . HIS B 1 23 ? -2.52 16.828 28.422 1 98.19 23 HIS B N 1
ATOM 3093 C CA . HIS B 1 23 ? -1.945 18.125 28.719 1 98.19 23 HIS B CA 1
ATOM 3094 C C . HIS B 1 23 ? -0.811 18.016 29.734 1 98.19 23 HIS B C 1
ATOM 3096 O O . HIS B 1 23 ? 0.255 18.609 29.547 1 98.19 23 HIS B O 1
ATOM 3102 N N . GLU B 1 24 ? -1.049 17.312 30.781 1 97.44 24 GLU B N 1
ATOM 3103 C CA . GLU B 1 24 ? -0.042 17.219 31.828 1 97.44 24 GLU B CA 1
ATOM 3104 C C . GLU B 1 24 ? 1.268 16.656 31.297 1 97.44 24 GLU B C 1
ATOM 3106 O O . GLU B 1 24 ? 2.34 17.203 31.547 1 97.44 24 GLU B O 1
ATOM 3111 N N . GLU B 1 25 ? 1.129 15.57 30.594 1 97.81 25 GLU B N 1
ATOM 3112 C CA . GLU B 1 25 ? 2.314 14.93 30.031 1 97.81 25 GLU B CA 1
ATOM 3113 C C . GLU B 1 25 ? 2.945 15.781 28.938 1 97.81 25 GLU B C 1
ATOM 3115 O O . GLU B 1 25 ? 4.172 15.859 28.828 1 97.81 25 GLU B O 1
ATOM 3120 N N . LEU B 1 26 ? 2.129 16.375 28.125 1 98.06 26 LEU B N 1
ATOM 3121 C CA . LEU B 1 26 ? 2.621 17.203 27.047 1 98.06 26 LEU B CA 1
ATOM 3122 C C . LEU B 1 26 ? 3.363 18.422 27.578 1 98.06 26 LEU B C 1
ATOM 3124 O O . LEU B 1 26 ? 4.375 18.844 27.016 1 98.06 26 LEU B O 1
ATOM 3128 N N . SER B 1 27 ? 2.898 18.969 28.641 1 97.94 27 SER B N 1
ATOM 3129 C CA . SER B 1 27 ? 3.449 20.188 29.234 1 97.94 27 SER B CA 1
ATOM 3130 C C . SER B 1 27 ? 4.844 19.938 29.812 1 97.94 27 SER B C 1
ATOM 3132 O O . SER B 1 27 ? 5.578 20.875 30.094 1 97.94 27 SER B O 1
ATOM 3134 N N . LYS B 1 28 ? 5.207 18.719 29.891 1 97.75 28 LYS B N 1
ATOM 3135 C CA . LYS B 1 28 ? 6.539 18.375 30.375 1 97.75 28 LYS B CA 1
ATOM 3136 C C . LYS B 1 28 ? 7.59 18.562 29.281 1 97.75 28 LYS B C 1
ATOM 3138 O O . LYS B 1 28 ? 8.781 18.688 29.578 1 97.75 28 LYS B O 1
ATOM 3143 N N . ILE B 1 29 ? 7.172 18.609 28.062 1 96.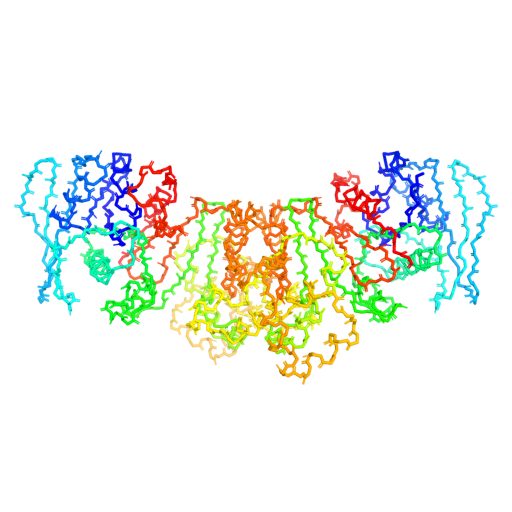88 29 ILE B N 1
ATOM 3144 C CA . ILE B 1 29 ? 8.172 18.609 27 1 96.88 29 ILE B CA 1
ATOM 3145 C C . ILE B 1 29 ? 8.023 19.875 26.141 1 96.88 29 ILE B C 1
ATOM 3147 O O . ILE B 1 29 ? 8.898 20.203 25.344 1 96.88 29 ILE B O 1
ATOM 3151 N N . CYS B 1 30 ? 6.934 20.578 26.328 1 97.75 30 CYS B N 1
ATOM 3152 C CA . CYS B 1 30 ? 6.711 21.828 25.594 1 97.75 30 CYS B CA 1
ATOM 3153 C C . CYS B 1 30 ? 5.695 22.703 26.312 1 97.75 30 CYS B C 1
ATOM 3155 O O . CYS B 1 30 ? 5.219 22.359 27.391 1 97.75 30 CYS B O 1
ATOM 3157 N N . THR B 1 31 ? 5.438 23.906 25.734 1 98.25 31 THR B N 1
ATOM 3158 C CA . THR B 1 31 ? 4.414 24.812 26.234 1 98.25 31 THR B CA 1
ATOM 3159 C C . THR B 1 31 ? 3.268 24.938 25.234 1 98.25 31 THR B C 1
ATOM 3161 O O . THR B 1 31 ? 3.33 25.734 24.297 1 98.25 31 THR B O 1
ATOM 3164 N N . PRO B 1 32 ? 2.223 24.203 25.5 1 98.5 32 PRO B N 1
ATOM 3165 C CA . PRO B 1 32 ? 1.103 24.234 24.562 1 98.5 32 PRO B CA 1
ATOM 3166 C C . PRO B 1 32 ? 0.226 25.469 24.734 1 98.5 32 PRO B C 1
ATOM 3168 O O . PRO B 1 32 ? -0.031 25.906 25.859 1 98.5 32 PRO B O 1
ATOM 3171 N N . PHE B 1 33 ? -0.113 26.094 23.641 1 98.75 33 PHE B N 1
ATOM 3172 C CA . PHE B 1 33 ? -1.152 27.109 23.547 1 98.75 33 PHE B CA 1
ATOM 3173 C C . PHE B 1 33 ? -2.363 26.562 22.781 1 98.75 33 PHE B C 1
ATOM 3175 O O . PHE B 1 33 ? -2.285 26.312 21.578 1 98.75 33 PHE B O 1
ATOM 3182 N N . TYR B 1 34 ? -3.469 26.391 23.531 1 98.81 34 TYR B N 1
ATOM 3183 C CA . TYR B 1 34 ? -4.66 25.812 22.922 1 98.81 34 TYR B CA 1
ATOM 3184 C C . TYR B 1 34 ? -5.574 26.906 22.375 1 98.81 34 TYR B C 1
ATOM 3186 O O . TYR B 1 34 ? -5.98 27.797 23.109 1 98.81 34 TYR B O 1
ATOM 3194 N N . PHE B 1 35 ? -5.934 26.797 21.156 1 98.75 35 PHE B N 1
ATOM 3195 C CA . PHE B 1 35 ? -6.77 27.797 20.531 1 98.75 35 PHE B CA 1
ATOM 3196 C C . PHE B 1 35 ? -8.242 27.469 20.688 1 98.75 35 PHE B C 1
ATOM 3198 O O . PHE B 1 35 ? -8.859 26.891 19.781 1 98.75 35 PHE B O 1
ATOM 3205 N N . ILE B 1 36 ? -8.797 27.938 21.734 1 98.5 36 ILE B N 1
ATOM 3206 C CA . ILE B 1 36 ? -10.188 27.688 22.078 1 98.5 36 ILE B CA 1
ATOM 3207 C C . ILE B 1 36 ? -10.672 28.75 23.062 1 98.5 36 ILE B C 1
ATOM 3209 O O . ILE B 1 36 ? -9.906 29.203 23.922 1 98.5 36 ILE B O 1
ATOM 3213 N N . HIS B 1 37 ? -11.922 29.156 22.906 1 97.69 37 HIS B N 1
ATOM 3214 C CA . HIS B 1 37 ? -12.531 30.094 23.859 1 97.69 37 HIS B CA 1
ATOM 3215 C C . HIS B 1 37 ? -12.945 29.391 25.141 1 97.69 37 HIS B C 1
ATOM 3217 O O . HIS B 1 37 ? -13.383 28.234 25.109 1 97.69 37 HIS B O 1
ATOM 3223 N N . GLU B 1 38 ? -12.875 30.125 26.188 1 96.25 38 GLU B N 1
ATOM 3224 C CA . GLU B 1 38 ? -13.164 29.578 27.516 1 96.25 38 GLU B CA 1
ATOM 3225 C C . GLU B 1 38 ? -14.578 29 27.578 1 96.25 38 GLU B C 1
ATOM 3227 O O . GLU B 1 38 ? -14.805 27.969 28.203 1 96.25 38 GLU B O 1
ATOM 3232 N N . SER B 1 39 ? -15.516 29.656 26.953 1 95.25 39 SER B N 1
ATOM 3233 C CA . SER B 1 39 ? -16.906 29.234 26.984 1 95.25 39 SER B CA 1
ATOM 3234 C C . SER B 1 39 ? -17.094 27.844 26.406 1 95.25 39 SER B C 1
ATOM 3236 O O . SER B 1 39 ? -17.719 26.984 27.016 1 95.25 39 SER B O 1
ATOM 3238 N N . LEU B 1 40 ? -16.5 27.609 25.266 1 96.38 40 LEU B N 1
ATOM 3239 C CA . LEU B 1 40 ? -16.625 26.328 24.594 1 96.38 40 LEU B CA 1
ATOM 3240 C C . LEU B 1 40 ? -15.812 25.25 25.328 1 96.38 40 LEU B C 1
ATOM 3242 O O . LEU B 1 40 ? -16.219 24.094 25.375 1 96.38 40 LEU B O 1
ATOM 3246 N N . LEU B 1 41 ? -14.641 25.656 25.828 1 97.06 41 LEU B N 1
ATOM 3247 C CA . LEU B 1 41 ? -13.836 24.734 26.609 1 97.06 41 LEU B CA 1
ATOM 3248 C C . LEU B 1 41 ? -14.617 24.219 27.812 1 97.06 41 LEU B C 1
ATOM 3250 O O . LEU B 1 41 ? -14.641 23 28.078 1 97.06 41 LEU B O 1
ATOM 3254 N N . ASN B 1 42 ? -15.289 25.094 28.484 1 95.94 42 ASN B N 1
ATOM 3255 C CA . ASN B 1 42 ? -16.047 24.719 29.672 1 95.94 42 ASN B CA 1
ATOM 3256 C C . ASN B 1 42 ? -17.188 23.75 29.328 1 95.94 42 ASN B C 1
ATOM 3258 O O . ASN B 1 42 ? -17.438 22.812 30.078 1 95.94 42 ASN B O 1
ATOM 3262 N N . LYS B 1 43 ? -17.844 24.047 28.25 1 96.69 43 LYS B N 1
ATOM 3263 C CA . LYS B 1 43 ? -18.906 23.141 27.812 1 96.69 43 LYS B CA 1
ATOM 3264 C C . LYS B 1 43 ? -18.375 21.75 27.531 1 96.69 43 LYS B C 1
ATOM 3266 O O . LYS B 1 43 ? -18.969 20.75 27.938 1 96.69 43 LYS B O 1
ATOM 3271 N N . ALA B 1 44 ? -17.25 21.734 26.875 1 96.75 44 ALA B N 1
ATOM 3272 C CA . ALA B 1 44 ? -16.656 20.453 26.531 1 96.75 44 ALA B CA 1
ATOM 3273 C C . ALA B 1 44 ? -16.203 19.703 27.781 1 96.75 44 ALA B C 1
ATOM 3275 O O . ALA B 1 44 ? -16.422 18.5 27.891 1 96.75 44 ALA B O 1
ATOM 3276 N N . LEU B 1 45 ? -15.562 20.375 28.719 1 96.75 45 LEU B N 1
ATOM 3277 C CA . LEU B 1 45 ? -15.07 19.766 29.938 1 96.75 45 LEU B CA 1
ATOM 3278 C C . LEU B 1 45 ? -16.219 19.188 30.766 1 96.75 45 LEU B C 1
ATOM 3280 O O . LEU B 1 45 ? -16.094 18.094 31.328 1 96.75 45 LEU B O 1
ATOM 3284 N N . LYS B 1 46 ? -17.266 19.906 30.766 1 96.62 46 LYS B N 1
ATOM 3285 C CA . LYS B 1 46 ? -18.453 19.438 31.469 1 96.62 46 LYS B CA 1
ATOM 3286 C C . LYS B 1 46 ? -18.984 18.141 30.844 1 96.62 46 LYS B C 1
ATOM 3288 O O . LYS B 1 46 ? -19.281 17.188 31.562 1 96.62 46 LYS B O 1
ATOM 3293 N N . LEU B 1 47 ? -19.094 18.141 29.578 1 96.5 47 LEU B N 1
ATOM 3294 C CA . LEU B 1 47 ? -19.609 16.984 28.859 1 96.5 47 LEU B CA 1
ATOM 3295 C C . LEU B 1 47 ? -18.688 15.773 29.047 1 96.5 47 LEU B C 1
ATOM 3297 O O . LEU B 1 47 ? -19.156 14.633 29.109 1 96.5 47 LEU B O 1
ATOM 3301 N N . LEU B 1 48 ? -17.391 16.047 29.109 1 96.75 48 LEU B N 1
ATOM 3302 C CA . LEU B 1 48 ? -16.406 14.984 29.203 1 96.75 48 LEU B CA 1
ATOM 3303 C C . LEU B 1 48 ? -16.188 14.57 30.656 1 96.75 48 LEU B C 1
ATOM 3305 O O . LEU B 1 48 ? -15.578 13.531 30.922 1 96.75 48 LEU B O 1
ATOM 3309 N N . ASN B 1 49 ? -16.656 15.352 31.562 1 96.69 49 ASN B N 1
ATOM 3310 C CA . ASN B 1 49 ? -16.375 15.172 32.969 1 96.69 49 ASN B CA 1
ATOM 3311 C C . ASN B 1 49 ? -14.875 15.141 33.25 1 96.69 49 ASN B C 1
ATOM 3313 O O . ASN B 1 49 ? -14.375 14.211 33.875 1 96.69 49 ASN B O 1
ATOM 3317 N N . LEU B 1 50 ? -14.195 16.125 32.656 1 96.12 50 LEU B N 1
ATOM 3318 C CA . LEU B 1 50 ? -12.758 16.281 32.844 1 96.12 50 LEU B CA 1
ATOM 3319 C C . LEU B 1 50 ? -12.422 17.703 33.312 1 96.12 50 LEU B C 1
ATOM 3321 O O . LEU B 1 50 ? -13.289 18.578 33.312 1 96.12 50 LEU B O 1
ATOM 3325 N N . LYS B 1 51 ? -11.227 17.828 33.75 1 95.56 51 LYS B N 1
ATOM 3326 C CA . LYS B 1 51 ? -10.711 19.125 34.156 1 95.56 51 LYS B CA 1
ATOM 3327 C C . LYS B 1 51 ? -9.375 19.422 33.5 1 95.56 51 LYS B C 1
ATOM 3329 O O . LYS B 1 51 ? -8.609 18.5 33.188 1 95.56 51 LYS B O 1
ATOM 3334 N N . LEU B 1 52 ? -9.156 20.594 33.156 1 96.69 52 LEU B N 1
ATOM 3335 C CA . LEU B 1 52 ? -7.902 21.062 32.562 1 96.69 52 LEU B CA 1
ATOM 3336 C C . LEU B 1 52 ? -7.246 22.109 33.469 1 96.69 52 LEU B C 1
ATOM 3338 O O . LEU B 1 52 ? -7.832 23.156 33.75 1 96.69 52 LEU B O 1
ATOM 3342 N N . PHE B 1 53 ? -6.094 21.734 33.938 1 95.56 53 PHE B N 1
ATOM 3343 C CA . PHE B 1 53 ? -5.387 22.625 34.875 1 95.56 53 PHE B CA 1
ATOM 3344 C C . PHE B 1 53 ? -4.074 23.109 34.25 1 95.56 53 PHE B C 1
ATOM 3346 O O . PHE B 1 53 ? -3.453 22.391 33.469 1 95.56 53 PHE B O 1
ATOM 3353 N N . ASN B 1 54 ? -3.744 24.344 34.656 1 97.06 54 ASN B N 1
ATOM 3354 C CA . ASN B 1 54 ? -2.441 24.891 34.312 1 97.06 54 ASN B CA 1
ATOM 3355 C C . ASN B 1 54 ? -2.217 24.906 32.812 1 97.06 54 ASN B C 1
ATOM 3357 O O . ASN B 1 54 ? -1.182 24.438 32.312 1 97.06 54 ASN B O 1
ATOM 3361 N N . ALA B 1 55 ? -3.225 25.312 32.156 1 98.12 55 ALA B N 1
ATOM 3362 C CA . ALA B 1 55 ? -3.152 25.344 30.688 1 98.12 55 ALA B CA 1
ATOM 3363 C C . ALA B 1 55 ? -3.277 26.766 30.156 1 98.12 55 ALA B C 1
ATOM 3365 O O . ALA B 1 55 ? -3.773 27.656 30.859 1 98.12 55 ALA B O 1
ATOM 3366 N N . LYS B 1 56 ? -2.709 27.016 29 1 98.62 56 LYS B N 1
ATOM 3367 C CA . LYS B 1 56 ? -2.836 28.281 28.297 1 98.62 56 LYS B CA 1
ATOM 3368 C C . LYS B 1 56 ? -3.824 28.172 27.141 1 98.62 56 LYS B C 1
ATOM 3370 O O . LYS B 1 56 ? -3.684 27.297 26.281 1 98.62 56 LYS B O 1
ATOM 3375 N N . ILE B 1 57 ? -4.836 28.969 27.156 1 98.5 57 ILE B N 1
ATOM 3376 C CA . ILE B 1 57 ? -5.797 28.969 26.062 1 98.5 57 ILE B CA 1
ATOM 3377 C C . ILE B 1 57 ? -5.785 30.344 25.375 1 98.5 57 ILE B C 1
ATOM 3379 O O . ILE B 1 57 ? -5.492 31.359 26 1 98.5 57 ILE B O 1
ATOM 3383 N N . VAL B 1 58 ? -6.016 30.328 24.094 1 98.69 58 VAL B N 1
ATOM 3384 C CA . VAL B 1 58 ? -5.973 31.547 23.297 1 98.69 58 VAL B CA 1
ATOM 3385 C C . VAL B 1 58 ? -7.324 31.766 22.625 1 98.69 58 VAL B C 1
ATOM 3387 O O . VAL B 1 58 ? -7.691 31.031 21.703 1 98.69 58 VAL B O 1
ATOM 3390 N N . ALA B 1 59 ? -8.031 32.781 23.062 1 97.94 59 ALA B N 1
ATOM 3391 C CA . ALA B 1 59 ? -9.227 33.219 22.359 1 97.94 59 ALA B CA 1
ATOM 3392 C C . ALA B 1 59 ? -8.859 34 21.094 1 97.94 59 ALA B C 1
ATOM 3394 O O . ALA B 1 59 ? -7.984 34.875 21.125 1 97.94 59 ALA B O 1
ATOM 3395 N N . PHE B 1 60 ? -9.43 33.625 19.969 1 97.75 60 PHE B N 1
ATOM 3396 C CA . PHE B 1 60 ? -9.125 34.312 18.703 1 97.75 60 PHE B CA 1
ATOM 3397 C C . PHE B 1 60 ? -10.32 35.125 18.234 1 97.75 60 PHE B C 1
ATOM 3399 O O . PHE B 1 60 ? -11.469 34.75 18.453 1 97.75 60 PHE B O 1
ATOM 3406 N N . LYS B 1 61 ? -10 36.281 17.641 1 95.38 61 LYS B N 1
ATOM 3407 C CA . LYS B 1 61 ? -11.023 37.25 17.219 1 95.38 61 LYS B CA 1
ATOM 3408 C C . LYS B 1 61 ? -10.664 37.875 15.875 1 95.38 61 LYS B C 1
ATOM 3410 O O . LYS B 1 61 ? -9.484 38.062 15.57 1 95.38 61 LYS B O 1
ATOM 3415 N N . ASP B 1 62 ? -11.742 38.125 15.148 1 95.81 62 ASP B N 1
ATOM 3416 C CA . ASP B 1 62 ? -11.555 38.781 13.867 1 95.81 62 ASP B CA 1
ATOM 3417 C C . ASP B 1 62 ? -11.227 40.281 14.078 1 95.81 62 ASP B C 1
ATOM 3419 O O . ASP B 1 62 ? -11.953 40.969 14.773 1 95.81 62 ASP B O 1
ATOM 3423 N N . ASP B 1 63 ? -10.102 40.688 13.57 1 93.88 63 ASP B N 1
ATOM 3424 C CA . ASP B 1 63 ? -9.633 42.062 13.602 1 93.88 63 ASP B CA 1
ATOM 3425 C C . ASP B 1 63 ? -8.719 42.375 12.422 1 93.88 63 ASP B C 1
ATOM 3427 O O . ASP B 1 63 ? -8.281 41.469 11.719 1 93.88 63 ASP B O 1
ATOM 3431 N N . LYS B 1 64 ? -8.461 43.594 12.203 1 93.5 64 LYS B N 1
ATOM 3432 C CA . LYS B 1 64 ? -7.625 44.031 11.078 1 93.5 64 LYS B CA 1
ATOM 3433 C C . LYS B 1 64 ? -6.152 43.75 11.359 1 93.5 64 LYS B C 1
ATOM 3435 O O . LYS 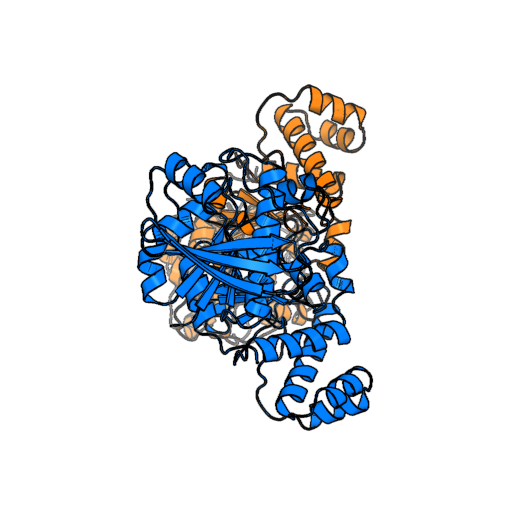B 1 64 ? -5.406 43.344 10.469 1 93.5 64 LYS B O 1
ATOM 3440 N N . ASP B 1 65 ? -5.781 43.938 12.617 1 93.81 65 ASP B N 1
ATOM 3441 C CA . ASP B 1 65 ? -4.363 43.875 12.969 1 93.81 65 ASP B CA 1
ATOM 3442 C C . ASP B 1 65 ? -4.086 42.625 13.836 1 93.81 65 ASP B C 1
ATOM 3444 O O . ASP B 1 65 ? -4.977 42.156 14.539 1 93.81 65 ASP B O 1
ATOM 3448 N N . TYR B 1 66 ? -2.883 42.156 13.719 1 95.69 66 TYR B N 1
ATOM 3449 C CA . TYR B 1 66 ? -2.42 41.094 14.602 1 95.69 66 TYR B CA 1
ATOM 3450 C C . TYR B 1 66 ? -2.121 41.625 16 1 95.69 66 TYR B C 1
ATOM 3452 O O . TYR B 1 66 ? -1.373 42.594 16.141 1 95.69 66 TYR B O 1
ATOM 3460 N N . GLU B 1 67 ? -2.719 41.031 17 1 97.19 67 GLU B N 1
ATOM 3461 C CA . GLU B 1 67 ? -2.447 41.406 18.375 1 97.19 67 GLU B CA 1
ATOM 3462 C C . GLU B 1 67 ? -2.559 40.219 19.312 1 97.19 67 GLU B C 1
ATOM 3464 O O . GLU B 1 67 ? -3.568 39.5 19.312 1 97.19 67 GLU B O 1
ATOM 3469 N N . PHE B 1 68 ? -1.554 39.938 20.016 1 97.94 68 PHE B N 1
ATOM 3470 C CA . PHE B 1 68 ? -1.517 38.844 21.016 1 97.94 68 PHE B CA 1
ATOM 3471 C C . PHE B 1 68 ? -1.4 39.438 22.422 1 97.94 68 PHE B C 1
ATOM 3473 O O . PHE B 1 68 ? -0.434 40.125 22.734 1 97.94 68 PHE B O 1
ATOM 3480 N N . ASN B 1 69 ? -2.424 39.125 23.297 1 97.81 69 ASN B N 1
ATOM 3481 C CA . ASN B 1 69 ? -2.449 39.75 24.625 1 97.81 69 ASN B CA 1
ATOM 3482 C C . ASN B 1 69 ? -2.832 38.75 25.688 1 97.81 69 ASN B C 1
ATOM 3484 O O . ASN B 1 69 ? -3.643 37.844 25.453 1 97.81 69 ASN B O 1
ATOM 3488 N N . PHE B 1 70 ? -2.262 38.906 26.828 1 97.88 70 PHE B N 1
ATOM 3489 C CA . PHE B 1 70 ? -2.734 38.219 28.031 1 97.88 70 PHE B CA 1
ATOM 3490 C C . PHE B 1 70 ? -4.008 38.844 28.562 1 97.88 70 PHE B C 1
ATOM 3492 O O . PHE B 1 70 ? -4.09 40.094 28.656 1 97.88 70 PHE B O 1
ATOM 3499 N N . ILE B 1 71 ? -4.945 38.125 28.844 1 96.88 71 ILE B N 1
ATOM 3500 C CA . ILE B 1 71 ? -6.223 38.625 29.312 1 96.88 71 ILE B CA 1
ATOM 3501 C C . ILE B 1 71 ? -6.324 38.469 30.828 1 96.88 71 ILE B C 1
ATOM 3503 O O . ILE B 1 71 ? -6.441 39.469 31.547 1 96.88 71 ILE B O 1
ATOM 3507 N N . LYS B 1 72 ? -6.324 37.219 31.266 1 96.94 72 LYS B N 1
ATOM 3508 C CA . LYS B 1 72 ? -6.477 36.938 32.688 1 96.94 72 LYS B CA 1
ATOM 3509 C C . LYS B 1 72 ? -6.023 35.5 33.031 1 96.94 72 LYS B C 1
ATOM 3511 O O . LYS B 1 72 ? -5.777 34.719 32.125 1 96.94 72 LYS B O 1
ATOM 3516 N N . LYS B 1 73 ? -5.789 35.312 34.281 1 96.25 73 LYS B N 1
ATOM 3517 C CA . LYS B 1 73 ? -5.629 33.969 34.844 1 96.25 73 LYS B CA 1
ATOM 3518 C C . LYS B 1 73 ? -6.824 33.594 35.719 1 96.25 73 LYS B C 1
ATOM 3520 O O . LYS B 1 73 ? -7.211 34.344 36.594 1 96.25 73 LYS B O 1
ATOM 3525 N N . GLU B 1 74 ? -7.469 32.531 35.344 1 92.38 74 GLU B N 1
ATOM 3526 C CA . GLU B 1 74 ? -8.656 32.062 36.062 1 92.38 74 GLU B CA 1
ATOM 3527 C C . GLU B 1 74 ? -8.758 30.562 36.094 1 92.38 74 GLU B C 1
ATOM 3529 O O . GLU B 1 74 ? -8.57 29.906 35.062 1 92.38 74 GLU B O 1
ATOM 3534 N N . ASN B 1 75 ? -9.055 29.984 37.25 1 89.5 75 ASN B N 1
ATOM 3535 C CA . ASN B 1 75 ? -9.266 28.547 37.438 1 89.5 75 ASN B CA 1
ATOM 3536 C C . ASN B 1 75 ? -8.102 27.734 36.875 1 89.5 75 ASN B C 1
ATOM 3538 O O . ASN B 1 75 ? -8.297 26.781 36.125 1 89.5 75 ASN B O 1
ATOM 3542 N N . SER B 1 76 ? -6.879 28.203 37.094 1 92.19 76 SER B N 1
ATOM 3543 C CA . SER B 1 76 ? -5.621 27.547 36.719 1 92.19 76 SER B CA 1
ATOM 3544 C C . SER B 1 76 ? -5.375 27.609 35.219 1 92.19 76 SER B C 1
ATOM 3546 O O . SER B 1 76 ? -4.516 26.891 34.688 1 92.19 76 SER B O 1
ATOM 3548 N N . LEU B 1 77 ? -6.191 28.406 34.594 1 96.44 77 LEU B N 1
ATOM 3549 C CA . LEU B 1 77 ? -5.996 28.641 33.156 1 96.44 77 LEU B CA 1
ATOM 3550 C C . LEU B 1 77 ? -5.414 30.016 32.906 1 96.44 77 LEU B C 1
ATOM 3552 O O . LEU B 1 77 ? -5.781 30.984 33.562 1 96.44 77 LEU B O 1
ATOM 3556 N N . GLU B 1 78 ? -4.441 30.109 32.094 1 98.25 78 GLU B N 1
ATOM 3557 C CA . GLU B 1 78 ? -4.023 31.391 31.516 1 98.25 78 GLU B CA 1
ATOM 3558 C C . GLU B 1 78 ? -4.742 31.672 30.203 1 98.25 78 GLU B C 1
ATOM 3560 O O . GLU B 1 78 ? -4.613 30.906 29.25 1 98.25 78 GLU B O 1
ATOM 3565 N N . ILE B 1 79 ? -5.465 32.75 30.188 1 98 79 ILE B N 1
ATOM 3566 C CA . ILE B 1 79 ? -6.289 33.062 29.016 1 98 79 ILE B CA 1
ATOM 3567 C C . ILE B 1 79 ? -5.656 34.219 28.234 1 98 79 ILE B C 1
ATOM 3569 O O . ILE B 1 79 ? -5.367 35.281 28.812 1 98 79 ILE B O 1
ATOM 3573 N N . TYR B 1 80 ? -5.43 33.938 27 1 98.5 80 TYR B N 1
ATOM 3574 C CA . TYR B 1 80 ? -4.875 34.938 26.078 1 98.5 80 TYR B CA 1
ATOM 3575 C C . TYR B 1 80 ? -5.859 35.25 24.969 1 98.5 80 TYR B C 1
ATOM 3577 O O . TYR B 1 80 ? -6.863 34.562 24.797 1 98.5 80 TYR B O 1
ATOM 3585 N N . SER B 1 81 ? -5.586 36.344 24.297 1 97.94 81 SER B N 1
ATOM 3586 C CA . SER B 1 81 ? -6.316 36.688 23.078 1 97.94 81 SER B CA 1
ATOM 3587 C C . SER B 1 81 ? -5.367 36.875 21.891 1 97.94 81 SER B C 1
ATOM 3589 O O . SER B 1 81 ? -4.242 37.344 22.062 1 97.94 81 SER B O 1
ATOM 3591 N N . PHE B 1 82 ? -5.781 36.438 20.781 1 98.19 82 PHE B N 1
ATOM 3592 C CA . PHE B 1 82 ? -5.062 36.688 19.531 1 98.19 82 PHE B CA 1
ATOM 3593 C C . PHE B 1 82 ? -6 37.219 18.453 1 98.19 82 PHE B C 1
ATOM 3595 O O . PHE B 1 82 ? -6.949 36.531 18.062 1 98.19 82 PHE B O 1
ATOM 3602 N N . CYS B 1 83 ? -5.754 38.469 18.062 1 97 83 CYS B N 1
ATOM 3603 C CA . CYS B 1 83 ? -6.543 39.125 17.016 1 97 83 CYS B CA 1
ATOM 3604 C C . CYS B 1 83 ? -5.84 39.031 15.672 1 97 83 CYS B C 1
ATOM 3606 O O . CYS B 1 83 ? -4.617 39.156 15.594 1 97 83 CYS B O 1
ATOM 3608 N N . LEU B 1 84 ? -6.586 38.75 14.648 1 96.38 84 LEU B N 1
ATOM 3609 C CA . LEU B 1 84 ? -6.082 38.688 13.281 1 96.38 84 LEU B CA 1
ATOM 3610 C C . LEU B 1 84 ? -7.227 38.781 12.273 1 96.38 84 LEU B C 1
ATOM 3612 O O . LEU B 1 84 ? -8.391 38.625 12.633 1 96.38 84 LEU B O 1
ATOM 3616 N N . PRO B 1 85 ? -6.918 39.031 11.016 1 95.44 85 PRO B N 1
ATOM 3617 C CA . PRO B 1 85 ? -7.973 38.969 10 1 95.44 85 PRO B CA 1
ATOM 3618 C C . PRO B 1 85 ? -8.453 37.562 9.711 1 95.44 85 PRO B C 1
ATOM 3620 O O . PRO B 1 85 ? -7.875 36.875 8.875 1 95.44 85 PRO B O 1
ATOM 3623 N N . LEU B 1 86 ? -9.469 37.125 10.336 1 95.12 86 LEU B N 1
ATOM 3624 C CA . LEU B 1 86 ? -10.023 35.781 10.18 1 95.12 86 LEU B CA 1
ATOM 3625 C C . LEU B 1 86 ? -10.961 35.719 8.977 1 95.12 86 LEU B C 1
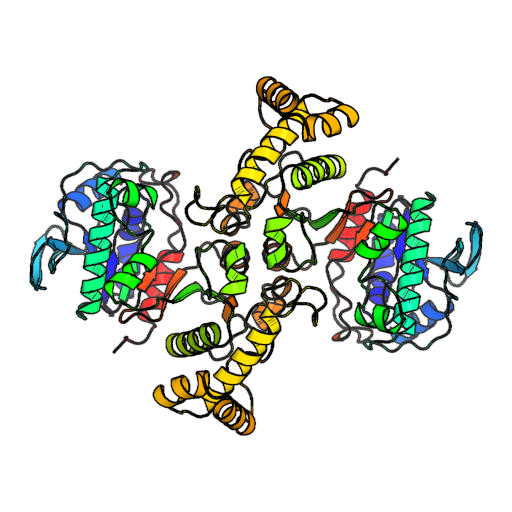ATOM 3627 O O . LEU B 1 86 ? -11.07 34.688 8.336 1 95.12 86 LEU B O 1
ATOM 3631 N N . GLY B 1 87 ? -11.609 36.781 8.695 1 91.81 87 GLY B N 1
ATOM 3632 C CA . GLY B 1 87 ? -12.523 36.844 7.57 1 91.81 87 GLY B CA 1
ATOM 3633 C C . GLY B 1 87 ? -13.914 36.312 7.906 1 91.81 87 GLY B C 1
ATOM 3634 O O . GLY B 1 87 ? -14.812 36.344 7.066 1 91.81 87 GLY B O 1
ATOM 3635 N N . PHE B 1 88 ? -14.172 35.75 9.094 1 91.94 88 PHE B N 1
ATOM 3636 C CA . PHE B 1 88 ? -15.453 35.25 9.578 1 91.94 88 PHE B CA 1
ATOM 3637 C C . PHE B 1 88 ? -15.711 35.719 11.008 1 91.94 88 PHE B C 1
ATOM 3639 O O . PHE B 1 88 ? -14.766 35.969 11.766 1 91.94 88 PHE B O 1
ATOM 3646 N N . LYS B 1 89 ? -16.969 35.844 11.266 1 89.75 89 LYS B N 1
ATOM 3647 C CA . LYS B 1 89 ? -17.344 36.094 12.656 1 89.75 89 LYS B CA 1
ATOM 3648 C C . LYS B 1 89 ? -17.203 34.812 13.5 1 89.75 89 LYS B C 1
ATOM 3650 O O . LYS B 1 89 ? -17.625 33.75 13.086 1 89.75 89 LYS B O 1
ATOM 3655 N N . VAL B 1 90 ? -16.578 34.969 14.617 1 92.94 90 VAL B N 1
ATOM 3656 C CA . VAL B 1 90 ? -16.359 33.812 15.508 1 92.94 90 VAL B CA 1
ATOM 3657 C C . VAL B 1 90 ? -17.594 33.625 16.391 1 92.94 90 VAL B C 1
ATOM 3659 O O . VAL B 1 90 ? -18.047 34.562 17.047 1 92.94 90 VAL B O 1
ATOM 3662 N N . ASP B 1 91 ? -18.156 32.438 16.328 1 93.5 91 ASP B N 1
ATOM 3663 C CA . ASP B 1 91 ? -19.219 32.031 17.25 1 93.5 91 ASP B CA 1
ATOM 3664 C C . ASP B 1 91 ? -18.688 31.047 18.281 1 93.5 91 ASP B C 1
ATOM 3666 O O . ASP B 1 91 ? -18.438 29.875 17.953 1 93.5 91 ASP B O 1
ATOM 3670 N N . GLU B 1 92 ? -18.578 31.516 19.469 1 90.81 92 GLU B N 1
ATOM 3671 C CA . GLU B 1 92 ? -18.062 30.656 20.531 1 90.81 92 GLU B CA 1
ATOM 3672 C C . GLU B 1 92 ? -19.172 30.188 21.453 1 90.81 92 GLU B C 1
ATOM 3674 O O . GLU B 1 92 ? -18.906 29.578 22.5 1 90.81 92 GLU B O 1
ATOM 3679 N N . ASN B 1 93 ? -20.375 30.547 21.062 1 90.88 93 ASN B N 1
ATOM 3680 C CA . ASN B 1 93 ? -21.5 30.203 21.922 1 90.88 93 ASN B CA 1
ATOM 3681 C C . ASN B 1 93 ? -22.484 29.281 21.219 1 90.88 93 ASN B C 1
ATOM 3683 O O . ASN B 1 93 ? -23.641 29.641 20.984 1 90.88 93 ASN B O 1
ATOM 3687 N N . PHE B 1 94 ? -22.094 28.109 20.891 1 93.06 94 PHE B N 1
ATOM 3688 C CA . PHE B 1 94 ? -22.984 27.094 20.328 1 93.06 94 PHE B CA 1
ATOM 3689 C C . PHE B 1 94 ? -22.906 25.797 21.125 1 93.06 94 PHE B C 1
ATOM 3691 O O . PHE B 1 94 ? -22 25.625 21.953 1 93.06 94 PHE B O 1
ATOM 3698 N N . GLU B 1 95 ? -23.891 24.984 20.922 1 95.5 95 GLU B N 1
ATOM 3699 C CA . GLU B 1 95 ? -23.953 23.719 21.641 1 95.5 95 GLU B CA 1
ATOM 3700 C C . GLU B 1 95 ? -23.078 22.656 20.969 1 95.5 95 GLU B C 1
ATOM 3702 O O . GLU B 1 95 ? -23.031 22.578 19.75 1 95.5 95 GLU B O 1
ATOM 3707 N N . ILE B 1 96 ? -22.438 21.953 21.781 1 96.75 96 ILE B N 1
ATOM 3708 C CA . ILE B 1 96 ? -21.641 20.828 21.281 1 96.75 96 ILE B CA 1
ATOM 3709 C C . ILE B 1 96 ? -22.531 19.641 20.969 1 96.75 96 ILE B C 1
ATOM 3711 O O . ILE B 1 96 ? -23.328 19.219 21.812 1 96.75 96 ILE B O 1
ATOM 3715 N N . GLN B 1 97 ? -22.484 19.172 19.781 1 96.88 97 GLN B N 1
ATOM 3716 C CA . GLN B 1 97 ? -23.188 17.969 19.359 1 96.88 97 GLN B CA 1
ATOM 3717 C C . GLN B 1 97 ? -22.219 16.828 19.094 1 96.88 97 GLN B C 1
ATOM 3719 O O . GLN B 1 97 ? -21.859 16.547 17.953 1 96.88 97 GLN B O 1
ATOM 3724 N N . ALA B 1 98 ? -21.984 16.078 20.156 1 95.81 98 ALA B N 1
ATOM 3725 C CA . ALA B 1 98 ? -20.922 15.078 20.156 1 95.81 98 ALA B CA 1
ATOM 3726 C C . ALA B 1 98 ? -21.109 14.062 19.047 1 95.81 98 ALA B C 1
ATOM 3728 O O . ALA B 1 98 ? -22.172 13.438 18.938 1 95.81 98 ALA B O 1
ATOM 3729 N N . GLY B 1 99 ? -20.109 14.016 18.234 1 95.62 99 GLY B N 1
ATOM 3730 C CA . GLY B 1 99 ? -20.094 12.969 17.219 1 95.62 99 GLY B CA 1
ATOM 3731 C C . GLY B 1 99 ? -20.984 13.281 16.031 1 95.62 99 GLY B C 1
ATOM 3732 O O . GLY B 1 99 ? -21.312 12.398 15.242 1 95.62 99 GLY B O 1
ATOM 3733 N N . GLU B 1 100 ? -21.422 14.5 15.898 1 96 100 GLU B N 1
ATOM 3734 C CA . GLU B 1 100 ? -22.297 14.883 14.805 1 96 100 GLU B CA 1
ATOM 3735 C C . GLU B 1 100 ? -21.641 15.93 13.906 1 96 100 GLU B C 1
ATOM 3737 O O . GLU B 1 100 ? -20.844 16.734 14.375 1 96 100 GLU B O 1
ATOM 3742 N N . ILE B 1 101 ? -22.047 15.789 12.688 1 95.75 101 ILE B N 1
ATOM 3743 C CA . ILE B 1 101 ? -21.609 16.812 11.734 1 95.75 101 ILE B CA 1
ATOM 3744 C C . ILE B 1 101 ? -22.391 18.094 11.961 1 95.75 101 ILE B C 1
ATOM 3746 O O . ILE B 1 101 ? -23.625 18.094 12.016 1 95.75 101 ILE B O 1
ATOM 3750 N N . ASP B 1 102 ? -21.672 19.156 12.18 1 96.75 102 ASP B N 1
ATOM 3751 C CA . ASP B 1 102 ? -22.266 20.453 12.492 1 96.75 102 ASP B CA 1
ATOM 3752 C C . ASP B 1 102 ? -21.5 21.594 11.836 1 96.75 102 ASP B C 1
ATOM 3754 O O . ASP B 1 102 ? -20.266 21.672 11.977 1 96.75 102 ASP B O 1
ATOM 3758 N N . ALA B 1 103 ? -22.203 22.438 11.148 1 96.25 103 ALA B N 1
ATOM 3759 C CA . ALA B 1 103 ? -21.562 23.531 10.406 1 96.25 103 ALA B CA 1
ATOM 3760 C C . ALA B 1 103 ? -20.875 24.516 11.352 1 96.25 103 ALA B C 1
ATOM 3762 O O . ALA B 1 103 ? -19.812 25.047 11.031 1 96.25 103 ALA B O 1
ATOM 3763 N N . LYS B 1 104 ? -21.469 24.766 12.453 1 97 104 LYS B N 1
ATOM 3764 C CA . LYS B 1 104 ? -20.875 25.688 13.414 1 97 104 LYS B CA 1
ATOM 3765 C C . LYS B 1 104 ? -19.562 25.156 13.961 1 97 104 LYS B C 1
ATOM 3767 O O . LYS B 1 104 ? -18.578 25.891 14.086 1 97 104 LYS B O 1
ATOM 3772 N N . SER B 1 105 ? -19.547 23.891 14.273 1 96.88 105 SER B N 1
ATOM 3773 C CA . SER B 1 105 ? -18.328 23.25 14.75 1 96.88 105 SER B CA 1
ATOM 3774 C C . SER B 1 105 ? -17.234 23.281 13.68 1 96.88 105 SER B C 1
ATOM 3776 O O . SER B 1 105 ? -16.062 23.516 13.984 1 96.88 105 SER B O 1
ATOM 3778 N N . GLY B 1 106 ? -17.641 23.047 12.469 1 96.75 106 GLY B N 1
ATOM 3779 C CA . GLY B 1 106 ? -16.719 23.094 11.352 1 96.75 106 GLY B CA 1
ATOM 3780 C C . GLY B 1 106 ? -16.062 24.453 11.195 1 96.75 106 GLY B C 1
ATOM 3781 O O . GLY B 1 106 ? -14.836 24.547 11.07 1 96.75 106 GLY B O 1
ATOM 3782 N N . LEU B 1 107 ? -16.891 25.438 11.18 1 97.12 107 LEU B N 1
ATOM 3783 C CA . LEU B 1 107 ? -16.375 26.797 11.039 1 97.12 107 LEU B CA 1
ATOM 3784 C C . LEU B 1 107 ? -15.461 27.156 12.211 1 97.12 107 LEU B C 1
ATOM 3786 O O . LEU B 1 107 ? -14.398 27.75 12.008 1 97.12 107 LEU B O 1
ATOM 3790 N N . TYR B 1 108 ? -15.898 26.844 13.398 1 97.75 108 TYR B N 1
ATOM 3791 C CA . TYR B 1 108 ? -15.102 27.141 14.586 1 97.75 108 TYR B CA 1
ATOM 3792 C C . TYR B 1 108 ? -13.734 26.469 14.508 1 97.75 108 TYR B C 1
ATOM 3794 O O . TYR B 1 108 ? -12.711 27.094 14.805 1 97.75 108 TYR B O 1
ATOM 3802 N N . GLY B 1 109 ? -13.734 25.188 14.18 1 97.62 109 GLY B N 1
ATOM 3803 C CA . GLY B 1 109 ? -12.484 24.469 14.016 1 97.62 109 GLY B CA 1
ATOM 3804 C C . GLY B 1 109 ? -11.562 25.094 12.992 1 97.62 109 GLY B C 1
ATOM 3805 O O . GLY B 1 109 ? -10.344 25.141 13.188 1 97.62 109 GLY B O 1
ATOM 3806 N N . PHE B 1 110 ? -12.133 25.562 11.898 1 97.69 110 PHE B N 1
ATOM 3807 C CA . PHE B 1 110 ? -11.359 26.234 10.859 1 97.69 110 PHE B CA 1
ATOM 3808 C C . PHE B 1 110 ? -10.734 27.516 11.398 1 97.69 110 PHE B C 1
ATOM 3810 O O . PHE B 1 110 ? -9.555 27.797 11.141 1 97.69 110 PHE B O 1
ATOM 3817 N N . LEU B 1 111 ? -11.516 28.281 12.07 1 98.06 111 LEU B N 1
ATOM 3818 C CA . LEU B 1 111 ? -11.023 29.547 12.594 1 98.06 111 LEU B CA 1
ATOM 3819 C C . LEU B 1 111 ? -9.945 29.312 13.648 1 98.06 111 LEU B C 1
ATOM 3821 O O . LEU B 1 111 ? -8.984 30.078 13.727 1 98.06 111 LEU B O 1
ATOM 3825 N N . SER B 1 112 ? -10.141 28.297 14.508 1 98.31 112 SER B N 1
ATOM 3826 C CA . SER B 1 112 ? -9.102 27.891 15.445 1 98.31 112 SER B CA 1
ATOM 3827 C C . SER B 1 112 ? -7.793 27.578 14.727 1 98.31 112 SER B C 1
ATOM 3829 O O . SER B 1 112 ? -6.73 28.047 15.133 1 98.31 112 SER B O 1
ATOM 3831 N N . PHE B 1 113 ? -7.926 26.828 13.664 1 98.38 113 PHE B N 1
ATOM 3832 C CA . PHE B 1 113 ? -6.797 26.422 12.836 1 98.38 113 PHE B CA 1
ATOM 3833 C C . PHE B 1 113 ? -6.141 27.641 12.18 1 98.38 113 PHE B C 1
ATOM 3835 O O . PHE B 1 113 ? -4.918 27.781 12.211 1 98.38 113 PHE B O 1
ATOM 3842 N N . LYS B 1 114 ? -6.891 28.484 11.586 1 98.38 114 LYS B N 1
ATOM 3843 C CA . LYS B 1 114 ? -6.367 29.688 10.938 1 98.38 114 LYS B CA 1
ATOM 3844 C C . LYS B 1 114 ? -5.625 30.562 11.938 1 98.38 114 LYS B C 1
ATOM 3846 O O . LYS B 1 114 ? -4.5 31 11.672 1 98.38 114 LYS B O 1
ATOM 3851 N N . ALA B 1 115 ? -6.23 30.812 13.07 1 98.56 115 ALA B N 1
ATOM 3852 C CA . ALA B 1 115 ? -5.613 31.641 14.109 1 98.56 115 ALA B CA 1
ATOM 3853 C C . ALA B 1 115 ? -4.293 31.047 14.578 1 98.56 115 ALA B C 1
ATOM 3855 O O . ALA B 1 115 ? -3.287 31.75 14.695 1 98.56 115 ALA B O 1
ATOM 3856 N N . ALA B 1 116 ? -4.332 29.766 14.844 1 98.69 116 ALA B N 1
ATOM 3857 C CA . ALA B 1 116 ? -3.127 29.078 15.305 1 98.69 116 ALA B CA 1
ATOM 3858 C C . ALA B 1 116 ? -2.025 29.141 14.25 1 98.69 116 ALA B C 1
ATOM 3860 O O . ALA B 1 116 ? -0.846 29.281 14.586 1 98.69 116 ALA B O 1
ATOM 3861 N N . SER B 1 117 ? -2.385 28.984 13 1 98.38 117 SER B N 1
ATOM 3862 C CA . SER B 1 117 ? -1.425 29.031 11.906 1 98.38 117 SER B CA 1
ATOM 3863 C C . SER B 1 117 ? -0.697 30.375 11.867 1 98.38 117 SER B C 1
ATOM 3865 O O . SER B 1 117 ? 0.533 30.422 11.789 1 98.38 117 SER B O 1
ATOM 3867 N N . TYR B 1 118 ? -1.446 31.406 11.945 1 98.19 118 TYR B N 1
ATOM 3868 C CA . TYR B 1 118 ? -0.854 32.75 11.867 1 98.19 118 TYR B CA 1
ATOM 3869 C C . TYR B 1 118 ? -0.137 33.094 13.164 1 98.19 118 TYR B C 1
ATOM 3871 O O . TYR B 1 118 ? 0.802 33.906 13.164 1 98.19 118 TYR B O 1
ATOM 3879 N N . PHE B 1 119 ? -0.6 32.5 14.289 1 98.44 119 PHE B N 1
ATOM 3880 C CA . PHE B 1 119 ? 0.115 32.656 15.555 1 98.44 119 PHE B CA 1
ATOM 3881 C C . PHE B 1 119 ? 1.561 32.188 15.414 1 98.44 119 PHE B C 1
ATOM 3883 O O . PHE B 1 119 ? 2.479 32.844 15.906 1 98.44 119 PHE B O 1
ATOM 3890 N N . VAL B 1 120 ? 1.779 31.078 14.727 1 97.81 120 VAL B N 1
ATOM 3891 C CA . VAL B 1 120 ? 3.113 30.531 14.477 1 97.81 120 VAL B CA 1
ATOM 3892 C C . VAL B 1 120 ? 3.822 31.391 13.43 1 97.81 120 VAL B C 1
ATOM 3894 O O . VAL B 1 120 ? 5.016 31.672 13.555 1 97.81 120 VAL B O 1
ATOM 3897 N N . TYR B 1 121 ? 3.051 31.797 12.43 1 97.12 121 TYR B N 1
ATOM 3898 C CA . TYR B 1 121 ? 3.609 32.625 11.367 1 97.12 121 TYR B CA 1
ATOM 3899 C C . TYR B 1 121 ? 4.191 33.906 11.93 1 97.12 121 TYR B C 1
ATOM 3901 O O . TYR B 1 121 ? 5.23 34.406 11.469 1 97.12 121 TYR B O 1
ATOM 3909 N N . GLU B 1 122 ? 3.541 34.5 12.938 1 96.56 122 GLU B N 1
ATOM 3910 C CA . GLU B 1 122 ? 3.982 35.75 13.594 1 96.56 122 GLU B CA 1
ATOM 3911 C C . GLU B 1 122 ? 5.043 35.438 14.648 1 96.56 122 GLU B C 1
ATOM 3913 O O . GLU B 1 122 ? 5.398 36.344 15.438 1 96.56 122 GLU B O 1
ATOM 3918 N N . LYS B 1 123 ? 5.492 34.219 14.766 1 95.88 123 LYS B N 1
ATOM 3919 C CA . LYS B 1 123 ? 6.629 33.812 15.57 1 95.88 123 LYS B CA 1
ATOM 3920 C C . LYS B 1 123 ? 6.277 33.781 17.062 1 95.88 123 LYS B C 1
ATOM 3922 O O . LYS B 1 123 ? 7.156 33.969 17.906 1 95.88 123 LYS B O 1
ATOM 3927 N N . HIS B 1 124 ? 4.977 33.625 17.375 1 97.31 124 HIS B N 1
ATOM 3928 C CA . HIS B 1 124 ? 4.574 33.531 18.766 1 97.31 124 HIS B CA 1
ATOM 3929 C C . HIS B 1 124 ? 4.73 32.094 19.281 1 97.31 124 HIS B C 1
ATOM 3931 O O . HIS B 1 124 ? 4.73 31.875 20.484 1 97.31 124 HIS B O 1
ATOM 3937 N N . ALA B 1 125 ? 4.84 31.172 18.391 1 97.69 125 ALA B N 1
ATOM 3938 C CA . ALA B 1 125 ? 5.07 29.766 18.734 1 97.69 125 ALA B CA 1
ATOM 3939 C C . ALA B 1 125 ? 6.023 29.109 17.75 1 97.69 125 ALA B C 1
ATOM 3941 O O . ALA B 1 125 ? 6.238 29.625 16.641 1 97.69 125 ALA B O 1
ATOM 3942 N N . HIS B 1 126 ? 6.527 27.984 18.141 1 97 126 HIS B N 1
ATOM 3943 C CA . HIS B 1 126 ? 7.531 27.266 17.359 1 97 126 HIS B CA 1
ATOM 3944 C C . HIS B 1 126 ? 6.887 26.5 16.219 1 97 126 HIS B C 1
ATOM 3946 O O . HIS B 1 126 ? 7.445 26.422 15.117 1 97 126 HIS B O 1
ATOM 3952 N N . ALA B 1 127 ? 5.758 25.891 16.484 1 97.69 127 ALA B N 1
ATOM 3953 C CA . ALA B 1 127 ? 5.113 25.016 15.508 1 97.69 127 ALA B CA 1
ATOM 3954 C C . ALA B 1 127 ? 3.605 24.953 15.734 1 97.69 127 ALA B C 1
ATOM 3956 O O . ALA B 1 127 ? 3.117 25.344 16.797 1 97.69 127 ALA B O 1
ATOM 3957 N N . LEU B 1 128 ? 2.947 24.531 14.703 1 98.38 128 LEU B N 1
ATOM 3958 C CA . LEU B 1 128 ? 1.508 24.297 14.719 1 98.38 128 LEU B CA 1
ATOM 3959 C C . LEU B 1 128 ? 1.204 22.812 14.789 1 98.38 128 LEU B C 1
ATOM 3961 O O . LEU B 1 128 ? 1.731 22.016 14 1 98.38 128 LEU B O 1
ATOM 3965 N N . LEU B 1 129 ? 0.461 22.375 15.758 1 98.56 129 LEU B N 1
ATOM 3966 C CA . LEU B 1 129 ? -0.084 21.016 15.859 1 98.56 129 LEU B CA 1
ATOM 3967 C C . LEU B 1 129 ? -1.6 21.031 15.688 1 98.56 129 LEU B C 1
ATOM 3969 O O . LEU B 1 129 ? -2.314 21.656 16.469 1 98.56 129 LEU B O 1
ATOM 3973 N N . THR B 1 130 ? -2.061 20.406 14.664 1 98.44 130 THR B N 1
ATOM 3974 C CA . THR B 1 130 ? -3.484 20.469 14.352 1 98.44 130 THR B CA 1
ATOM 3975 C C . THR B 1 130 ? -4.184 19.172 14.75 1 98.44 130 THR B C 1
ATOM 3977 O O . THR B 1 130 ? -3.625 18.094 14.586 1 98.44 130 THR B O 1
ATOM 3980 N N . LEU B 1 131 ? -5.324 19.297 15.281 1 98 131 LEU B N 1
ATOM 3981 C CA . LEU B 1 131 ? -6.199 18.172 15.57 1 98 131 LEU B CA 1
ATOM 3982 C C . LEU B 1 131 ? -7.234 17.984 14.461 1 98 131 LEU B C 1
ATOM 3984 O O . LEU B 1 131 ? -7.395 18.859 13.609 1 98 131 LEU B O 1
ATOM 3988 N N . PRO B 1 132 ? -7.902 16.906 14.414 1 95.69 132 PRO B N 1
ATOM 3989 C CA . PRO B 1 132 ? -8.672 16.516 13.234 1 95.69 132 PRO B CA 1
ATOM 3990 C C . PRO B 1 132 ? -9.883 17.406 12.992 1 95.69 132 PRO B C 1
ATOM 3992 O O . PRO B 1 132 ? -10.516 17.875 13.938 1 95.69 132 PRO B O 1
ATOM 3995 N N . ILE B 1 133 ? -10.156 17.578 11.734 1 95.44 133 ILE B N 1
ATOM 3996 C CA . ILE B 1 133 ? -11.359 18.281 11.281 1 95.44 133 ILE B CA 1
ATOM 3997 C C . ILE B 1 133 ? -12.227 17.328 10.461 1 95.44 133 ILE B C 1
ATOM 3999 O O . ILE B 1 133 ? -11.758 16.266 10.031 1 95.44 133 ILE B O 1
ATOM 4003 N N . HIS B 1 134 ? -13.461 17.688 10.305 1 92.25 134 HIS B N 1
ATOM 4004 C CA . HIS B 1 134 ? -14.375 16.938 9.453 1 92.25 134 HIS B CA 1
ATOM 4005 C C . HIS B 1 134 ? -14.648 17.688 8.148 1 92.25 134 HIS B C 1
ATOM 4007 O O . HIS B 1 134 ? -15.203 18.781 8.164 1 92.25 134 HIS B O 1
ATOM 4013 N N . LYS B 1 135 ? -14.32 17.125 7.027 1 86.25 135 LYS B N 1
ATOM 4014 C CA . LYS B 1 135 ? -14.398 17.781 5.723 1 86.25 135 LYS B CA 1
ATOM 4015 C C . LYS B 1 135 ? -15.82 18.234 5.422 1 86.25 135 LYS B C 1
ATOM 4017 O O . LYS B 1 135 ? -16.031 19.344 4.91 1 86.25 135 LYS B O 1
ATOM 4022 N N . LYS B 1 136 ? -16.797 17.375 5.68 1 89.25 136 LYS B N 1
ATOM 4023 C CA . LYS B 1 136 ? -18.188 17.719 5.418 1 89.25 136 LYS B CA 1
ATOM 4024 C C . LYS B 1 136 ? -18.641 18.891 6.293 1 89.25 136 LYS B C 1
ATOM 4026 O O . LYS B 1 136 ? -19.438 19.719 5.867 1 89.25 136 LYS B O 1
ATOM 4031 N N . ALA B 1 137 ? -18.203 18.938 7.531 1 94.56 137 ALA B N 1
ATOM 4032 C CA . ALA B 1 137 ? -18.516 20.062 8.406 1 94.56 137 ALA B CA 1
ATOM 4033 C C . ALA B 1 137 ? -17.984 21.375 7.828 1 94.56 137 ALA B C 1
ATOM 4035 O O . ALA B 1 137 ? -18.641 22.406 7.922 1 94.56 137 ALA B O 1
ATOM 4036 N N . TRP B 1 138 ? -16.766 21.328 7.25 1 95.06 138 TRP B N 1
ATOM 4037 C CA . TRP B 1 138 ? -16.188 22.484 6.578 1 95.06 138 TRP B CA 1
ATOM 4038 C C . TRP B 1 138 ? -17.047 22.891 5.379 1 95.06 138 TRP B C 1
ATOM 4040 O O . TRP B 1 138 ? -17.328 24.078 5.184 1 95.06 138 TRP B O 1
ATOM 4050 N N . GLU B 1 139 ? -17.438 21.938 4.629 1 91.81 139 GLU B N 1
ATOM 4051 C CA . GLU B 1 139 ? -18.281 22.188 3.465 1 91.81 139 GLU B CA 1
ATOM 4052 C C . GLU B 1 139 ? -19.625 22.812 3.875 1 91.81 139 GLU B C 1
ATOM 4054 O O . GLU B 1 139 ? -20.062 23.797 3.268 1 91.81 139 GLU B O 1
ATOM 4059 N N . ASP B 1 140 ? -20.234 22.234 4.867 1 94.19 140 ASP B N 1
ATOM 4060 C CA . ASP B 1 140 ? -21.516 22.734 5.363 1 94.19 140 ASP B CA 1
ATOM 4061 C C . ASP B 1 140 ? -21.391 24.156 5.887 1 94.19 140 ASP B C 1
ATOM 4063 O O . ASP B 1 140 ? -22.344 24.922 5.863 1 94.19 140 ASP B O 1
ATOM 4067 N N . ALA B 1 141 ? -20.219 24.484 6.32 1 95.19 141 ALA B N 1
ATOM 4068 C CA . ALA B 1 141 ? -19.953 25.828 6.824 1 95.19 141 ALA B CA 1
ATOM 4069 C C . ALA B 1 141 ? -19.672 26.797 5.68 1 95.19 141 ALA B C 1
ATOM 4071 O O . ALA B 1 141 ? -19.484 27.984 5.902 1 95.19 141 ALA B O 1
ATOM 4072 N N . GLY B 1 142 ? -19.547 26.297 4.453 1 94 142 GLY B N 1
ATOM 4073 C CA . GLY B 1 142 ? -19.312 27.125 3.285 1 94 142 GLY B CA 1
ATOM 4074 C C . GLY B 1 142 ? -17.859 27.438 3.041 1 94 142 GLY B C 1
ATOM 4075 O O . GLY B 1 142 ? -17.531 28.375 2.32 1 94 142 GLY B O 1
ATOM 4076 N N . LEU B 1 143 ? -17.016 26.719 3.662 1 94.5 143 LEU B N 1
ATOM 4077 C CA . LEU B 1 143 ? -15.586 26.922 3.479 1 94.5 143 LEU B CA 1
ATOM 4078 C C . LEU B 1 143 ? -15.125 26.344 2.139 1 94.5 143 LEU B C 1
ATOM 4080 O O . LEU B 1 143 ? -15.602 25.297 1.709 1 94.5 143 LEU B O 1
ATOM 4084 N N . LYS B 1 144 ? -14.164 26.984 1.498 1 91.94 144 LYS B N 1
ATOM 4085 C CA . LYS B 1 144 ? -13.75 26.609 0.151 1 91.94 144 LYS B CA 1
ATOM 4086 C C . LYS B 1 144 ? -12.625 25.562 0.194 1 91.94 144 LYS B C 1
ATOM 4088 O O . LYS B 1 144 ? -12.227 25.047 -0.845 1 91.94 144 LYS B O 1
ATOM 4093 N N . TYR B 1 145 ? -12.109 25.297 1.351 1 91.56 145 TYR B N 1
ATOM 4094 C CA . TYR B 1 145 ? -10.953 24.422 1.463 1 91.56 145 TYR B CA 1
ATOM 4095 C C . TYR B 1 145 ? -11.375 22.984 1.727 1 91.56 145 TYR B C 1
ATOM 4097 O O . TYR B 1 145 ? -12.383 22.734 2.398 1 91.56 145 TYR B O 1
ATOM 4105 N N . LYS B 1 146 ? -10.555 22.062 1.348 1 81 146 LYS B N 1
ATOM 4106 C CA . LYS B 1 146 ? -10.836 20.641 1.503 1 81 146 LYS B CA 1
ATOM 4107 C C . LYS B 1 146 ? -10.203 20.094 2.777 1 81 146 LYS B C 1
ATOM 4109 O O . LYS B 1 146 ? -10.57 19 3.242 1 81 146 LYS B O 1
ATOM 4114 N N . GLY B 1 147 ? -9.289 20.859 3.291 1 89.44 147 GLY B N 1
ATOM 4115 C CA . GLY B 1 147 ? -8.586 20.438 4.496 1 89.44 147 GLY B CA 1
ATOM 4116 C C . GLY B 1 147 ? -7.48 21.391 4.898 1 89.44 147 GLY B C 1
ATOM 4117 O O . GLY B 1 147 ? -7.324 22.453 4.301 1 89.44 147 GLY B O 1
ATOM 4118 N N . HIS B 1 148 ? -6.707 20.984 5.906 1 94.62 148 HIS B N 1
ATOM 4119 C CA . HIS B 1 148 ? -5.672 21.844 6.477 1 94.62 148 HIS B CA 1
ATOM 4120 C C . HIS B 1 148 ? -4.605 22.188 5.441 1 94.62 148 HIS B C 1
ATOM 4122 O O . HIS B 1 148 ? -4.262 23.359 5.262 1 94.62 148 HIS B O 1
ATOM 4128 N N . THR B 1 149 ? -4.117 21.172 4.77 1 90.44 149 THR B N 1
ATOM 4129 C CA . THR B 1 149 ? -3.012 21.375 3.838 1 90.44 149 THR B CA 1
ATOM 4130 C C . THR B 1 149 ? -3.436 22.266 2.682 1 90.44 149 THR B C 1
ATOM 4132 O O . THR B 1 149 ? -2.676 23.141 2.254 1 90.44 149 THR B O 1
ATOM 4135 N N . ASP B 1 150 ? -4.59 22.062 2.232 1 90 150 ASP B N 1
ATOM 4136 C CA . ASP B 1 150 ? -5.156 22.906 1.185 1 90 150 ASP B CA 1
ATOM 4137 C C . ASP B 1 150 ? -5.258 24.359 1.646 1 90 150 ASP B C 1
ATOM 4139 O O . ASP B 1 150 ? -4.879 25.266 0.913 1 90 150 ASP B O 1
ATOM 4143 N N . ALA B 1 151 ? -5.727 24.594 2.779 1 95.31 151 ALA B N 1
ATOM 4144 C CA . ALA B 1 151 ? -5.855 25.938 3.348 1 95.31 151 ALA B CA 1
ATOM 4145 C C . ALA B 1 151 ? -4.484 26.578 3.547 1 95.31 151 ALA B C 1
ATOM 4147 O O . ALA B 1 151 ? -4.293 27.75 3.219 1 95.31 151 ALA B O 1
ATOM 4148 N N . LEU B 1 152 ? -3.553 25.812 4.043 1 96.75 152 LEU B N 1
ATOM 4149 C CA . LEU B 1 152 ? -2.213 26.312 4.316 1 96.75 152 LEU B CA 1
ATOM 4150 C C . LEU B 1 152 ? -1.53 26.766 3.029 1 96.75 152 LEU B C 1
ATOM 4152 O O . LEU B 1 152 ? -0.803 27.766 3.025 1 96.75 152 LEU B O 1
ATOM 4156 N N . ARG B 1 153 ? -1.715 26.016 1.925 1 94.69 153 ARG B N 1
ATOM 4157 C CA . ARG B 1 153 ? -1.188 26.422 0.629 1 94.69 153 ARG B CA 1
ATOM 4158 C C . ARG B 1 153 ? -1.688 27.812 0.254 1 94.69 153 ARG B C 1
ATOM 4160 O O . ARG B 1 153 ? -0.927 28.641 -0.264 1 94.69 153 ARG B O 1
ATOM 4167 N N . ASP B 1 154 ? -2.926 27.984 0.532 1 95.44 154 ASP B N 1
ATOM 4168 C CA . ASP B 1 154 ? -3.541 29.281 0.21 1 95.44 154 ASP B CA 1
ATOM 4169 C C . ASP B 1 154 ? -3.074 30.359 1.17 1 95.44 154 ASP B C 1
ATOM 4171 O O . ASP B 1 154 ? -2.758 31.484 0.746 1 95.44 154 ASP B O 1
ATOM 4175 N N . PHE B 1 155 ? -3.053 30.078 2.51 1 96.62 155 PHE B N 1
ATOM 4176 C CA . PHE B 1 155 ? -2.637 31.031 3.527 1 96.62 155 PHE B CA 1
ATOM 4177 C C . PHE B 1 155 ? -1.271 31.625 3.195 1 96.62 155 PHE B C 1
ATOM 4179 O O . PHE B 1 155 ? -1.069 32.844 3.287 1 96.62 155 PHE B O 1
ATOM 4186 N N . PHE B 1 156 ? -0.34 30.75 2.77 1 96.44 156 PHE B N 1
ATOM 4187 C CA . PHE B 1 156 ? 1.059 31.156 2.705 1 96.44 156 PHE B CA 1
ATOM 4188 C C . PHE B 1 156 ? 1.542 31.203 1.26 1 96.44 156 PHE B C 1
ATOM 4190 O O . PHE B 1 156 ? 2.713 31.5 1.001 1 96.44 156 PHE B O 1
ATOM 4197 N N . LYS B 1 157 ? 0.677 30.859 0.321 1 95 157 LYS B N 1
ATOM 4198 C CA . LYS B 1 157 ? 0.986 30.906 -1.105 1 95 157 LYS B CA 1
ATOM 4199 C C . LYS B 1 157 ? 2.23 30.078 -1.42 1 95 157 LYS B C 1
ATOM 4201 O O . LYS B 1 157 ? 3.152 30.562 -2.08 1 95 157 LYS B O 1
ATOM 4206 N N . LYS B 1 158 ? 2.328 28.906 -0.816 1 93.19 158 LYS B N 1
ATOM 4207 C CA . LYS B 1 158 ? 3.402 27.953 -1.024 1 93.19 158 LYS B CA 1
ATOM 4208 C C . LYS B 1 158 ? 2.844 26.578 -1.383 1 93.19 158 LYS B C 1
ATOM 4210 O O . LYS B 1 158 ? 1.706 26.25 -1.032 1 93.19 158 LYS B O 1
ATOM 4215 N N . ASN B 1 159 ? 3.656 25.875 -2.064 1 91.56 159 ASN B N 1
ATOM 4216 C CA . ASN B 1 159 ? 3.275 24.5 -2.371 1 91.56 159 ASN B CA 1
ATOM 4217 C C . ASN B 1 159 ? 3.66 23.547 -1.242 1 91.56 159 ASN B C 1
ATOM 4219 O O . ASN B 1 159 ? 4.754 22.984 -1.248 1 91.56 159 ASN B O 1
ATOM 4223 N N . ALA B 1 160 ? 2.738 23.344 -0.416 1 93.88 160 ALA B N 1
ATOM 4224 C CA . ALA B 1 160 ? 2.99 22.469 0.72 1 93.88 160 ALA B CA 1
ATOM 4225 C C . ALA B 1 160 ? 3.236 21.031 0.257 1 93.88 160 ALA B C 1
ATOM 4227 O O . ALA B 1 160 ? 2.592 20.547 -0.68 1 93.88 160 ALA B O 1
ATOM 4228 N N . ILE B 1 161 ? 4.203 20.422 0.826 1 94.81 161 ILE B N 1
ATOM 4229 C CA . ILE B 1 161 ? 4.492 19 0.602 1 94.81 161 ILE B CA 1
ATOM 4230 C C . ILE B 1 161 ? 3.992 18.188 1.788 1 94.81 161 ILE B C 1
ATOM 4232 O O . ILE B 1 161 ? 4.297 18.5 2.941 1 94.81 161 ILE B O 1
ATOM 4236 N N . MET B 1 162 ? 3.197 17.172 1.523 1 95.19 162 MET B N 1
ATOM 4237 C CA . MET B 1 162 ? 2.658 16.297 2.566 1 95.19 162 MET B CA 1
ATOM 4238 C C . MET B 1 162 ? 3.592 15.125 2.832 1 95.19 162 MET B C 1
ATOM 4240 O O . MET B 1 162 ? 3.982 14.414 1.905 1 95.19 162 MET B O 1
ATOM 4244 N N . MET B 1 163 ? 3.998 15.008 4.031 1 96.62 163 MET B N 1
ATOM 4245 C CA . MET B 1 163 ? 4.773 13.852 4.488 1 96.62 163 MET B CA 1
ATOM 4246 C C . MET B 1 163 ? 4.102 13.188 5.68 1 96.62 163 MET B C 1
ATOM 4248 O O . MET B 1 163 ? 3.605 13.859 6.582 1 96.62 163 MET B O 1
ATOM 4252 N N . LEU B 1 164 ? 3.971 11.891 5.664 1 97.75 164 LEU B N 1
ATOM 4253 C CA . LEU B 1 164 ? 3.4 11.125 6.77 1 97.75 164 LEU B CA 1
ATOM 4254 C C . LEU B 1 164 ? 4.391 10.086 7.281 1 97.75 164 LEU B C 1
ATOM 4256 O O . LEU B 1 164 ? 5.227 9.594 6.523 1 97.75 164 LEU B O 1
ATOM 4260 N N . GLY B 1 165 ? 4.293 9.82 8.555 1 97.38 165 GLY B N 1
ATOM 4261 C CA . GLY B 1 165 ? 5.105 8.719 9.055 1 97.38 165 GLY B CA 1
ATOM 4262 C C . GLY B 1 165 ? 5.426 8.844 10.539 1 97.38 165 GLY B C 1
ATOM 4263 O O . GLY B 1 165 ? 4.684 9.477 11.289 1 97.38 165 GLY B O 1
ATOM 4264 N N . CYS B 1 166 ? 6.406 8.188 10.922 1 96.31 166 CYS B N 1
ATOM 4265 C CA . CYS B 1 166 ? 7.012 8.148 12.25 1 96.31 166 CYS B CA 1
ATOM 4266 C C . CYS B 1 166 ? 8.5 7.832 12.156 1 96.31 166 CYS B C 1
ATOM 4268 O O . CYS B 1 166 ? 9.07 7.812 11.062 1 96.31 166 CYS B O 1
ATOM 4270 N N . LYS B 1 167 ? 9.094 7.691 13.266 1 94.38 167 LYS B N 1
ATOM 4271 C CA . LYS B 1 167 ? 10.539 7.488 13.312 1 94.38 167 LYS B CA 1
ATOM 4272 C C . LYS B 1 167 ? 10.961 6.316 12.43 1 94.38 167 LYS B C 1
ATOM 4274 O O . LYS B 1 167 ? 12 6.379 11.766 1 94.38 167 LYS B O 1
ATOM 4279 N N . GLU B 1 168 ? 10.141 5.273 12.289 1 96.56 168 GLU B N 1
ATOM 4280 C CA . GLU B 1 168 ? 10.484 4.035 11.594 1 96.56 168 GLU B CA 1
ATOM 4281 C C . GLU B 1 168 ? 10.336 4.195 10.086 1 96.56 168 GLU B C 1
ATOM 4283 O O . GLU B 1 168 ? 11.023 3.512 9.312 1 96.56 168 GLU B O 1
ATOM 4288 N N . LEU B 1 169 ? 9.508 5.129 9.688 1 98.19 169 LEU B N 1
ATOM 4289 C CA . LEU B 1 169 ? 9.203 5.297 8.273 1 98.19 169 LEU B CA 1
ATOM 4290 C C . LEU B 1 169 ? 8.555 6.652 8.008 1 98.19 169 LEU B C 1
ATOM 4292 O O . LEU B 1 169 ? 7.578 7.016 8.664 1 98.19 169 LEU B O 1
ATOM 4296 N N . PHE B 1 170 ? 9.117 7.414 7.109 1 98.25 170 PHE B N 1
ATOM 4297 C CA . PHE B 1 170 ? 8.469 8.609 6.586 1 98.25 170 PHE B CA 1
ATOM 4298 C C . PHE B 1 170 ? 8.281 8.508 5.078 1 98.25 170 PHE B C 1
ATOM 4300 O O . PHE B 1 170 ? 9.164 8.016 4.367 1 98.25 170 PHE B O 1
ATOM 4307 N N . VAL B 1 171 ? 7.16 8.953 4.637 1 98.38 171 VAL B N 1
ATOM 4308 C CA . VAL B 1 171 ? 6.863 8.945 3.207 1 98.38 171 VAL B CA 1
ATOM 4309 C C . VAL B 1 171 ? 6.406 10.336 2.768 1 98.38 171 VAL B C 1
ATOM 4311 O O . VAL B 1 171 ? 5.492 10.914 3.363 1 98.38 171 VAL B O 1
ATOM 4314 N N . GLY B 1 172 ? 7.086 10.891 1.834 1 98.06 172 GLY B N 1
ATOM 4315 C CA . GLY B 1 172 ? 6.617 12.094 1.166 1 98.06 172 GLY B CA 1
ATOM 4316 C C . GLY B 1 172 ? 5.738 11.805 -0.037 1 98.06 172 GLY B C 1
ATOM 4317 O O . GLY B 1 172 ? 5.988 10.859 -0.781 1 98.06 172 GLY B O 1
ATOM 4318 N N . LEU B 1 173 ? 4.727 12.633 -0.258 1 97.62 173 LEU B N 1
ATOM 4319 C CA . LEU B 1 173 ? 3.791 12.406 -1.353 1 97.62 173 LEU B CA 1
ATOM 4320 C C . LEU B 1 173 ? 4.016 13.406 -2.479 1 97.62 173 LEU B C 1
ATOM 4322 O O . LEU B 1 173 ? 3.818 14.609 -2.293 1 97.62 173 LEU B O 1
ATOM 4326 N N . PHE B 1 174 ? 4.387 12.93 -3.646 1 97.94 174 PHE B N 1
ATOM 4327 C CA . PHE B 1 174 ? 4.508 13.766 -4.836 1 97.94 174 PHE B CA 1
ATOM 4328 C C . PHE B 1 174 ? 3.143 14.258 -5.289 1 97.94 174 PHE B C 1
ATOM 4330 O O . PHE B 1 174 ? 3.008 15.406 -5.734 1 97.94 174 PHE B O 1
ATOM 4337 N N . SER B 1 175 ? 2.209 13.305 -5.227 1 95.38 175 SER B N 1
ATOM 4338 C CA . SER B 1 175 ? 0.812 13.672 -5.434 1 95.38 175 SER B CA 1
ATOM 4339 C C . SER B 1 175 ? -0.064 13.18 -4.285 1 95.38 175 SER B C 1
ATOM 4341 O O . SER B 1 175 ? 0.219 12.141 -3.682 1 95.38 175 SER B O 1
ATOM 4343 N N . GLU B 1 176 ? -1.068 13.938 -4 1 92.31 176 GLU B N 1
ATOM 4344 C CA . GLU B 1 176 ? -1.915 13.641 -2.848 1 92.31 176 GLU B CA 1
ATOM 4345 C C . GLU B 1 176 ? -3.334 13.289 -3.279 1 92.31 176 GLU B C 1
ATOM 4347 O O . GLU B 1 176 ? -3.562 12.227 -3.859 1 92.31 176 GLU B O 1
ATOM 4352 N N . HIS B 1 177 ? -4.25 14.242 -3.148 1 89.69 177 HIS B N 1
ATOM 4353 C CA . HIS B 1 177 ? -5.664 13.984 -3.381 1 89.69 177 HIS B CA 1
ATOM 4354 C C . HIS B 1 177 ? -6.059 14.328 -4.812 1 89.69 177 HIS B C 1
ATOM 4356 O O . HIS B 1 177 ? -6.93 15.172 -5.035 1 89.69 177 HIS B O 1
ATOM 4362 N N . ILE B 1 178 ? -5.523 13.648 -5.805 1 91.88 178 ILE B N 1
ATOM 4363 C CA . ILE B 1 178 ? -5.918 13.781 -7.203 1 91.88 178 ILE B CA 1
ATOM 4364 C C . ILE B 1 178 ? -6.316 12.414 -7.762 1 91.88 178 ILE B C 1
ATOM 4366 O O . ILE B 1 178 ? -5.879 11.383 -7.25 1 91.88 178 ILE B O 1
ATOM 4370 N N . PRO B 1 179 ? -7.203 12.484 -8.781 1 94.25 179 PRO B N 1
ATOM 4371 C CA . PRO B 1 179 ? -7.555 11.195 -9.391 1 94.25 179 PRO B CA 1
ATOM 4372 C C . PRO B 1 179 ? -6.332 10.422 -9.875 1 94.25 179 PRO B C 1
ATOM 4374 O O . PRO B 1 179 ? -5.434 11 -10.492 1 94.25 179 PRO B O 1
ATOM 4377 N N . LEU B 1 180 ? -6.293 9.148 -9.586 1 95.81 180 LEU B N 1
ATOM 4378 C CA . LEU B 1 180 ? -5.133 8.32 -9.891 1 95.81 180 LEU B CA 1
ATOM 4379 C C . LEU B 1 180 ? -4.812 8.367 -11.383 1 95.81 180 LEU B C 1
ATOM 4381 O O . LEU B 1 180 ? -3.641 8.391 -11.766 1 95.81 180 LEU B O 1
ATOM 4385 N N . ALA B 1 181 ? -5.789 8.469 -12.266 1 94.81 181 ALA B N 1
ATOM 4386 C CA . ALA B 1 181 ? -5.613 8.484 -13.711 1 94.81 181 ALA B CA 1
ATOM 4387 C C . ALA B 1 181 ? -4.848 9.727 -14.164 1 94.81 181 ALA B C 1
ATOM 4389 O O . ALA B 1 181 ? -4.316 9.766 -15.273 1 94.81 181 ALA B O 1
ATOM 4390 N N . LYS B 1 182 ? -4.727 10.719 -13.328 1 95.19 182 LYS B N 1
ATOM 4391 C CA . LYS B 1 182 ? -4.094 11.977 -13.703 1 95.19 182 LYS B CA 1
ATOM 4392 C C . LYS B 1 182 ? -2.648 12.031 -13.211 1 95.19 182 LYS B C 1
ATOM 4394 O O . LYS B 1 182 ? -1.892 12.93 -13.586 1 95.19 182 LYS B O 1
ATOM 4399 N N . VAL B 1 183 ? -2.234 11.109 -12.406 1 96.94 183 VAL B N 1
ATOM 4400 C CA . VAL B 1 183 ? -0.932 11.164 -11.75 1 96.94 183 VAL B CA 1
ATOM 4401 C C . VAL B 1 183 ? 0.175 11.016 -12.797 1 96.94 183 VAL B C 1
ATOM 4403 O O . VAL B 1 183 ? 1.204 11.688 -12.719 1 96.94 183 VAL B O 1
ATOM 4406 N N . SER B 1 184 ? -0.015 10.102 -13.75 1 97 184 SER B N 1
ATOM 4407 C CA . SER B 1 184 ? 0.985 9.883 -14.789 1 97 184 SER B CA 1
ATOM 4408 C C . SER B 1 184 ? 1.352 11.195 -15.484 1 97 184 SER B C 1
ATOM 4410 O O . SER B 1 184 ? 2.531 11.469 -15.719 1 97 184 SER B O 1
ATOM 4412 N N . LYS B 1 185 ? 0.356 12.047 -15.797 1 96.5 185 LYS B N 1
ATOM 4413 C CA . LYS B 1 185 ? 0.563 13.305 -16.5 1 96.5 185 LYS B CA 1
ATOM 4414 C C . LYS B 1 185 ? 1.309 14.312 -15.617 1 96.5 185 LYS B C 1
ATOM 4416 O O . LYS B 1 185 ? 2.012 15.188 -16.125 1 96.5 185 LYS B O 1
ATOM 4421 N N . LYS B 1 186 ? 1.16 14.203 -14.336 1 97.06 186 LYS B N 1
ATOM 4422 C CA . LYS B 1 186 ? 1.815 15.109 -13.398 1 97.06 186 LYS B CA 1
ATOM 4423 C C . LYS B 1 186 ? 3.305 14.797 -13.289 1 97.06 186 LYS B C 1
ATOM 4425 O O . LYS B 1 186 ? 4.102 15.672 -12.938 1 97.06 186 LYS B O 1
ATOM 4430 N N . ILE B 1 187 ? 3.666 13.547 -13.57 1 98.19 187 ILE B N 1
ATOM 4431 C CA . ILE B 1 187 ? 5.059 13.125 -13.461 1 98.19 187 ILE B CA 1
ATOM 4432 C C . ILE B 1 187 ? 5.852 13.641 -14.656 1 98.19 187 ILE B C 1
ATOM 4434 O O . ILE B 1 187 ? 5.957 12.961 -15.68 1 98.19 187 ILE B O 1
ATOM 4438 N N . THR B 1 188 ? 6.395 14.781 -14.555 1 98.12 188 THR B N 1
ATOM 4439 C CA . THR B 1 188 ? 7.301 15.383 -15.531 1 98.12 188 THR B CA 1
ATOM 4440 C C . THR B 1 188 ? 8.664 15.656 -14.906 1 98.12 188 THR B C 1
ATOM 4442 O O . THR B 1 188 ? 8.789 15.711 -13.68 1 98.12 188 THR B O 1
ATOM 4445 N N . PHE B 1 189 ? 9.648 15.836 -15.758 1 98.31 189 PHE B N 1
ATOM 4446 C CA . PHE B 1 189 ? 11 16.125 -15.297 1 98.31 189 PHE B CA 1
ATOM 4447 C C . PHE B 1 189 ? 11.023 17.359 -14.422 1 98.31 189 PHE B C 1
ATOM 4449 O O . PHE B 1 189 ? 11.602 17.359 -13.336 1 98.31 189 PHE B O 1
ATOM 4456 N N . LYS B 1 190 ? 10.352 18.375 -14.859 1 98.12 190 LYS B N 1
ATOM 4457 C CA . LYS B 1 190 ? 10.344 19.672 -14.164 1 98.12 190 LYS B CA 1
ATOM 4458 C C . LYS B 1 190 ? 9.664 19.547 -12.797 1 98.12 190 LYS B C 1
ATOM 4460 O O . LYS B 1 190 ? 10.258 19.859 -11.773 1 98.12 190 LYS B O 1
ATOM 4465 N N . ASN B 1 191 ? 8.414 19 -12.766 1 98.12 191 ASN B N 1
ATOM 4466 C CA . ASN B 1 191 ? 7.641 18.906 -11.531 1 98.12 191 ASN B CA 1
ATOM 4467 C C . ASN B 1 191 ? 8.352 18.047 -10.492 1 98.12 191 ASN B C 1
ATOM 4469 O O . ASN B 1 191 ? 8.43 18.422 -9.32 1 98.12 191 ASN B O 1
ATOM 4473 N N . LEU B 1 192 ? 8.867 16.922 -10.945 1 98.69 192 LEU B N 1
ATOM 4474 C CA . LEU B 1 192 ? 9.477 15.984 -10.016 1 98.69 192 LEU B CA 1
ATOM 4475 C C . LEU B 1 192 ? 10.805 16.531 -9.484 1 98.69 192 LEU B C 1
ATOM 4477 O O . LEU B 1 192 ? 11.117 16.375 -8.305 1 98.69 192 LEU B O 1
ATOM 4481 N N . SER B 1 193 ? 11.586 17.188 -10.344 1 98.62 193 SER B N 1
ATOM 4482 C CA . SER B 1 193 ? 12.859 17.766 -9.922 1 98.62 193 SER B CA 1
ATOM 4483 C C . SER B 1 193 ? 12.656 18.828 -8.852 1 98.62 193 SER B C 1
ATOM 4485 O O . SER B 1 193 ? 13.375 18.859 -7.848 1 98.62 193 SER B O 1
ATOM 4487 N N . ILE B 1 194 ? 11.688 19.656 -9.086 1 98 194 ILE B N 1
ATOM 4488 C CA . ILE B 1 194 ? 11.375 20.703 -8.117 1 98 194 ILE B CA 1
ATOM 4489 C C . ILE B 1 194 ? 10.961 20.062 -6.789 1 98 194 ILE B C 1
ATOM 4491 O O . ILE B 1 194 ? 11.453 20.453 -5.727 1 98 194 ILE B O 1
ATOM 4495 N N . PHE B 1 195 ? 10.133 19.094 -6.832 1 97.94 195 PHE B N 1
ATOM 4496 C CA . PHE B 1 195 ? 9.633 18.422 -5.641 1 97.94 195 PHE B CA 1
ATOM 4497 C C . PHE B 1 195 ? 10.781 17.797 -4.855 1 97.94 195 PHE B C 1
ATOM 4499 O O . PHE B 1 195 ? 10.875 17.969 -3.639 1 97.94 195 PHE B O 1
ATOM 4506 N N . LEU B 1 196 ? 11.594 17.016 -5.555 1 98.5 196 LEU B N 1
ATOM 4507 C CA . LEU B 1 196 ? 12.672 16.297 -4.895 1 98.5 196 LEU B CA 1
ATOM 4508 C C . LEU B 1 196 ? 13.641 17.266 -4.227 1 98.5 196 LEU B C 1
ATOM 4510 O O . LEU B 1 196 ? 14.094 17.031 -3.104 1 98.5 196 LEU B O 1
ATOM 4514 N N . LYS B 1 197 ? 13.953 18.344 -4.93 1 97.5 197 LYS B N 1
ATOM 4515 C CA . LYS B 1 197 ? 14.82 19.359 -4.352 1 97.5 197 LYS B CA 1
ATOM 4516 C C . LYS B 1 197 ? 14.219 19.953 -3.084 1 97.5 197 LYS B C 1
ATOM 4518 O O . LYS B 1 197 ? 14.883 20.016 -2.045 1 97.5 197 LYS B O 1
ATOM 4523 N N . ASP B 1 198 ? 12.945 20.359 -3.176 1 95.69 198 ASP B N 1
ATOM 4524 C CA . ASP B 1 198 ? 12.281 21 -2.045 1 95.69 198 ASP B CA 1
ATOM 4525 C C . ASP B 1 198 ? 12.117 20.031 -0.88 1 95.69 198 ASP B C 1
ATOM 4527 O O . ASP B 1 198 ? 12.25 20.406 0.282 1 95.69 198 ASP B O 1
ATOM 4531 N N . PHE B 1 199 ? 11.859 18.781 -1.152 1 96.75 199 PHE B N 1
ATOM 4532 C CA . PHE B 1 199 ? 11.695 17.766 -0.123 1 96.75 199 PHE B CA 1
ATOM 4533 C C . PHE B 1 199 ? 12.984 17.578 0.667 1 96.75 199 PHE B C 1
ATOM 4535 O O . PHE B 1 199 ? 12.961 17.516 1.897 1 96.75 199 PHE B O 1
ATOM 4542 N N . TYR B 1 200 ? 14.078 17.531 -0.026 1 96.38 200 TYR B N 1
ATOM 4543 C CA . TYR B 1 200 ? 15.367 17.422 0.649 1 96.38 200 TYR B CA 1
ATOM 4544 C C . TYR B 1 200 ? 15.656 18.656 1.492 1 96.38 200 TYR B C 1
ATOM 4546 O O . TYR B 1 200 ? 16.109 18.547 2.635 1 96.38 200 TYR B O 1
ATOM 4554 N N . LYS B 1 201 ? 15.414 19.781 0.929 1 92.56 201 LYS B N 1
ATOM 4555 C CA . LYS B 1 201 ? 15.695 21.031 1.638 1 92.56 201 LYS B CA 1
ATOM 4556 C C . LYS B 1 201 ? 14.914 21.109 2.947 1 92.56 201 LYS B C 1
ATOM 4558 O O . LYS B 1 201 ? 15.398 21.672 3.93 1 92.56 201 LYS B O 1
ATOM 4563 N N . GLU B 1 202 ? 13.727 20.469 2.914 1 92.19 202 GLU B N 1
ATOM 4564 C CA . GLU B 1 202 ? 12.844 20.531 4.078 1 92.19 202 GLU B CA 1
ATOM 4565 C C . GLU B 1 202 ? 13.18 19.422 5.078 1 92.19 202 GLU B C 1
ATOM 4567 O O . GLU B 1 202 ? 12.977 19.594 6.281 1 92.19 202 GLU B O 1
ATOM 4572 N N . THR B 1 203 ? 13.727 18.312 4.68 1 93.06 203 THR B N 1
ATOM 4573 C CA . THR B 1 203 ? 13.852 17.156 5.562 1 93.06 203 THR B CA 1
ATOM 4574 C C . THR B 1 203 ? 15.312 16.891 5.91 1 93.06 203 THR B C 1
ATOM 4576 O O . THR B 1 203 ? 15.625 16.422 7 1 93.06 203 THR B O 1
ATOM 4579 N N . HIS B 1 204 ? 16.234 17.094 4.902 1 93.62 204 HIS B N 1
ATOM 4580 C CA . HIS B 1 204 ? 17.672 16.828 5 1 93.62 204 HIS B CA 1
ATOM 4581 C C . HIS B 1 204 ? 17.938 15.359 5.301 1 93.62 204 HIS B C 1
ATOM 4583 O O . HIS B 1 204 ? 18.891 15.031 6.016 1 93.62 204 HIS B O 1
ATOM 4589 N N . PHE B 1 205 ? 16.984 14.523 4.934 1 95 205 PHE B N 1
ATOM 4590 C CA . PHE B 1 205 ? 17.219 13.086 5.062 1 95 205 PHE B CA 1
ATOM 4591 C C . PHE B 1 205 ? 18.484 12.672 4.316 1 95 205 PHE B C 1
ATOM 4593 O O . PHE B 1 205 ? 18.75 13.172 3.221 1 95 205 PHE B O 1
ATOM 4600 N N . LYS B 1 206 ? 19.219 11.734 4.801 1 95.31 206 LYS B N 1
ATOM 4601 C CA . LYS B 1 206 ? 20.531 11.375 4.27 1 95.31 206 LYS B CA 1
ATOM 4602 C C . LYS B 1 206 ? 20.406 10.344 3.156 1 95.31 206 LYS B C 1
ATOM 4604 O O . LYS B 1 206 ? 21.312 10.195 2.334 1 95.31 206 LYS B O 1
ATOM 4609 N N . LYS B 1 207 ? 19.375 9.547 3.191 1 97.81 207 LYS B N 1
ATOM 4610 C CA . LYS B 1 207 ? 19.109 8.5 2.215 1 97.81 207 LYS B CA 1
ATOM 4611 C C . LYS B 1 207 ? 17.609 8.359 1.951 1 97.81 207 LYS B C 1
ATOM 4613 O O . LYS B 1 207 ? 16.844 8.016 2.855 1 97.81 207 LYS B O 1
ATOM 4618 N N . MET B 1 208 ? 17.25 8.656 0.729 1 98.38 208 MET B N 1
ATOM 4619 C CA . MET B 1 208 ? 15.836 8.617 0.374 1 98.38 208 MET B CA 1
ATOM 4620 C C . MET B 1 208 ? 15.609 7.758 -0.865 1 98.38 208 MET B C 1
ATOM 4622 O O . MET B 1 208 ? 16.484 7.668 -1.73 1 98.38 208 MET B O 1
ATOM 4626 N N . GLY B 1 209 ? 14.516 7.066 -0.949 1 98.62 209 GLY B N 1
ATOM 4627 C CA . GLY B 1 209 ? 14.141 6.262 -2.096 1 98.62 209 GLY B CA 1
ATOM 4628 C C . GLY B 1 209 ? 12.828 6.695 -2.723 1 98.62 209 GLY B C 1
ATOM 4629 O O . GLY B 1 209 ? 11.883 7.062 -2.014 1 98.62 209 GLY B O 1
ATOM 4630 N N . LEU B 1 210 ? 12.805 6.738 -4.031 1 98.69 210 LEU B N 1
ATOM 4631 C CA . LEU B 1 210 ? 11.57 6.984 -4.762 1 98.69 210 LEU B CA 1
ATOM 4632 C C . LEU B 1 210 ? 10.891 5.668 -5.137 1 98.69 210 LEU B C 1
ATOM 4634 O O . LEU B 1 210 ? 11.523 4.777 -5.703 1 98.69 210 LEU B O 1
ATOM 4638 N N . LEU B 1 211 ? 9.617 5.559 -4.785 1 98.38 211 LEU B N 1
ATOM 4639 C CA . LEU B 1 211 ? 8.852 4.383 -5.176 1 98.38 211 LEU B CA 1
ATOM 4640 C C . LEU B 1 211 ? 8.438 4.465 -6.645 1 98.38 211 LEU B C 1
ATOM 4642 O O . LEU B 1 211 ? 8.008 5.523 -7.113 1 98.38 211 LEU B O 1
ATOM 4646 N N . GLY B 1 212 ? 8.633 3.387 -7.332 1 97.94 212 GLY B N 1
ATOM 4647 C CA . GLY B 1 212 ? 8.203 3.344 -8.719 1 97.94 212 GLY B CA 1
ATOM 4648 C C . GLY B 1 212 ? 6.719 3.607 -8.891 1 97.94 212 GLY B C 1
ATOM 4649 O O . GLY B 1 212 ? 5.922 3.322 -7.996 1 97.94 212 GLY B O 1
ATOM 4650 N N . PHE B 1 213 ? 6.41 4.18 -10.07 1 97.69 213 PHE B N 1
ATOM 4651 C CA . PHE B 1 213 ? 5.027 4.492 -10.414 1 97.69 213 PHE B CA 1
ATOM 4652 C C . PHE B 1 213 ? 4.285 3.238 -10.859 1 97.69 213 PHE B C 1
ATOM 4654 O O . PHE B 1 213 ? 3.184 2.959 -10.383 1 97.69 213 PHE B O 1
ATOM 4661 N N . ASN B 1 214 ? 4.879 2.473 -11.727 1 96.38 214 ASN B N 1
ATOM 4662 C CA . ASN B 1 214 ? 4.285 1.258 -12.266 1 96.38 214 ASN B CA 1
ATOM 4663 C C . ASN B 1 214 ? 4.691 0.026 -11.469 1 96.38 214 ASN B C 1
ATOM 4665 O O . ASN B 1 214 ? 5.691 0.052 -10.742 1 96.38 214 ASN B O 1
ATOM 4669 N N . PRO B 1 215 ? 3.877 -1.031 -11.57 1 93.81 215 PRO B N 1
ATOM 4670 C CA . PRO B 1 215 ? 4.301 -2.291 -10.953 1 93.81 215 PRO B CA 1
ATOM 4671 C C . PRO B 1 215 ? 5.734 -2.668 -11.305 1 93.81 215 PRO B C 1
ATOM 4673 O O . PRO B 1 215 ? 6.164 -2.49 -12.445 1 93.81 215 PRO B O 1
ATOM 4676 N N . HIS B 1 216 ? 6.488 -3.109 -10.273 1 91.12 216 HIS B N 1
ATOM 4677 C CA . HIS B 1 216 ? 7.875 -3.535 -10.445 1 91.12 216 HIS B CA 1
ATOM 4678 C C . HIS B 1 216 ? 8.727 -2.414 -11.031 1 91.12 216 HIS B C 1
ATOM 4680 O O . HIS B 1 216 ? 9.641 -2.674 -11.812 1 91.12 216 HIS B O 1
ATOM 4686 N N . ALA B 1 217 ? 8.281 -1.193 -10.82 1 91.56 217 ALA B N 1
ATOM 4687 C CA . ALA B 1 217 ? 8.977 -0.013 -11.328 1 91.56 217 ALA B CA 1
ATOM 4688 C C . ALA B 1 217 ? 9.133 -0.076 -12.844 1 91.56 217 ALA B C 1
ATOM 4690 O O . ALA B 1 217 ? 10.211 0.207 -13.375 1 91.56 217 ALA B O 1
ATOM 4691 N N . GLY B 1 218 ? 8.141 -0.57 -13.469 1 86.44 218 GLY B N 1
ATOM 4692 C CA . GLY B 1 218 ? 8.117 -0.63 -14.922 1 86.44 218 GLY B CA 1
ATOM 4693 C C . GLY B 1 218 ? 8.781 -1.877 -15.477 1 86.44 218 GLY B C 1
ATOM 4694 O O . GLY B 1 218 ? 8.648 -2.184 -16.656 1 86.44 218 GLY B O 1
ATOM 4695 N N . ASP B 1 219 ? 9.484 -2.623 -14.633 1 83.12 219 ASP B N 1
ATOM 4696 C CA . ASP B 1 219 ? 10.164 -3.855 -15.023 1 83.12 219 ASP B CA 1
ATOM 4697 C C . ASP B 1 219 ? 10.945 -3.664 -16.312 1 83.12 219 ASP B C 1
ATOM 4699 O O . ASP B 1 219 ? 10.742 -4.402 -17.281 1 83.12 219 ASP B O 1
ATOM 4703 N N . TYR B 1 220 ? 11.766 -2.609 -16.359 1 78.88 220 TYR B N 1
ATOM 4704 C CA . TYR B 1 220 ? 12.633 -2.27 -17.469 1 78.88 220 TYR B CA 1
ATOM 4705 C C . TYR B 1 220 ? 11.828 -2.004 -18.734 1 78.88 220 TYR B C 1
ATOM 4707 O O . TYR B 1 220 ? 12.227 -2.41 -19.828 1 78.88 220 TYR B O 1
ATOM 4715 N N . GLY B 1 221 ? 10.633 -1.473 -18.578 1 79.31 221 GLY B N 1
ATOM 4716 C CA . GLY B 1 221 ? 9.852 -1.022 -19.719 1 79.31 221 GLY B CA 1
ATOM 4717 C C . GLY B 1 221 ? 8.773 -2.004 -20.125 1 79.31 221 GLY B C 1
ATOM 4718 O O . GLY B 1 221 ? 7.891 -1.67 -20.922 1 79.31 221 GLY B O 1
ATOM 4719 N N . VAL B 1 222 ? 8.617 -3.189 -19.531 1 78.88 222 VAL B N 1
ATOM 4720 C CA . VAL B 1 222 ? 7.672 -4.238 -19.891 1 78.88 222 VAL B CA 1
ATOM 4721 C C . VAL B 1 222 ? 6.281 -3.879 -19.375 1 78.88 222 VAL B C 1
ATOM 4723 O O . VAL B 1 222 ? 5.273 -4.211 -20.016 1 78.88 222 VAL B O 1
ATOM 4726 N N . ILE B 1 223 ? 6.238 -3.232 -18.312 1 88.12 223 ILE B N 1
ATOM 4727 C CA . ILE B 1 223 ? 4.992 -2.805 -17.688 1 88.12 223 ILE B CA 1
ATOM 4728 C C . ILE B 1 223 ? 4.945 -1.279 -17.625 1 88.12 223 ILE B C 1
ATOM 4730 O O . ILE B 1 223 ? 4.945 -0.699 -16.531 1 88.12 223 ILE B O 1
ATOM 4734 N N . GLY B 1 224 ? 4.938 -0.755 -18.781 1 84.38 224 GLY B N 1
ATOM 4735 C CA . GLY B 1 224 ? 5.117 0.688 -18.797 1 84.38 224 GLY B CA 1
ATOM 4736 C C . GLY B 1 224 ? 6.543 1.115 -18.516 1 84.38 224 GLY B C 1
ATOM 4737 O O . GLY B 1 224 ? 7.473 0.311 -18.625 1 84.38 224 GLY B O 1
ATOM 4738 N N . GLY B 1 225 ? 6.781 2.387 -18.266 1 88.25 225 GLY B N 1
ATOM 4739 C CA . GLY B 1 225 ? 8.148 2.746 -17.938 1 88.25 225 GLY B CA 1
ATOM 4740 C C . GLY B 1 225 ? 8.484 4.188 -18.266 1 88.25 225 GLY B C 1
ATOM 4741 O O . GLY B 1 225 ? 9.508 4.711 -17.828 1 88.25 225 GLY B O 1
ATOM 4742 N N . GLU B 1 226 ? 7.59 4.785 -18.906 1 94.5 226 GLU B N 1
ATOM 4743 C CA . GLU B 1 226 ? 7.859 6.176 -19.25 1 94.5 226 GLU B CA 1
ATOM 4744 C C . GLU B 1 226 ? 8.016 7.039 -18 1 94.5 226 GLU B C 1
ATOM 4746 O O . GLU B 1 226 ? 8.914 7.879 -17.938 1 94.5 226 GLU B O 1
ATOM 4751 N N . GLU B 1 227 ? 7.16 6.844 -17.078 1 97.12 227 GLU B N 1
ATOM 4752 C CA . GLU B 1 227 ? 7.258 7.59 -15.828 1 97.12 227 GLU B CA 1
ATOM 4753 C C . GLU B 1 227 ? 8.562 7.281 -15.109 1 97.12 227 GLU B C 1
ATOM 4755 O O . GLU B 1 227 ? 9.219 8.188 -14.586 1 97.12 227 GLU B O 1
ATOM 4760 N N . GLU B 1 228 ? 8.945 5.98 -15.078 1 97.56 228 GLU B N 1
ATOM 4761 C CA . GLU B 1 228 ? 10.172 5.586 -14.398 1 97.56 228 GLU B CA 1
ATOM 4762 C C . GLU B 1 228 ? 11.398 6.219 -15.055 1 97.56 228 GLU B C 1
ATOM 4764 O O . GLU B 1 228 ? 12.359 6.578 -14.367 1 97.56 228 GLU B O 1
ATOM 4769 N N . LYS B 1 229 ? 11.383 6.336 -16.359 1 96.75 229 LYS B N 1
ATOM 4770 C CA . LYS B 1 229 ? 12.484 7.004 -17.047 1 96.75 229 LYS B CA 1
ATOM 4771 C C . LYS B 1 229 ? 12.594 8.461 -16.625 1 96.75 229 LYS B C 1
ATOM 4773 O O . LYS B 1 229 ? 13.703 8.961 -16.391 1 96.75 229 LYS B O 1
ATOM 4778 N N . ILE B 1 230 ? 11.5 9.117 -16.547 1 97.88 230 ILE B N 1
ATOM 4779 C CA . ILE B 1 230 ? 11.461 10.492 -16.078 1 97.88 230 ILE B CA 1
ATOM 4780 C C . ILE B 1 230 ? 11.984 10.57 -14.648 1 97.88 230 ILE B C 1
ATOM 4782 O O . ILE B 1 230 ? 12.758 11.469 -14.312 1 97.88 230 ILE B O 1
ATOM 4786 N N . MET B 1 231 ? 11.555 9.625 -13.836 1 98.31 231 MET B N 1
ATOM 4787 C CA . MET B 1 231 ? 11.969 9.578 -12.438 1 98.31 231 MET B CA 1
ATOM 4788 C C . MET B 1 231 ? 13.484 9.43 -12.328 1 98.31 231 MET B C 1
ATOM 4790 O O . MET B 1 231 ? 14.125 10.133 -11.539 1 98.31 231 MET B O 1
ATOM 4794 N N . GLU B 1 232 ? 14.055 8.531 -13.062 1 97.5 232 GLU B N 1
ATOM 4795 C CA . GLU B 1 232 ? 15.5 8.312 -13.039 1 97.5 232 GLU B CA 1
ATOM 4796 C C . GLU B 1 232 ? 16.25 9.578 -13.438 1 97.5 232 GLU B C 1
ATOM 4798 O O . GLU B 1 232 ? 17.266 9.922 -12.812 1 97.5 232 GLU B O 1
ATOM 4803 N N . LYS B 1 233 ? 15.773 10.234 -14.461 1 97.56 233 LYS B N 1
ATOM 4804 C CA . LYS B 1 233 ? 16.391 11.484 -14.906 1 97.56 233 LYS B CA 1
ATOM 4805 C C . LYS B 1 233 ? 16.328 12.547 -13.82 1 97.56 233 LYS B C 1
ATOM 4807 O O . LYS B 1 233 ? 17.312 13.242 -13.562 1 97.56 233 LYS B O 1
ATOM 4812 N N . ALA B 1 234 ? 15.188 12.703 -13.203 1 98.44 234 ALA B N 1
ATOM 4813 C CA . ALA B 1 234 ? 15 13.695 -12.148 1 98.44 234 ALA B CA 1
ATOM 4814 C C . ALA B 1 234 ? 15.906 13.398 -10.953 1 98.44 234 ALA B C 1
ATOM 4816 O O . ALA B 1 234 ? 16.516 14.312 -10.391 1 98.44 234 ALA B O 1
ATOM 4817 N N . ILE B 1 235 ? 16 12.117 -10.578 1 98.31 235 ILE B N 1
ATOM 4818 C CA . ILE B 1 235 ? 16.844 11.688 -9.461 1 98.31 235 ILE B CA 1
ATOM 4819 C C . ILE B 1 235 ? 18.297 12.078 -9.727 1 98.31 235 ILE B C 1
ATOM 4821 O O . ILE B 1 235 ? 18.953 12.695 -8.883 1 98.31 235 ILE B O 1
ATOM 4825 N N . ALA B 1 236 ? 18.75 11.719 -10.875 1 97.56 236 ALA B N 1
ATOM 4826 C CA . ALA B 1 236 ? 20.125 12.008 -11.242 1 97.56 236 ALA B CA 1
ATOM 4827 C C . ALA B 1 236 ? 20.406 13.508 -11.219 1 97.56 236 ALA B C 1
ATOM 4829 O O . ALA B 1 236 ? 21.406 13.961 -10.664 1 97.56 236 ALA B O 1
ATOM 4830 N N . PHE B 1 237 ? 19.516 14.281 -11.781 1 97.94 237 PHE B N 1
ATOM 4831 C CA . PHE B 1 237 ? 19.641 15.727 -11.883 1 97.94 237 PHE B CA 1
ATOM 4832 C C . PHE B 1 237 ? 19.688 16.359 -10.492 1 97.94 237 PHE B C 1
ATOM 4834 O O . PHE B 1 237 ? 20.578 17.172 -10.195 1 97.94 237 PHE B O 1
ATOM 4841 N N . VAL B 1 238 ? 18.75 15.977 -9.641 1 98 238 VAL B N 1
ATOM 4842 C CA . VAL B 1 238 ? 18.625 16.594 -8.328 1 98 238 VAL B CA 1
ATOM 4843 C C . VAL B 1 238 ? 19.812 16.188 -7.445 1 98 238 VAL B C 1
ATOM 4845 O O . VAL B 1 238 ? 20.359 17.016 -6.711 1 98 238 VAL B O 1
ATOM 4848 N N . ASN B 1 239 ? 20.188 14.875 -7.531 1 97.88 239 ASN B N 1
ATOM 4849 C CA . ASN B 1 239 ? 21.375 14.445 -6.805 1 97.88 239 ASN B CA 1
ATOM 4850 C C . ASN B 1 239 ? 22.609 15.273 -7.18 1 97.88 239 ASN B C 1
ATOM 4852 O O . ASN B 1 239 ? 23.344 15.734 -6.309 1 97.88 239 ASN B O 1
ATOM 4856 N N . ALA B 1 240 ? 22.781 15.469 -8.422 1 97.38 240 ALA B N 1
ATOM 4857 C CA . ALA B 1 240 ? 23.922 16.234 -8.914 1 97.38 240 ALA B CA 1
ATOM 4858 C C . ALA B 1 240 ? 23.828 17.703 -8.461 1 97.38 240 ALA B C 1
ATOM 4860 O O . ALA B 1 240 ? 24.828 18.281 -8.047 1 97.38 240 ALA B O 1
ATOM 4861 N N . PHE B 1 241 ? 22.75 18.312 -8.578 1 97.5 241 PHE B N 1
ATOM 4862 C CA . PHE B 1 241 ? 22.547 19.688 -8.172 1 97.5 241 PHE B CA 1
ATOM 4863 C C . PHE B 1 241 ? 22.844 19.875 -6.691 1 97.5 241 PHE B C 1
ATOM 4865 O O . PHE B 1 241 ? 23.562 20.797 -6.309 1 97.5 241 PHE B O 1
ATOM 4872 N N . LEU B 1 242 ? 22.25 18.984 -5.902 1 95.62 242 LEU B N 1
ATOM 4873 C CA . LEU B 1 242 ? 22.406 19.094 -4.457 1 95.62 242 LEU B CA 1
ATOM 4874 C C . LEU B 1 242 ? 23.875 18.969 -4.066 1 95.62 242 LEU B C 1
ATOM 4876 O O . LEU B 1 242 ? 24.328 19.594 -3.105 1 95.62 242 LEU B O 1
ATOM 4880 N N . HIS B 1 243 ? 24.609 18.203 -4.836 1 93.38 243 HIS B N 1
ATOM 4881 C CA . HIS B 1 243 ? 26.047 18.031 -4.578 1 93.38 243 HIS B CA 1
ATOM 4882 C C . HIS B 1 243 ? 26.844 19.266 -5.012 1 93.38 243 HIS B C 1
ATOM 4884 O O . HIS B 1 243 ? 27.875 19.562 -4.426 1 93.38 243 HIS B O 1
ATOM 4890 N N . SER B 1 244 ? 26.484 19.953 -6.082 1 93.12 244 SER B N 1
ATOM 4891 C CA . SER B 1 244 ? 27.203 21.078 -6.664 1 93.12 244 SER B CA 1
ATOM 4892 C C . SER B 1 244 ? 27.125 22.312 -5.766 1 93.12 244 SER B C 1
ATOM 4894 O O . SER B 1 244 ? 27.938 23.234 -5.887 1 93.12 244 SER B O 1
ATOM 4896 N N . LYS B 1 245 ? 26.172 22.516 -4.965 1 85.44 245 LYS B N 1
ATOM 4897 C CA . LYS B 1 245 ? 25.953 23.641 -4.059 1 85.44 245 LYS B CA 1
ATOM 4898 C C . LYS B 1 245 ? 25.625 24.906 -4.832 1 85.44 245 LYS B C 1
ATOM 4900 O O . LYS B 1 245 ? 25.859 26.016 -4.344 1 85.44 245 LYS B O 1
ATOM 4905 N N . LYS B 1 246 ? 25.266 24.734 -6.113 1 92.88 246 LYS B N 1
ATOM 4906 C CA . LYS B 1 246 ? 24.766 25.859 -6.887 1 92.88 246 LYS B CA 1
ATOM 4907 C C . LYS B 1 246 ? 23.469 26.406 -6.289 1 92.88 246 LYS B C 1
ATOM 4909 O O . LYS B 1 246 ? 22.859 25.766 -5.438 1 92.88 246 LYS B O 1
ATOM 4914 N N . ASP B 1 247 ? 23.094 27.609 -6.727 1 94.94 247 ASP B N 1
ATOM 4915 C CA . ASP B 1 247 ? 21.969 28.281 -6.062 1 94.94 247 ASP B CA 1
ATOM 4916 C C . ASP B 1 247 ? 20.672 28.016 -6.805 1 94.94 247 ASP B C 1
ATOM 4918 O O . ASP B 1 247 ? 20.641 27.297 -7.809 1 94.94 247 ASP B O 1
ATOM 4922 N N . GLU B 1 248 ? 19.625 28.562 -6.297 1 95.56 248 GLU B N 1
ATOM 4923 C CA . GLU B 1 248 ? 18.266 28.359 -6.812 1 95.56 248 GLU B CA 1
ATOM 4924 C C . GLU B 1 248 ? 18.141 28.906 -8.234 1 95.56 248 GLU B C 1
ATOM 4926 O O . GLU B 1 248 ? 17.406 28.344 -9.055 1 95.56 248 GLU B O 1
ATOM 4931 N 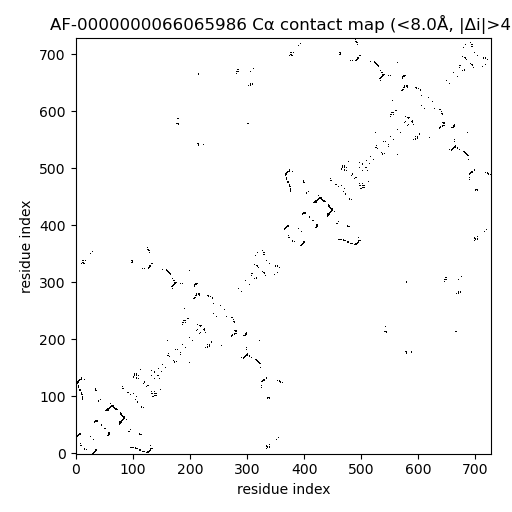N . LYS B 1 249 ? 18.812 30 -8.516 1 96.12 249 LYS B N 1
ATOM 4932 C CA . LYS B 1 249 ? 18.766 30.594 -9.852 1 96.12 249 LYS B CA 1
ATOM 4933 C C . LYS B 1 249 ? 19.344 29.625 -10.891 1 96.12 249 LYS B C 1
ATOM 4935 O O . LYS B 1 249 ? 18.766 29.484 -11.977 1 96.12 249 LYS B O 1
ATOM 4940 N N . PHE B 1 250 ? 20.422 29.031 -10.547 1 96.5 250 PHE B N 1
ATOM 4941 C CA . PHE B 1 250 ? 21.016 28.031 -11.438 1 96.5 250 PHE B CA 1
ATOM 4942 C C . PHE B 1 250 ? 20.062 26.875 -11.656 1 96.5 250 PHE B C 1
ATOM 4944 O O . PHE B 1 250 ? 19.906 26.391 -12.789 1 96.5 250 PHE B O 1
ATOM 4951 N N . PHE B 1 251 ? 19.453 26.375 -10.578 1 97.62 251 PHE B N 1
ATOM 4952 C CA . PHE B 1 251 ? 18.531 25.25 -10.656 1 97.62 251 PHE B CA 1
ATOM 4953 C C . PHE B 1 251 ? 17.406 25.531 -11.656 1 97.62 251 PHE B C 1
ATOM 4955 O O . PHE B 1 251 ? 17.125 24.703 -12.531 1 97.62 251 PHE B O 1
ATOM 4962 N N . LYS B 1 252 ? 16.828 26.719 -11.57 1 97.06 252 LYS B N 1
ATOM 4963 C CA . LYS B 1 252 ? 15.719 27.109 -12.445 1 97.06 252 LYS B CA 1
ATOM 4964 C C . LYS B 1 252 ? 16.156 27.172 -13.898 1 97.06 252 LYS B C 1
ATOM 4966 O O . LYS B 1 252 ? 15.414 26.781 -14.797 1 97.06 252 LYS B O 1
ATOM 4971 N N . LYS B 1 253 ? 17.344 27.641 -14.102 1 97 253 LYS B N 1
ATOM 4972 C CA . LYS B 1 253 ? 17.891 27.719 -15.453 1 97 253 LYS B CA 1
ATOM 4973 C C . LYS B 1 253 ? 18.188 26.312 -16 1 97 253 LYS B C 1
ATOM 4975 O O . LYS B 1 253 ? 17.875 26.016 -17.156 1 97 253 LYS B O 1
ATOM 4980 N N . ALA B 1 254 ? 18.719 25.5 -15.141 1 97.31 254 ALA B N 1
ATOM 4981 C CA . ALA B 1 254 ? 19.141 24.156 -15.547 1 97.31 254 ALA B CA 1
ATOM 4982 C C . ALA B 1 254 ? 17.922 23.266 -15.828 1 97.31 254 ALA B C 1
ATOM 4984 O O . ALA B 1 254 ? 18 22.344 -16.641 1 97.31 254 ALA B O 1
ATOM 4985 N N . LEU B 1 255 ? 16.844 23.531 -15.203 1 97.5 255 LEU B N 1
ATOM 4986 C CA . LEU B 1 255 ? 15.609 22.781 -15.438 1 97.5 255 LEU B CA 1
ATOM 4987 C C . LEU B 1 255 ? 15.203 22.844 -16.906 1 97.5 255 LEU B C 1
ATOM 4989 O O . LEU B 1 255 ? 14.609 21.906 -17.422 1 97.5 255 LEU B O 1
ATOM 4993 N N . LYS B 1 256 ? 15.648 23.938 -17.578 1 96.88 256 LYS B N 1
ATOM 4994 C CA . LYS B 1 256 ? 15.195 24.188 -18.938 1 96.88 256 LYS B CA 1
ATOM 4995 C C . LYS B 1 256 ? 16.344 24.078 -19.938 1 96.88 256 LYS B C 1
ATOM 4997 O O . LYS B 1 256 ? 16.172 24.312 -21.141 1 96.88 256 LYS B O 1
ATOM 5002 N N . ASP B 1 257 ? 17.531 23.781 -19.484 1 97.25 257 ASP B N 1
ATOM 5003 C CA . ASP B 1 257 ? 18.719 23.781 -20.312 1 97.25 257 ASP B CA 1
ATOM 5004 C C . ASP B 1 257 ? 19.438 22.422 -20.25 1 97.25 257 ASP B C 1
ATOM 5006 O O . ASP B 1 257 ? 20.156 22.156 -19.281 1 97.25 257 ASP B O 1
ATOM 5010 N N . GLU B 1 258 ? 19.422 21.688 -21.234 1 96.38 258 GLU B N 1
ATOM 5011 C CA . GLU B 1 258 ? 19.969 20.344 -21.266 1 96.38 258 GLU B CA 1
ATOM 5012 C C . GLU B 1 258 ? 21.484 20.359 -21.141 1 96.38 258 GLU B C 1
ATOM 5014 O O . GLU B 1 258 ? 22.078 19.438 -20.578 1 96.38 258 GLU B O 1
ATOM 5019 N N . ASN B 1 259 ? 22.062 21.406 -21.625 1 96.5 259 ASN B N 1
ATOM 5020 C CA . ASN B 1 259 ? 23.516 21.516 -21.531 1 96.5 259 ASN B CA 1
ATOM 5021 C C . ASN B 1 259 ? 23.969 21.703 -20.078 1 96.5 259 ASN B C 1
ATOM 5023 O O . ASN B 1 259 ? 24.953 21.109 -19.641 1 96.5 259 ASN B O 1
ATOM 5027 N N . LEU B 1 260 ? 23.25 22.531 -19.438 1 96.44 260 LEU B N 1
ATOM 5028 C CA . LEU B 1 260 ? 23.547 22.719 -18.016 1 96.44 260 LEU B CA 1
ATOM 5029 C C . LEU B 1 260 ? 23.297 21.438 -17.234 1 96.44 260 LEU B C 1
ATOM 5031 O O . LEU B 1 260 ? 24.047 21.141 -16.297 1 96.44 260 LEU B O 1
ATOM 5035 N N . GLN B 1 261 ? 22.266 20.734 -17.547 1 96.81 261 GLN B N 1
ATOM 5036 C CA . GLN B 1 261 ? 21.984 19.453 -16.922 1 96.81 261 GLN B CA 1
ATOM 5037 C C . GLN B 1 261 ? 23.141 18.484 -17.125 1 96.81 261 GLN B C 1
ATOM 5039 O O . GLN B 1 261 ? 23.594 17.828 -16.172 1 96.81 261 GLN B O 1
ATOM 5044 N N . LYS B 1 262 ? 23.625 18.344 -18.344 1 95.62 262 LYS B N 1
ATOM 5045 C CA . LYS B 1 262 ? 24.734 17.453 -18.688 1 95.62 262 LYS B CA 1
ATOM 5046 C C . LYS B 1 262 ? 26 17.828 -17.906 1 95.62 262 LYS B C 1
ATOM 5048 O O . LYS B 1 262 ? 26.734 16.938 -17.453 1 95.62 262 LYS B O 1
ATOM 5053 N N . GLU B 1 263 ? 26.219 19.078 -17.844 1 94.75 263 GLU B N 1
ATOM 5054 C CA . GLU B 1 263 ? 27.375 19.562 -17.094 1 94.75 263 GLU B CA 1
ATOM 5055 C C . GLU B 1 263 ? 27.312 19.141 -15.633 1 94.75 263 GLU B C 1
ATOM 5057 O O . GLU B 1 263 ? 28.297 18.672 -15.07 1 94.75 263 GLU B O 1
ATOM 5062 N N . LEU B 1 264 ? 26.172 19.344 -15.07 1 95 264 LEU B N 1
ATOM 5063 C CA . LEU B 1 264 ? 25.969 18.953 -13.68 1 95 264 LEU B CA 1
ATOM 5064 C C . LEU B 1 264 ? 26.234 17.469 -13.492 1 95 264 LEU B C 1
ATOM 5066 O O . LEU B 1 264 ? 26.875 17.062 -12.523 1 95 264 LEU B O 1
ATOM 5070 N N . LEU B 1 265 ? 25.734 16.656 -14.391 1 95.5 265 LEU B N 1
ATOM 5071 C CA . LEU B 1 265 ? 25.844 15.211 -14.297 1 95.5 265 LEU B CA 1
ATOM 5072 C C . LEU B 1 265 ? 27.281 14.75 -14.461 1 95.5 265 LEU B C 1
ATOM 5074 O O . LEU B 1 265 ? 27.719 13.812 -13.781 1 95.5 265 LEU B O 1
ATOM 5078 N N . LEU B 1 266 ? 27.969 15.367 -15.297 1 93.75 266 LEU B N 1
ATOM 5079 C CA . LEU B 1 266 ? 29.375 15.023 -15.555 1 93.75 266 LEU B CA 1
ATOM 5080 C C . LEU B 1 266 ? 30.234 15.312 -14.336 1 93.75 266 LEU B C 1
ATOM 5082 O O . LEU B 1 266 ? 31.219 14.609 -14.086 1 93.75 266 LEU B O 1
ATOM 5086 N N . ASN B 1 267 ? 29.875 16.297 -13.641 1 92.25 267 ASN B N 1
ATOM 5087 C CA . ASN B 1 267 ? 30.656 16.734 -12.492 1 92.25 267 ASN B CA 1
ATOM 5088 C C . ASN B 1 267 ? 30.25 15.977 -11.227 1 92.25 267 ASN B C 1
ATOM 5090 O O . ASN B 1 267 ? 30.859 16.156 -10.172 1 92.25 267 ASN B O 1
ATOM 5094 N N . PHE B 1 268 ? 29.203 15.297 -11.32 1 91.88 268 PHE B N 1
ATOM 5095 C CA . PHE B 1 268 ? 28.688 14.586 -10.156 1 91.88 268 PHE B CA 1
ATOM 5096 C C . PHE B 1 268 ? 29.438 13.273 -9.945 1 91.88 268 PHE B C 1
ATOM 5098 O O . PHE B 1 268 ? 29.391 12.391 -10.805 1 91.88 268 PHE B O 1
ATOM 5105 N N . LYS B 1 269 ? 30.234 13.281 -8.805 1 85.44 269 LYS B N 1
ATOM 5106 C CA . LYS B 1 269 ? 30.969 12.078 -8.414 1 85.44 269 LYS B CA 1
ATOM 5107 C C . LYS B 1 269 ? 30.5 11.562 -7.055 1 85.44 269 LYS B C 1
ATOM 5109 O O . LYS B 1 269 ? 30.172 12.352 -6.164 1 85.44 269 LYS B O 1
ATOM 5114 N N . GLY B 1 270 ? 30.078 10.375 -6.938 1 84.38 270 GLY B N 1
ATOM 5115 C CA . GLY B 1 270 ? 29.781 9.82 -5.629 1 84.38 270 GLY B CA 1
ATOM 5116 C C . GLY B 1 270 ? 28.328 9.383 -5.492 1 84.38 270 GLY B C 1
ATOM 5117 O O . GLY B 1 270 ? 27.703 8.992 -6.48 1 84.38 270 GLY B O 1
ATOM 5118 N N . LYS B 1 271 ? 27.922 9.359 -4.082 1 90.38 271 LYS B N 1
ATOM 5119 C CA . LYS B 1 271 ? 26.594 8.859 -3.762 1 90.38 271 LYS B CA 1
ATOM 5120 C C . LYS B 1 271 ? 25.625 10.008 -3.471 1 90.38 271 LYS B C 1
ATOM 5122 O O . LYS B 1 271 ? 25.969 10.945 -2.758 1 90.38 271 LYS B O 1
ATOM 5127 N N . GLY B 1 272 ? 24.516 10.047 -4.113 1 94.56 272 GLY B N 1
ATOM 5128 C CA . GLY B 1 272 ? 23.484 11.039 -3.879 1 94.56 272 GLY B CA 1
ATOM 5129 C C . GLY B 1 272 ? 22.625 10.742 -2.658 1 94.56 272 GLY B C 1
ATOM 5130 O O . GLY B 1 272 ? 22.781 9.688 -2.039 1 94.56 272 GLY B O 1
ATOM 5131 N N . VAL B 1 273 ? 21.812 11.711 -2.303 1 96.44 273 VAL B N 1
ATOM 5132 C CA . VAL B 1 273 ? 20.891 11.539 -1.178 1 96.44 273 VAL B CA 1
ATOM 5133 C C . VAL B 1 273 ? 19.719 10.656 -1.595 1 96.44 273 VAL B C 1
ATOM 5135 O O . VAL B 1 273 ? 19.141 9.961 -0.763 1 96.44 273 VAL B O 1
ATOM 5138 N N . TYR B 1 274 ? 19.422 10.742 -2.883 1 98.06 274 TYR B N 1
ATOM 5139 C CA . TYR B 1 274 ? 18.406 9.844 -3.432 1 98.06 274 TYR B CA 1
ATOM 5140 C C . TYR B 1 274 ? 19.062 8.602 -4.043 1 98.06 274 TYR B C 1
ATOM 5142 O O . TYR B 1 274 ? 20.094 8.703 -4.711 1 98.06 274 TYR B O 1
ATOM 5150 N N . LEU B 1 275 ? 18.484 7.441 -3.734 1 97.62 275 LEU B N 1
ATOM 5151 C CA . LEU B 1 275 ? 18.891 6.238 -4.449 1 97.62 275 LEU B CA 1
ATOM 5152 C C . LEU B 1 275 ? 18.766 6.434 -5.957 1 97.62 275 LEU B C 1
ATOM 5154 O O . LEU B 1 275 ? 17.797 7.027 -6.434 1 97.62 275 LEU B O 1
ATOM 5158 N N . PRO B 1 276 ? 19.672 5.977 -6.738 1 95.69 276 PRO B N 1
ATOM 5159 C CA . PRO B 1 276 ? 19.797 6.344 -8.148 1 95.69 276 PRO B CA 1
ATOM 5160 C C . PRO B 1 276 ? 18.75 5.664 -9.031 1 95.69 276 PRO B C 1
ATOM 5162 O O . PRO B 1 276 ? 18.734 5.863 -10.25 1 95.69 276 PRO B O 1
ATOM 5165 N N . TYR B 1 277 ? 17.844 4.816 -8.516 1 95.19 277 TYR B N 1
ATOM 5166 C CA . TYR B 1 277 ? 16.797 4.129 -9.258 1 95.19 277 TYR B CA 1
ATOM 5167 C C . TYR B 1 277 ? 15.5 4.102 -8.461 1 95.19 277 TYR B C 1
ATOM 5169 O O . TYR B 1 277 ? 15.516 4.141 -7.23 1 95.19 277 TYR B O 1
ATOM 5177 N N . PRO B 1 278 ? 14.352 4.094 -9.227 1 97.19 278 PRO B N 1
ATOM 5178 C CA . PRO B 1 278 ? 13.094 3.883 -8.508 1 97.19 278 PRO B CA 1
ATOM 5179 C C . PRO B 1 278 ? 13.023 2.516 -7.832 1 97.19 278 PRO B C 1
ATOM 5181 O O . PRO B 1 278 ? 13.461 1.515 -8.406 1 97.19 278 PRO B O 1
ATOM 5184 N N . LEU B 1 279 ? 12.539 2.49 -6.66 1 97.31 279 LEU B N 1
ATOM 5185 C CA . LEU B 1 279 ? 12.391 1.252 -5.902 1 97.31 279 LEU B CA 1
ATOM 5186 C C . LEU B 1 279 ? 11.133 0.502 -6.332 1 97.31 279 LEU B C 1
ATOM 5188 O O . LEU B 1 279 ? 10.133 1.119 -6.719 1 97.31 279 LEU B O 1
ATOM 5192 N N . VAL B 1 280 ? 11.195 -0.803 -6.32 1 95.06 280 VAL B N 1
ATOM 5193 C CA . VAL B 1 280 ? 10 -1.621 -6.512 1 95.06 280 VAL B CA 1
ATOM 5194 C C . VAL B 1 280 ? 9.078 -1.475 -5.305 1 95.06 280 VAL B C 1
ATOM 5196 O O . VAL B 1 280 ? 9.43 -1.875 -4.191 1 95.06 280 VAL B O 1
ATOM 5199 N N . ALA B 1 281 ? 7.879 -0.956 -5.5 1 95.75 281 ALA B N 1
ATOM 5200 C CA . ALA B 1 281 ? 7.016 -0.484 -4.422 1 95.75 281 ALA B CA 1
ATOM 5201 C C . ALA B 1 281 ? 6.527 -1.646 -3.562 1 95.75 281 ALA B C 1
ATOM 5203 O O . ALA B 1 281 ? 6.43 -1.524 -2.34 1 95.75 281 ALA B O 1
ATOM 5204 N N . ASP B 1 282 ? 6.188 -2.752 -4.145 1 93.75 282 ASP B N 1
ATOM 5205 C CA . ASP B 1 282 ? 5.559 -3.826 -3.381 1 93.75 282 ASP B CA 1
ATOM 5206 C C . ASP B 1 282 ? 6.543 -4.449 -2.393 1 93.75 282 ASP B C 1
ATOM 5208 O O . ASP B 1 282 ? 6.133 -5.078 -1.416 1 93.75 282 ASP B O 1
ATOM 5212 N N . THR B 1 283 ? 7.867 -4.285 -2.621 1 94.31 283 THR B N 1
ATOM 5213 C CA . THR B 1 283 ? 8.82 -4.883 -1.696 1 94.31 283 THR B CA 1
ATOM 5214 C C . THR B 1 283 ? 9.523 -3.809 -0.869 1 94.31 283 THR B C 1
ATOM 5216 O O . THR B 1 283 ? 10.227 -4.121 0.092 1 94.31 283 THR B O 1
ATOM 5219 N N . ALA B 1 284 ? 9.297 -2.568 -1.19 1 97.5 284 ALA B N 1
ATOM 5220 C CA . ALA B 1 284 ? 9.984 -1.464 -0.529 1 97.5 284 ALA B CA 1
ATOM 5221 C C . ALA B 1 284 ? 9.602 -1.385 0.947 1 97.5 284 ALA B C 1
ATOM 5223 O O . ALA B 1 284 ? 10.391 -0.928 1.775 1 97.5 284 ALA B O 1
ATOM 5224 N N . PHE B 1 285 ? 8.398 -1.879 1.325 1 98.12 285 PHE B N 1
ATOM 5225 C CA . PHE B 1 285 ? 7.883 -1.701 2.676 1 98.12 285 PHE B CA 1
ATOM 5226 C C . PHE B 1 285 ? 8.102 -2.957 3.512 1 98.12 285 PHE B C 1
ATOM 5228 O O . PHE B 1 285 ? 7.715 -3.008 4.68 1 98.12 285 PHE B O 1
ATOM 5235 N N . THR B 1 286 ? 8.703 -4.016 2.934 1 96.31 286 THR B N 1
ATOM 5236 C CA . THR B 1 286 ? 9.062 -5.199 3.711 1 96.31 286 THR B CA 1
ATOM 5237 C C . THR B 1 286 ? 10.133 -4.863 4.746 1 96.31 286 THR B C 1
ATOM 5239 O O . THR B 1 286 ? 10.758 -3.805 4.676 1 96.31 286 THR B O 1
ATOM 5242 N N . LYS B 1 287 ? 10.312 -5.781 5.734 1 95.19 287 LYS B N 1
ATOM 5243 C CA . LYS B 1 287 ? 11.328 -5.57 6.762 1 95.19 287 LYS B CA 1
ATOM 5244 C C . LYS B 1 287 ? 12.695 -5.312 6.133 1 95.19 287 LYS B C 1
ATOM 5246 O O . LYS B 1 287 ? 13.391 -4.371 6.516 1 95.19 287 LYS B O 1
ATOM 5251 N N . THR B 1 288 ? 13.07 -6.082 5.145 1 93 288 THR B N 1
ATOM 5252 C CA . THR B 1 288 ? 14.344 -5.93 4.457 1 93 288 THR B CA 1
ATOM 5253 C C . THR B 1 288 ? 14.391 -4.621 3.672 1 93 288 THR B C 1
ATOM 5255 O O . THR B 1 288 ? 15.406 -3.932 3.662 1 93 288 THR B O 1
ATOM 5258 N N . GLY B 1 289 ? 13.305 -4.27 3.002 1 96.12 289 GLY B N 1
ATOM 5259 C CA . GLY B 1 289 ? 13.227 -3.021 2.26 1 96.12 289 GLY B CA 1
ATOM 5260 C C . GLY B 1 289 ? 13.414 -1.795 3.131 1 96.12 289 GLY B C 1
ATOM 5261 O O . GLY B 1 289 ? 14.188 -0.895 2.787 1 96.12 289 GLY B O 1
ATOM 5262 N N . LEU B 1 290 ? 12.781 -1.818 4.289 1 97.38 290 LEU B N 1
ATOM 5263 C CA . LEU B 1 290 ? 12.805 -0.668 5.188 1 97.38 290 LEU B CA 1
ATOM 5264 C C . LEU B 1 290 ? 14.148 -0.572 5.902 1 97.38 290 LEU B C 1
ATOM 5266 O O . LEU B 1 290 ? 14.57 0.517 6.305 1 97.38 290 LEU B O 1
ATOM 5270 N N . LYS B 1 291 ? 14.812 -1.721 6.105 1 96.5 291 LYS B N 1
ATOM 5271 C CA . LYS B 1 291 ? 16.172 -1.688 6.633 1 96.5 291 LYS B CA 1
ATOM 5272 C C . LYS B 1 291 ? 17.125 -0.995 5.66 1 96.5 291 LYS B C 1
ATOM 5274 O O . LYS B 1 291 ? 18.047 -0.306 6.082 1 96.5 291 LYS B O 1
ATOM 5279 N N . ASN B 1 292 ? 16.812 -1.153 4.457 1 95.69 292 ASN B N 1
ATOM 5280 C CA . ASN B 1 292 ? 17.641 -0.544 3.422 1 95.69 292 ASN B CA 1
ATOM 5281 C C . ASN B 1 292 ? 17.328 0.943 3.264 1 95.69 292 ASN B C 1
ATOM 5283 O O . ASN B 1 292 ? 18.25 1.755 3.113 1 95.69 292 ASN B O 1
ATOM 5287 N N . CYS B 1 293 ? 16.078 1.323 3.262 1 98 293 CYS B N 1
ATOM 5288 C CA . CYS B 1 293 ? 15.648 2.707 3.09 1 98 293 CYS B CA 1
ATOM 5289 C C . CYS B 1 293 ? 14.273 2.932 3.697 1 98 293 CYS B C 1
ATOM 5291 O O . CYS B 1 293 ? 13.305 2.279 3.307 1 98 293 CYS B O 1
ATOM 5293 N N . ASN B 1 294 ? 14.188 3.848 4.633 1 98.44 294 ASN B N 1
ATOM 5294 C CA . ASN B 1 294 ? 12.914 4.055 5.312 1 98.44 294 ASN B CA 1
ATOM 5295 C C . ASN B 1 294 ? 12.438 5.504 5.191 1 98.44 294 ASN B C 1
ATOM 5297 O O . ASN B 1 294 ? 11.555 5.938 5.93 1 98.44 294 ASN B O 1
ATOM 5301 N N . ARG B 1 295 ? 13.102 6.285 4.379 1 98.69 295 ARG B N 1
ATOM 5302 C CA . ARG B 1 295 ? 12.648 7.59 3.91 1 98.69 295 ARG B CA 1
ATOM 5303 C C . ARG B 1 295 ? 12.273 7.543 2.432 1 98.69 295 ARG B C 1
ATOM 5305 O O . ARG B 1 295 ? 13.148 7.438 1.567 1 98.69 295 ARG B O 1
ATOM 5312 N N . LEU B 1 296 ? 11 7.582 2.164 1 98.75 296 LEU B N 1
ATOM 5313 C CA . LEU B 1 296 ? 10.523 7.262 0.822 1 98.75 296 LEU B CA 1
ATOM 5314 C C . LEU B 1 296 ? 9.703 8.414 0.246 1 98.75 296 LEU B C 1
ATOM 5316 O O . LEU B 1 296 ? 9.18 9.242 0.994 1 98.75 296 LEU B O 1
ATOM 5320 N N . VAL B 1 297 ? 9.664 8.492 -1.023 1 98.69 297 VAL B N 1
ATOM 5321 C CA . VAL B 1 297 ? 8.781 9.375 -1.774 1 98.69 297 VAL B CA 1
ATOM 5322 C C . VAL B 1 297 ? 7.863 8.555 -2.672 1 98.69 297 VAL B C 1
ATOM 5324 O O . VAL B 1 297 ? 8.328 7.688 -3.416 1 98.69 297 VAL B O 1
ATOM 5327 N N . ALA B 1 298 ? 6.621 8.742 -2.527 1 98.5 298 ALA B N 1
ATOM 5328 C CA . ALA B 1 298 ? 5.641 8.039 -3.344 1 98.5 298 ALA B CA 1
ATOM 5329 C C . ALA B 1 298 ? 5.02 8.961 -4.387 1 98.5 298 ALA B C 1
ATOM 5331 O O . ALA B 1 298 ? 4.746 10.133 -4.102 1 98.5 298 ALA B O 1
ATOM 5332 N N . MET B 1 299 ? 4.73 8.414 -5.531 1 98 299 MET B N 1
ATOM 5333 C CA . MET B 1 299 ? 4.172 9.203 -6.629 1 98 299 MET B CA 1
ATOM 5334 C C . MET B 1 299 ? 2.688 9.469 -6.406 1 98 299 MET B C 1
ATOM 5336 O O . MET B 1 299 ? 2.133 10.422 -6.953 1 98 299 MET B O 1
ATOM 5340 N N . TYR B 1 300 ? 2.041 8.562 -5.66 1 97.12 300 TYR B N 1
ATOM 5341 C CA . TYR B 1 300 ? 0.609 8.758 -5.457 1 97.12 300 TYR B CA 1
ATOM 5342 C C . TYR B 1 300 ? 0.188 8.305 -4.066 1 97.12 300 TYR B C 1
ATOM 5344 O O . TYR B 1 300 ? 0.916 7.562 -3.4 1 97.12 300 TYR B O 1
ATOM 5352 N N . HIS B 1 301 ? -0.928 8.68 -3.641 1 96.69 301 HIS B N 1
ATOM 5353 C CA . HIS B 1 301 ? -1.444 8.711 -2.275 1 96.69 301 HIS B CA 1
ATOM 5354 C C . HIS B 1 301 ? -1.448 7.316 -1.659 1 96.69 301 HIS B C 1
ATOM 5356 O O . HIS B 1 301 ? -0.726 7.059 -0.693 1 96.69 301 HIS B O 1
ATOM 5362 N N . ASP B 1 302 ? -2.086 6.332 -2.248 1 96.81 302 ASP B N 1
ATOM 5363 C CA . ASP B 1 302 ? -2.355 5.059 -1.59 1 96.81 302 ASP B CA 1
ATOM 5364 C C . ASP B 1 302 ? -1.152 4.125 -1.686 1 96.81 302 ASP B C 1
ATOM 5366 O O . ASP B 1 302 ? -1.072 3.129 -0.96 1 96.81 302 ASP B O 1
ATOM 5370 N N . LEU B 1 303 ? -0.239 4.426 -2.602 1 96.31 303 LEU B N 1
ATOM 5371 C CA . LEU B 1 303 ? 0.978 3.625 -2.703 1 96.31 303 LEU B CA 1
ATOM 5372 C C . LEU B 1 303 ? 1.75 3.643 -1.388 1 96.31 303 LEU B C 1
ATOM 5374 O O . LEU B 1 303 ? 2.326 2.629 -0.987 1 96.31 303 LEU B O 1
ATOM 5378 N N . ALA B 1 304 ? 1.747 4.777 -0.775 1 95.25 304 ALA B N 1
ATOM 5379 C CA . ALA B 1 304 ? 2.541 4.945 0.439 1 95.25 304 ALA B CA 1
ATOM 5380 C C . ALA B 1 304 ? 1.673 4.805 1.687 1 95.25 304 ALA B C 1
ATOM 5382 O O . ALA B 1 304 ? 2.088 4.188 2.672 1 95.25 304 ALA B O 1
ATOM 5383 N N . LEU B 1 305 ? 0.466 5.324 1.601 1 97.19 305 LEU B N 1
ATOM 5384 C CA . LEU B 1 305 ? -0.303 5.449 2.834 1 97.19 305 LEU B CA 1
ATOM 5385 C C . LEU B 1 305 ? -0.908 4.109 3.238 1 97.19 305 LEU B C 1
ATOM 5387 O O . LEU B 1 305 ? -1.062 3.828 4.43 1 97.19 305 LEU B O 1
ATOM 5391 N N . ALA B 1 306 ? -1.217 3.277 2.279 1 97.88 306 ALA B N 1
ATOM 5392 C CA . ALA B 1 306 ? -1.76 1.965 2.619 1 97.88 306 ALA B CA 1
ATOM 5393 C C . ALA B 1 306 ? -0.75 1.143 3.416 1 97.88 306 ALA B C 1
ATOM 5395 O O . ALA B 1 306 ? -1.045 0.69 4.523 1 97.88 306 ALA B O 1
ATOM 5396 N N . PRO B 1 307 ? 0.489 0.999 2.936 1 98.31 307 PRO B N 1
ATOM 5397 C CA . PRO B 1 307 ? 1.453 0.224 3.721 1 98.31 307 PRO B CA 1
ATOM 5398 C C . PRO B 1 307 ? 1.888 0.943 4.996 1 98.31 307 PRO B C 1
ATOM 5400 O O . PRO B 1 307 ? 2.129 0.299 6.02 1 98.31 307 PRO B O 1
ATOM 5403 N N . LEU B 1 308 ? 1.994 2.287 4.965 1 98.19 308 LEU B N 1
ATOM 5404 C CA . LEU B 1 308 ? 2.361 3.029 6.168 1 98.19 308 LEU B CA 1
ATOM 5405 C C . LEU B 1 308 ? 1.354 2.791 7.285 1 98.19 308 LEU B C 1
ATOM 5407 O O . LEU B 1 308 ? 1.735 2.473 8.414 1 98.19 308 LEU B O 1
ATOM 5411 N N . LYS B 1 309 ? 0.105 2.939 6.953 1 97.06 309 LYS B N 1
ATOM 5412 C CA . LYS B 1 309 ? -0.928 2.814 7.977 1 97.06 309 LYS B CA 1
ATOM 5413 C C . LYS B 1 309 ? -1.132 1.355 8.375 1 97.06 309 LYS B C 1
ATOM 5415 O O . LYS B 1 309 ? -1.524 1.066 9.508 1 97.06 309 LYS B O 1
ATOM 5420 N N . ALA B 1 310 ? -0.877 0.464 7.43 1 97.62 310 ALA B N 1
ATOM 5421 C CA . ALA B 1 310 ? -0.889 -0.951 7.789 1 97.62 310 ALA B CA 1
ATOM 5422 C C . ALA B 1 310 ? 0.139 -1.248 8.883 1 97.62 310 ALA B C 1
ATOM 5424 O O . ALA B 1 310 ? -0.127 -2.029 9.797 1 97.62 310 ALA B O 1
ATOM 5425 N N . LEU B 1 311 ? 1.303 -0.585 8.828 1 97.62 311 LEU B N 1
ATOM 5426 C CA . LEU B 1 311 ? 2.418 -0.883 9.719 1 97.62 311 LEU B CA 1
ATOM 5427 C C . LEU B 1 311 ? 2.35 -0.027 10.984 1 97.62 311 LEU B C 1
ATOM 5429 O O . LEU B 1 311 ? 2.619 -0.514 12.078 1 97.62 311 LEU B O 1
ATOM 5433 N N . TYR B 1 312 ? 1.944 1.315 10.797 1 96.5 312 TYR B N 1
ATOM 5434 C CA . TYR B 1 312 ? 2.211 2.26 11.883 1 96.5 312 TYR B CA 1
ATOM 5435 C C . TYR B 1 312 ? 1.043 3.223 12.062 1 96.5 312 TYR B C 1
ATOM 5437 O O . TYR B 1 312 ? 1.245 4.406 12.344 1 96.5 312 TYR B O 1
ATOM 5445 N N . PHE B 1 313 ? -0.11 2.781 11.953 1 93.69 313 PHE B N 1
ATOM 5446 C CA . PHE B 1 313 ? -1.284 3.645 11.992 1 93.69 313 PHE B CA 1
ATOM 5447 C C . PHE B 1 313 ? -1.298 4.484 13.266 1 93.69 313 PHE B C 1
ATOM 5449 O O . PHE B 1 313 ? -1.385 5.715 13.203 1 93.69 313 PHE B O 1
ATOM 5456 N N . ASP B 1 314 ? -1.042 3.934 14.391 1 91.69 314 ASP B N 1
ATOM 5457 C CA . ASP B 1 314 ? -1.261 4.559 15.688 1 91.69 314 ASP B CA 1
ATOM 5458 C C . ASP B 1 314 ? -0.166 5.578 16 1 91.69 314 ASP B C 1
ATOM 5460 O O . ASP B 1 314 ? -0.375 6.5 16.797 1 91.69 314 ASP B O 1
ATOM 5464 N N . LYS B 1 315 ? 0.943 5.449 15.367 1 94 315 LYS B N 1
ATOM 5465 C CA . LYS B 1 315 ? 2.043 6.336 15.742 1 94 315 LYS B CA 1
ATOM 5466 C C . LYS B 1 315 ? 2.389 7.293 14.609 1 94 315 LYS B C 1
ATOM 5468 O O . LYS B 1 315 ? 3.227 8.18 14.773 1 94 315 LYS B O 1
ATOM 5473 N N . SER B 1 316 ? 1.771 7.133 13.508 1 96.25 316 SER B N 1
ATOM 5474 C CA . SER B 1 316 ? 2.082 7.973 12.359 1 96.25 316 SER B CA 1
ATOM 5475 C C . SER B 1 316 ? 1.552 9.391 12.539 1 96.25 316 SER B C 1
ATOM 5477 O O . SER B 1 316 ? 0.532 9.594 13.203 1 96.25 316 SER B O 1
ATOM 5479 N N . ILE B 1 317 ? 2.266 10.336 12.008 1 97.62 317 ILE B N 1
ATOM 5480 C CA . ILE B 1 317 ? 1.878 11.742 12.031 1 97.62 317 ILE B CA 1
ATOM 5481 C C . ILE B 1 317 ? 1.878 12.305 10.609 1 97.62 317 ILE B C 1
ATOM 5483 O O . ILE B 1 317 ? 2.398 11.672 9.688 1 97.62 317 ILE B O 1
ATOM 5487 N N . ASN B 1 318 ? 1.232 13.391 10.414 1 96.25 318 ASN B N 1
ATOM 5488 C CA . ASN B 1 318 ? 1.238 14.164 9.18 1 96.25 318 ASN B CA 1
ATOM 5489 C C . ASN B 1 318 ? 2.039 15.453 9.328 1 96.25 318 ASN B C 1
ATOM 5491 O O . ASN B 1 318 ? 1.903 16.156 10.336 1 96.25 318 ASN B O 1
ATOM 5495 N N . VAL B 1 319 ? 2.928 15.734 8.43 1 95.94 319 VAL B N 1
ATOM 5496 C CA . VAL B 1 319 ? 3.754 16.938 8.43 1 95.94 319 VAL B CA 1
ATOM 5497 C C . VAL B 1 319 ? 3.557 17.703 7.121 1 95.94 319 VAL B C 1
ATOM 5499 O O . VAL B 1 319 ? 3.596 17.109 6.039 1 95.94 319 VAL B O 1
ATOM 5502 N N . SER B 1 320 ? 3.266 18.922 7.188 1 95.06 320 SER B N 1
ATOM 5503 C CA . SER B 1 320 ? 3.252 19.797 6.012 1 95.06 320 SER B CA 1
ATOM 5504 C C . SER B 1 320 ? 4.59 20.5 5.836 1 95.06 320 SER B C 1
ATOM 5506 O O . SER B 1 320 ? 4.949 21.375 6.625 1 95.06 320 SER B O 1
ATOM 5508 N N . LEU B 1 321 ? 5.262 20.141 4.836 1 93.5 321 LEU B N 1
ATOM 5509 C CA . LEU B 1 321 ? 6.582 20.703 4.551 1 93.5 321 LEU B CA 1
ATOM 5510 C C . LEU B 1 321 ? 6.48 21.844 3.545 1 93.5 321 LEU B C 1
ATOM 5512 O O . LEU B 1 321 ? 5.414 22.078 2.973 1 93.5 321 LEU B O 1
ATOM 5516 N N . ASN B 1 322 ? 7.52 22.531 3.375 1 94.38 322 ASN B N 1
ATOM 5517 C CA . ASN B 1 322 ? 7.664 23.594 2.383 1 94.38 322 ASN B CA 1
ATOM 5518 C C . ASN B 1 322 ? 6.723 24.766 2.674 1 94.38 322 ASN B C 1
ATOM 5520 O O . ASN B 1 322 ? 6.102 25.312 1.76 1 94.38 322 ASN B O 1
ATOM 5524 N N . LEU B 1 323 ? 6.477 25 3.918 1 95.06 323 LEU B N 1
ATOM 5525 C CA . LEU B 1 323 ? 5.719 26.125 4.445 1 95.06 323 LEU B CA 1
ATOM 5526 C C . LEU B 1 323 ? 6.602 27.031 5.309 1 95.06 323 LEU B C 1
ATOM 5528 O O . LEU B 1 323 ? 7.66 26.594 5.773 1 95.06 323 LEU B O 1
ATOM 5532 N N . PRO B 1 324 ? 6.242 28.297 5.449 1 95.44 324 PRO B N 1
ATOM 5533 C CA . PRO B 1 324 ? 7.035 29.172 6.32 1 95.44 324 PRO B CA 1
ATOM 5534 C C . PRO B 1 324 ? 6.844 28.859 7.805 1 95.44 324 PRO B C 1
ATOM 5536 O O . PRO B 1 324 ? 7.488 29.469 8.656 1 95.44 324 PRO B O 1
ATOM 5539 N N . ILE B 1 325 ? 6.047 27.859 8.172 1 95.56 325 ILE B N 1
ATOM 5540 C CA . ILE B 1 325 ? 5.844 27.391 9.547 1 95.56 325 ILE B CA 1
ATOM 5541 C C . ILE B 1 325 ? 6.004 25.875 9.609 1 95.56 325 ILE B C 1
ATOM 5543 O O . ILE B 1 325 ? 5.914 25.188 8.594 1 95.56 325 ILE B O 1
ATOM 5547 N N . ILE B 1 326 ? 6.266 25.406 10.758 1 94.56 326 ILE B N 1
ATOM 5548 C CA . ILE B 1 326 ? 6.219 23.969 11.008 1 94.56 326 ILE B CA 1
ATOM 5549 C C . ILE B 1 326 ? 4.785 23.547 11.328 1 94.56 326 ILE B C 1
ATOM 5551 O O . ILE B 1 326 ? 4.164 24.078 12.25 1 94.56 326 ILE B O 1
ATOM 5555 N N . ARG B 1 327 ? 4.277 22.688 10.602 1 97.5 327 ARG B N 1
ATOM 5556 C CA . ARG B 1 327 ? 2.939 22.172 10.875 1 97.5 327 ARG B CA 1
ATOM 5557 C C . ARG B 1 327 ? 2.941 20.656 10.953 1 97.5 327 ARG B C 1
ATOM 5559 O O . ARG B 1 327 ? 3.395 19.984 10.023 1 97.5 327 ARG B O 1
ATOM 5566 N N . VAL B 1 328 ? 2.459 20.125 12 1 97.44 328 VAL B N 1
ATOM 5567 C CA . VAL B 1 328 ? 2.301 18.703 12.219 1 97.44 328 VAL B CA 1
ATOM 5568 C C . VAL B 1 328 ? 0.855 18.391 12.602 1 97.44 328 VAL B C 1
ATOM 5570 O O . VAL B 1 328 ? 0.118 19.281 13.031 1 97.44 328 VAL B O 1
ATOM 5573 N N . SER B 1 329 ? 0.476 17.203 12.422 1 97.69 329 SER B N 1
ATOM 5574 C CA . SER B 1 329 ? -0.875 16.766 12.758 1 97.69 329 SER B CA 1
ATOM 5575 C C . SER B 1 329 ? -0.897 15.289 13.141 1 97.69 329 SER B C 1
ATOM 5577 O O . SER B 1 329 ? 0.009 14.531 12.781 1 97.69 329 SER B O 1
ATOM 5579 N N . VAL B 1 330 ? -1.895 14.945 13.922 1 95.19 330 VAL B N 1
ATOM 5580 C CA . VAL B 1 330 ? -2.172 13.531 14.125 1 95.19 330 VAL B CA 1
ATOM 5581 C C . VAL B 1 330 ? -2.627 12.898 12.812 1 95.19 330 VAL B C 1
ATOM 5583 O O . VAL B 1 330 ? -3.057 13.602 11.891 1 95.19 330 VAL B O 1
ATOM 5586 N N . ASP B 1 331 ? -2.486 11.602 12.711 1 90.81 331 ASP B N 1
ATOM 5587 C CA . ASP B 1 331 ? -2.84 10.922 11.469 1 90.81 331 ASP B CA 1
ATOM 5588 C C . ASP B 1 331 ? -4.238 10.312 11.547 1 90.81 331 ASP B C 1
ATOM 5590 O O . ASP B 1 331 ? -4.82 9.945 10.523 1 90.81 331 ASP B O 1
ATOM 5594 N N . HIS B 1 332 ? -4.824 10.258 12.766 1 88.31 332 HIS B N 1
ATOM 5595 C CA . HIS B 1 332 ? -6.172 9.711 12.883 1 88.31 332 HIS B CA 1
ATOM 5596 C C . HIS B 1 332 ? -7.223 10.789 12.617 1 88.31 332 HIS B C 1
ATOM 5598 O O . HIS B 1 332 ? -6.91 11.977 12.602 1 88.31 332 HIS B O 1
ATOM 5604 N N . GLY B 1 333 ? -8.445 10.398 12.438 1 90.06 333 GLY B N 1
ATOM 5605 C CA . GLY B 1 333 ? -9.531 11.305 12.117 1 90.06 333 GLY B CA 1
ATOM 5606 C C . GLY B 1 333 ? -10.32 11.75 13.336 1 90.06 333 GLY B C 1
ATOM 5607 O O . GLY B 1 333 ? -9.797 11.758 14.453 1 90.06 333 GLY B O 1
ATOM 5608 N N . THR B 1 334 ? -11.531 12.203 13.094 1 93.75 334 THR B N 1
ATOM 5609 C CA . THR B 1 334 ? -12.367 12.805 14.125 1 93.75 334 THR B CA 1
ATOM 5610 C C . THR B 1 334 ? -12.898 11.742 15.086 1 93.75 334 THR B C 1
ATOM 5612 O O . THR B 1 334 ? -13.258 12.055 16.219 1 93.75 334 THR B O 1
ATOM 5615 N N . ALA B 1 335 ? -13.016 10.516 14.586 1 92.12 335 ALA B N 1
ATOM 5616 C CA . ALA B 1 335 ? -13.547 9.406 15.375 1 92.12 335 ALA B CA 1
ATOM 5617 C C . ALA B 1 335 ? -14.836 9.805 16.078 1 92.12 335 ALA B C 1
ATOM 5619 O O . ALA B 1 335 ? -14.961 9.625 17.297 1 92.12 335 ALA B O 1
ATOM 5620 N N . PHE B 1 336 ? -15.805 10.227 15.398 1 93.56 336 PHE B N 1
ATOM 5621 C CA . PHE B 1 336 ? -17.078 10.695 15.914 1 93.56 336 PHE B CA 1
ATOM 5622 C C . PHE B 1 336 ? -17.766 9.609 16.734 1 93.56 336 PHE B C 1
ATOM 5624 O O . PHE B 1 336 ? -18.484 9.906 17.688 1 93.56 336 PHE B O 1
ATOM 5631 N N . ASP B 1 337 ? -17.484 8.414 16.406 1 91.88 337 ASP B N 1
ATOM 5632 C CA . ASP B 1 337 ? -18.125 7.273 17.078 1 91.88 337 ASP B CA 1
ATOM 5633 C C . ASP B 1 337 ? -17.641 7.137 18.516 1 91.88 337 ASP B C 1
ATOM 5635 O O . ASP B 1 337 ? -18.312 6.531 19.344 1 91.88 337 ASP B O 1
ATOM 5639 N N . LYS B 1 338 ? -16.547 7.715 18.844 1 95.06 338 LYS B N 1
ATOM 5640 C CA . LYS B 1 338 ? -15.961 7.609 20.172 1 95.06 338 LYS B CA 1
ATOM 5641 C C . LYS B 1 338 ? -16.047 8.938 20.906 1 95.06 338 LYS B C 1
ATOM 5643 O O . LYS B 1 338 ? -15.852 8.992 22.125 1 95.06 338 LYS B O 1
ATOM 5648 N N . ALA B 1 339 ? -16.406 10 20.219 1 96.19 339 ALA B N 1
ATOM 5649 C CA . ALA B 1 339 ? -16.328 11.352 20.766 1 96.19 339 ALA B CA 1
ATOM 5650 C C . ALA B 1 339 ? -17.266 11.516 21.953 1 96.19 339 ALA B C 1
ATOM 5652 O O . ALA B 1 339 ? -18.469 11.25 21.844 1 96.19 339 ALA B O 1
ATOM 5653 N N . TYR B 1 340 ? -16.734 11.875 23.109 1 96.25 340 TYR B N 1
ATOM 5654 C CA . TYR B 1 340 ? -17.453 12.211 24.328 1 96.25 340 TYR B CA 1
ATOM 5655 C C . TYR B 1 340 ? -18.172 10.992 24.891 1 96.25 340 TYR B C 1
ATOM 5657 O O . TYR B 1 340 ? -19.25 11.109 25.484 1 96.25 340 TYR B O 1
ATOM 5665 N N . LYS B 1 341 ? -17.672 9.836 24.625 1 94.69 341 LYS B N 1
ATOM 5666 C CA . LYS B 1 341 ? -18.297 8.602 25.094 1 94.69 341 LYS B CA 1
ATOM 5667 C C . LYS B 1 341 ? -17.391 7.855 26.062 1 94.69 341 LYS B C 1
ATOM 5669 O O . LYS B 1 341 ? -17.594 6.668 26.328 1 94.69 341 LYS B O 1
ATOM 5674 N N . ASN B 1 342 ? -16.453 8.508 26.562 1 88.75 342 ASN B N 1
ATOM 5675 C CA . ASN B 1 342 ? -15.5 7.906 27.484 1 88.75 342 ASN B CA 1
ATOM 5676 C C . ASN B 1 342 ? -14.883 6.637 26.891 1 88.75 342 ASN B C 1
ATOM 5678 O O . ASN B 1 342 ? -14.727 5.637 27.594 1 88.75 342 ASN B O 1
ATOM 5682 N N . ALA B 1 343 ? -14.68 6.625 25.594 1 91.06 343 ALA B N 1
ATOM 5683 C CA . ALA B 1 343 ? -14.039 5.5 24.906 1 91.06 343 ALA B CA 1
ATOM 5684 C C . ALA B 1 343 ? -12.523 5.547 25.062 1 91.06 343 ALA B C 1
ATOM 5686 O O . ALA B 1 343 ? -11.961 6.59 25.391 1 91.06 343 ALA B O 1
ATOM 5687 N N . LYS B 1 344 ? -11.945 4.367 24.891 1 90.19 344 LYS B N 1
ATOM 5688 C CA . LYS B 1 344 ? -10.492 4.328 24.891 1 90.19 344 LYS B CA 1
ATOM 5689 C C . LYS B 1 344 ? -9.922 4.988 23.625 1 90.19 344 LYS B C 1
ATOM 5691 O O . LYS B 1 344 ? -10.211 4.555 22.516 1 90.19 344 LYS B O 1
ATOM 5696 N N . ILE B 1 345 ? -9.188 6.066 23.812 1 93.06 345 ILE B N 1
ATOM 5697 C CA . ILE B 1 345 ? -8.609 6.82 22.719 1 93.06 345 ILE B CA 1
ATOM 5698 C C . ILE B 1 345 ? -7.082 6.727 22.781 1 93.06 345 ILE B C 1
ATOM 5700 O O . ILE B 1 345 ? -6.488 6.918 23.844 1 93.06 345 ILE B O 1
ATOM 5704 N N . ASN B 1 346 ? -6.465 6.363 21.703 1 92.81 346 ASN B N 1
ATOM 5705 C CA . ASN B 1 346 ? -5.008 6.32 21.609 1 92.81 346 ASN B CA 1
ATOM 5706 C C . ASN B 1 346 ? -4.418 7.707 21.375 1 92.81 346 ASN B C 1
ATOM 5708 O O . ASN B 1 346 ? -4.801 8.398 20.438 1 92.81 346 ASN B O 1
ATOM 5712 N N . THR B 1 347 ? -3.48 8.18 22.219 1 95.31 347 THR B N 1
ATOM 5713 C CA . THR B 1 347 ? -2.93 9.523 22.125 1 95.31 347 THR B CA 1
ATOM 5714 C C . THR B 1 347 ? -1.51 9.492 21.578 1 95.31 347 THR B C 1
ATOM 5716 O O . THR B 1 347 ? -0.822 10.516 21.547 1 95.31 347 THR B O 1
ATOM 5719 N N . LYS B 1 348 ? -1.058 8.383 21.094 1 94.69 348 LYS B N 1
ATOM 5720 C CA . LYS B 1 348 ? 0.332 8.211 20.672 1 94.69 348 LYS B CA 1
ATOM 5721 C C . LYS B 1 348 ? 0.674 9.141 19.516 1 94.69 348 LYS B C 1
ATOM 5723 O O . LYS B 1 348 ? 1.736 9.773 19.516 1 94.69 348 LYS B O 1
ATOM 5728 N N . SER B 1 349 ? -0.185 9.203 18.547 1 96.5 349 SER B N 1
ATOM 5729 C CA . SER B 1 349 ? 0.049 10.055 17.391 1 96.5 349 SER B CA 1
ATOM 5730 C C . SER B 1 349 ? 0.192 11.516 17.812 1 96.5 349 SER B C 1
ATOM 5732 O O . SER B 1 349 ? 1.02 12.25 17.266 1 96.5 349 SER B O 1
ATOM 5734 N N . TYR B 1 350 ? -0.577 11.938 18.812 1 97.31 350 TYR B N 1
ATOM 5735 C CA . TYR B 1 350 ? -0.547 13.305 19.328 1 97.31 350 TYR B CA 1
ATOM 5736 C C . TYR B 1 350 ? 0.807 13.625 19.953 1 97.31 350 TYR B C 1
ATOM 5738 O O . TYR B 1 350 ? 1.411 14.656 19.641 1 97.31 350 TYR B O 1
ATOM 5746 N N . PHE B 1 351 ? 1.298 12.781 20.719 1 97.69 351 PHE B N 1
ATOM 5747 C CA . PHE B 1 351 ? 2.59 12.969 21.359 1 97.69 351 PHE B CA 1
ATOM 5748 C C . PHE B 1 351 ? 3.723 12.906 20.344 1 97.69 351 PHE B C 1
ATOM 5750 O O . PHE B 1 351 ? 4.668 13.695 20.406 1 97.69 351 PHE B O 1
ATOM 5757 N N . GLU B 1 352 ? 3.576 11.977 19.375 1 96.94 352 GLU B N 1
ATOM 5758 C CA . GLU B 1 352 ? 4.594 11.859 18.344 1 96.94 352 GLU B CA 1
ATOM 5759 C C . GLU B 1 352 ? 4.664 13.133 17.5 1 96.94 352 GLU B C 1
ATOM 5761 O O . GLU B 1 352 ? 5.754 13.57 17.125 1 96.94 352 GLU B O 1
ATOM 5766 N N . ALA B 1 353 ? 3.516 13.641 17.234 1 97.38 353 ALA B N 1
ATOM 5767 C CA . ALA B 1 353 ? 3.463 14.883 16.469 1 97.38 353 ALA B CA 1
ATOM 5768 C C . ALA B 1 353 ? 4.156 16.016 17.203 1 97.38 353 ALA B C 1
ATOM 5770 O O . ALA B 1 353 ? 4.965 16.75 16.625 1 97.38 353 ALA B O 1
ATOM 5771 N N . ALA B 1 354 ? 3.898 16.156 18.484 1 97.38 354 ALA B N 1
ATOM 5772 C CA . ALA B 1 354 ? 4.512 17.203 19.297 1 97.38 354 ALA B CA 1
ATOM 5773 C C . ALA B 1 354 ? 6.023 17.031 19.375 1 97.38 354 ALA B C 1
ATOM 5775 O O . ALA B 1 354 ? 6.777 17.984 19.172 1 97.38 354 ALA B O 1
ATOM 5776 N N . LYS B 1 355 ? 6.43 15.852 19.625 1 96.38 355 LYS B N 1
ATOM 5777 C CA . LYS B 1 355 ? 7.859 15.562 19.734 1 96.38 355 LYS B CA 1
ATOM 5778 C C . LYS B 1 355 ? 8.586 15.867 18.422 1 96.38 355 LYS B C 1
ATOM 5780 O O . LYS B 1 355 ? 9.68 16.438 18.438 1 96.38 355 LYS B O 1
ATOM 5785 N N . PHE B 1 356 ? 7.949 15.453 17.391 1 95.06 356 PHE B N 1
ATOM 5786 C CA . PHE B 1 356 ? 8.547 15.711 16.078 1 95.06 356 PHE B CA 1
ATOM 5787 C C . PHE B 1 356 ? 8.719 17.203 15.844 1 95.06 356 PHE B C 1
ATOM 5789 O O . PHE B 1 356 ? 9.773 17.656 15.398 1 95.06 356 PHE B O 1
ATOM 5796 N N . ALA B 1 357 ? 7.715 17.922 16.156 1 94.94 357 ALA B N 1
ATOM 5797 C CA . ALA B 1 357 ? 7.723 19.375 15.945 1 94.94 357 ALA B CA 1
ATOM 5798 C C . ALA B 1 357 ? 8.812 20.047 16.781 1 94.94 357 ALA B C 1
ATOM 5800 O O . ALA B 1 357 ? 9.531 20.922 16.281 1 94.94 357 ALA B O 1
ATOM 5801 N N . ILE B 1 358 ? 8.961 19.656 17.984 1 94.56 358 ILE B N 1
ATOM 5802 C CA . ILE B 1 358 ? 9.883 20.297 18.906 1 94.56 358 ILE B CA 1
ATOM 5803 C C . ILE B 1 358 ? 11.32 20 18.484 1 94.56 358 ILE B C 1
ATOM 5805 O O . ILE B 1 358 ? 12.219 20.812 18.719 1 94.56 358 ILE B O 1
ATOM 5809 N N . ASN B 1 359 ? 11.5 18.938 17.781 1 89.88 359 ASN B N 1
ATOM 5810 C CA . ASN B 1 359 ? 12.852 18.516 17.406 1 89.88 359 ASN B CA 1
ATOM 5811 C C . ASN B 1 359 ? 13.289 19.141 16.094 1 89.88 359 ASN B C 1
ATOM 5813 O O . ASN B 1 359 ? 14.461 19.047 15.711 1 89.88 359 ASN B O 1
ATOM 5817 N N . LEU B 1 360 ? 12.406 19.688 15.438 1 86.94 360 LEU B N 1
ATOM 5818 C CA . LEU B 1 360 ? 12.758 20.375 14.188 1 86.94 360 LEU B CA 1
ATOM 5819 C C . LEU B 1 360 ? 13.359 21.734 14.477 1 86.94 360 LEU B C 1
ATOM 5821 O O . LEU B 1 360 ? 13.07 22.359 15.5 1 86.94 360 LEU B O 1
ATOM 5825 N N . HIS B 1 361 ? 14.242 22.109 13.57 1 79.81 361 HIS B N 1
ATOM 5826 C CA . HIS B 1 361 ? 14.797 23.453 13.695 1 79.81 361 HIS B CA 1
ATOM 5827 C C . HIS B 1 361 ? 13.789 24.5 13.25 1 79.81 361 HIS B C 1
ATOM 5829 O O . HIS B 1 361 ? 12.969 24.25 12.367 1 79.81 361 HIS B O 1
ATOM 5835 N N . SER B 1 362 ? 13.828 25.609 13.922 1 72.88 362 SER B N 1
ATOM 5836 C CA . SER B 1 362 ? 12.906 26.688 13.594 1 72.88 362 SER B CA 1
ATOM 5837 C C . SER B 1 362 ? 13.078 27.141 12.148 1 72.88 362 SER B C 1
ATOM 5839 O O . SER B 1 362 ? 14.195 27.141 11.617 1 72.88 362 SER B O 1
ATOM 5841 N N . LYS B 1 363 ? 11.922 27.297 11.602 1 67.94 363 LYS B N 1
ATOM 5842 C CA . LYS B 1 363 ? 11.977 27.906 10.273 1 67.94 363 LYS B CA 1
ATOM 5843 C C . LYS B 1 363 ? 12.289 29.391 10.359 1 67.94 363 LYS B C 1
ATOM 5845 O O . LYS B 1 363 ? 11.828 30.078 11.281 1 67.94 363 LYS B O 1
ATOM 5850 N N . ALA B 1 364 ? 13.484 29.812 9.977 1 52.62 364 ALA B N 1
ATOM 5851 C CA . ALA B 1 364 ? 13.953 31.203 10.055 1 52.62 364 ALA B CA 1
ATOM 5852 C C . ALA B 1 364 ? 12.922 32.156 9.461 1 52.62 364 ALA B C 1
ATOM 5854 O O . ALA B 1 364 ? 12.18 31.797 8.547 1 52.62 364 ALA B O 1
#

Nearest PDB structures (foldseek):
  3tsn-assembly1_A  TM=9.884E-01  e=4.583E-69  Campylobacter jejuni subsp. jejuni NCTC 11168 = ATCC 700819
  1yxo-assembly1_B  TM=8.130E-01  e=5.397E-25  Pseudomonas aeruginosa
  3lxy-assembly1_A-2  TM=8.062E-01  e=6.063E-24  Yersinia pestis
  1ps6-assembly1_A  TM=8.005E-01  e=3.565E-24  Escherichia coli
  1r8k-assembly1_B  TM=7.744E-01  e=6.431E-24  Salmonella enterica subsp. enterica serovar Typhimurium

Solvent-accessible surface area (backbone atoms only — not comparable to full-atom values): 37368 Å² total; per-residue (Å²): 116,56,32,32,23,30,16,40,16,19,70,24,22,37,31,55,58,50,51,50,75,40,39,72,69,49,51,72,73,26,42,60,36,34,32,45,43,69,65,46,50,50,53,49,29,61,71,59,72,53,78,69,68,75,40,38,30,30,32,67,44,63,35,87,53,79,45,77,43,82,71,50,74,56,84,52,26,40,37,28,37,38,30,28,71,65,89,52,86,80,72,64,83,72,84,83,48,66,38,47,89,38,34,67,39,20,43,43,17,48,51,21,37,52,51,27,49,50,40,26,62,72,65,74,24,64,23,30,39,40,38,33,60,52,56,66,16,24,46,68,48,68,48,90,50,76,44,68,67,57,41,49,23,63,77,67,72,35,76,57,36,50,30,38,30,41,96,80,34,37,36,33,41,77,30,59,83,49,34,58,71,52,46,64,78,59,60,36,51,63,57,47,28,52,48,55,48,51,50,40,75,65,65,63,64,74,54,32,35,38,37,28,77,22,50,62,32,3,58,90,52,75,20,39,34,68,61,45,54,37,48,33,52,24,42,50,51,40,32,20,47,69,70,65,68,65,55,70,72,54,51,63,50,32,70,75,28,68,66,53,44,52,51,40,50,71,68,49,78,84,86,51,41,47,49,79,53,60,35,40,43,37,52,39,53,16,74,69,30,37,72,73,43,36,34,36,35,24,58,39,42,46,64,43,39,13,30,46,25,38,76,37,48,67,48,17,19,34,35,46,35,60,52,83,45,46,38,28,19,43,59,62,69,33,54,35,91,44,17,74,60,86,52,95,75,87,55,52,11,52,54,44,24,51,53,52,54,68,69,48,77,74,65,125,116,56,31,31,24,29,16,40,15,20,71,24,22,37,32,56,57,50,50,50,74,40,40,71,70,49,52,72,74,26,43,60,35,34,33,44,42,68,64,46,50,49,53,49,27,61,70,58,71,55,79,68,69,74,41,38,29,31,29,68,44,62,35,90,54,79,44,78,44,81,72,50,75,56,84,53,26,39,37,29,36,37,30,29,70,66,88,53,85,79,73,62,84,72,83,83,47,65,39,47,87,38,34,67,39,20,44,44,16,48,51,22,38,52,50,28,49,50,40,26,64,71,64,75,23,62,23,29,38,41,37,33,60,53,57,65,18,24,46,68,47,67,47,91,52,77,44,70,67,57,41,50,24,62,76,68,72,36,74,56,36,50,29,38,30,41,98,82,34,37,36,33,41,76,30,58,83,50,35,59,69,52,46,64,76,59,60,38,51,62,56,47,29,53,47,53,48,51,49,39,75,66,64,63,64,73,52,31,36,38,37,26,75,23,50,61,33,3,58,90,50,76,19,39,33,67,60,45,53,38,48,34,52,23,42,50,50,39,30,21,44,68,70,67,69,65,56,71,70,53,51,61,51,32,72,76,28,70,67,53,43,50,51,40,52,72,69,48,78,83,85,49,41,47,50,80,52,59,35,41,43,37,52,39,55,16,73,69,29,36,72,73,42,35,32,36,34,23,60,39,42,45,62,44,40,13,28,48,25,38,74,37,48,65,46,18,19,33,34,46,34,61,52,85,46,48,38,29,19,43,58,63,72,32,54,35,91,42,16,75,60,86,52,94,74,86,55,52,12,52,53,43,24,51,52,52,54,68,69,47,76,75,68,126

InterPro domains:
  IPR005255 PdxA family [PF04166] (29-357)
  IPR005255 PdxA family [PTHR30004] (2-237)
  IPR037539 4-hydroxythreonine-4-phosphate dehydrogenase, epsilonproteobacteria [MF_02086] (1-358)
  IPR037539 4-hydroxythreonine-4-phosphate dehydrogenase, epsilonproteobacteria [NF003040] (1-363)

Organism: Campylobacter jejuni subsp. jejuni serotype O:2 (strain ATCC 700819 / NCTC 11168) (NCBI:txid192222)

Foldseek 3Di:
DFEEEEQQAQLQFCSLVLCQVCVVVLVVVYAYEYEADPLSNVLQCVLLVGDHAQHEYEYEAADDDWDKAFDDDDPRYTYIYTYHHLVDGQDRDDHHDHLDQALNSQSNSVSSLVRSVVCVVVVVGQFYEYEFYDQVSVVSVVHPARDNQRVLCVVFVWNWWKWKAFPLAIETELEEPDDLVCLLVCLALLSLLVVVLQVCVFPVQQAEAEAAPFAVNCVVVVGHHPSQVSVLLSQLQNQLVVVVPDDPVLVVVCSPPVVSSVVSNVPDDDDGNYDNGHDRLVCCLPPVNSVVPRHYYYSYHCSPVVSRCVVPVLQMKMWITGGLHTYIYQNDHRPSVCTSVPDDDRNNNVSRRSVVSVPDDGRD/DFEEEEQQAQLQFCSLVLCQVCVVVLVVVYAYEYEADPLSNVLQCVLLVGDHAQHEYEYEAADDDWDKAFDDDDPRYTYIYTYHHLVDGQDRDDHHDHLDQALNSQSNSVSSLVRSVVCVVVVVGQFYEYEFYDQVSCVSVVHPARDNQRVLCVVFVWNWWKWKAFPLAIETELEEPDDLVCLLVCLALLSLLVVVLQVCVFPVQQAEAEAAPFAVNCVVVVGHHPSQVSVLLSQLQNQLVVVVPDDPVLVVVCSPPVVSSVVSNVPDDDDGNYDNGHDRLVCCLPPVNSVVPRHYYYSYHCSPVVSRCVVPVLQMKMWITRGLHTYIYQNDHRPSVCTSVPDDDRNNNVSRRSVVSVPDDGRD